Protein AF-0000000081037594 (afdb_homodimer)

InterPro domains:
  IPR003439 ABC transporter-like, ATP-binding domain [PF00005] (24-173)
  IPR003439 ABC transporter-like, ATP-binding domain [PS50893] (5-226)
  IPR003593 AAA+ ATPase domain [SM00382] (33-224)
  IPR017871 ABC transporter-like, conserved site [PS00211] (146-160)
  IPR017911 MacB-like, ATP-binding domain [cd03255] (10-223)
  IPR027417 P-loop containing nucleoside triphosphate hydrolase [G3DSA:3.40.50.300] (1-225)
  IPR027417 P-loop containing nucleoside triphosphate hydrolase [SSF52540] (4-210)

pLDDT: mean 95.25, std 3.65, range [65.94, 98.75]

Organism: NCBI:txid2518322

Nearest PDB structures (foldseek):
  4u00-assembly1_A  TM=9.334E-01  e=1.199E-20  Thermus thermophilus HB8
  2olj-assembly1_A  TM=9.330E-01  e=3.448E-20  Geobacillus stearothermophilus
  4yms-assembly1_J  TM=9.302E-01  e=5.437E-19  Caldanaerobacter subterraneus subsp. tengcongensis MB4
  4rfs-assembly1_B  TM=9.189E-01  e=7.975E-17  Levilactobacillus brevis
  6hs3-assembly1_B  TM=8.106E-01  e=1.040E-14  Burkholderia pseudomallei

Sequence (452 aa):
MKNIICITEIHKTYTKNKIKIKVLENLNLNVKDGDFISIQGKSGCGKSTLFNIISGIDKMDSGDIISCGISLKDANEKTLSLYKNKKIGLVFQNHNLIDEFSVLENIILPKIIEGKDNLETINRKALNLMKILEIDTRGDHYPSELSGGEAQRAAIARALINEPNIILCDEPTGNLDINTAKTVESLLINTAKTFHKTLILVSHNPEFSNKADIKYELKEKTLKRIMKNIICITEIHKTYTKNKIKIKVLENLNLNVKDGDFISIQGKSGCGKSTLFNIISGIDKMDSGDIISCGISLKDANEKTLSLYKNKKIGLVFQNHNLIDEFSVLENIILPKIIEGKDNLETINRKALNLMKILEIDTRGDHYPSELSGGEAQRAAIARALINEPNIILCDEPTGNLDINTAKTVESLLINTAKTFHKTLILVSHNPEFSNKADIKYELKEKTLKRI

Structure (mmCIF, N/CA/C/O backbone):
data_AF-0000000081037594-model_v1
#
loop_
_entity.id
_entity.type
_entity.pdbx_description
1 polymer 'ABC transporter ATP-binding protein'
#
loop_
_atom_site.group_PDB
_atom_site.id
_atom_site.type_symbol
_atom_site.label_atom_id
_atom_site.label_alt_id
_atom_site.label_comp_id
_atom_site.label_asym_id
_atom_site.label_entity_id
_atom_site.label_seq_id
_atom_site.pdbx_PDB_ins_code
_atom_site.Cartn_x
_atom_site.Cartn_y
_atom_site.Cartn_z
_atom_site.occupancy
_atom_site.B_iso_or_equiv
_atom_site.auth_seq_id
_atom_site.auth_comp_id
_atom_site.auth_asym_id
_atom_site.auth_atom_id
_atom_site.pdbx_PDB_model_num
ATOM 1 N N . MET A 1 1 ? -0.424 -30.734 -21.656 1 66.06 1 MET A N 1
ATOM 2 C CA . MET A 1 1 ? -0.808 -29.406 -21.203 1 66.06 1 MET A CA 1
ATOM 3 C C . MET A 1 1 ? 0.424 -28.547 -20.938 1 66.06 1 MET A C 1
ATOM 5 O O . MET A 1 1 ? 1.485 -29.078 -20.578 1 66.06 1 MET A O 1
ATOM 9 N N . LYS A 1 2 ? 0.448 -27.234 -21.469 1 89.5 2 LYS A N 1
ATOM 10 C CA . LYS A 1 2 ? 1.655 -26.422 -21.469 1 89.5 2 LYS A CA 1
ATOM 11 C C . LYS A 1 2 ? 1.896 -25.797 -20.094 1 89.5 2 LYS A C 1
ATOM 13 O O . LYS A 1 2 ? 0.947 -25.406 -19.406 1 89.5 2 LYS A O 1
ATOM 18 N N . ASN A 1 3 ? 3.076 -25.953 -19.578 1 96.19 3 ASN A N 1
ATOM 19 C CA . ASN A 1 3 ? 3.455 -25.328 -18.328 1 96.19 3 ASN A CA 1
ATOM 20 C C . ASN A 1 3 ? 3.445 -23.812 -18.422 1 96.19 3 ASN A C 1
ATOM 22 O O . ASN A 1 3 ? 4.012 -23.234 -19.359 1 96.19 3 ASN A O 1
ATOM 26 N N . ILE A 1 4 ? 2.691 -23.281 -17.516 1 98.12 4 ILE A N 1
ATOM 27 C CA . ILE A 1 4 ? 2.643 -21.828 -17.516 1 98.12 4 ILE A CA 1
ATOM 28 C C . ILE A 1 4 ? 3.777 -21.266 -16.656 1 98.12 4 ILE A C 1
ATOM 30 O O . ILE A 1 4 ? 4.234 -20.141 -16.875 1 98.12 4 ILE A O 1
ATOM 34 N N . ILE A 1 5 ? 4.25 -22 -15.641 1 98.38 5 ILE A N 1
ATOM 35 C CA . ILE A 1 5 ? 5.422 -21.656 -14.836 1 98.38 5 ILE A CA 1
ATOM 36 C C . ILE A 1 5 ? 6.383 -22.844 -14.805 1 98.38 5 ILE A C 1
ATOM 38 O O . ILE A 1 5 ? 5.969 -23.984 -14.586 1 98.38 5 ILE A O 1
ATOM 42 N N . CYS A 1 6 ? 7.625 -22.578 -15.031 1 98.44 6 CYS A N 1
ATOM 43 C CA . CYS A 1 6 ? 8.703 -23.547 -14.867 1 98.44 6 CYS A CA 1
ATOM 44 C C . CYS A 1 6 ? 9.82 -22.969 -14 1 98.44 6 CYS A C 1
ATOM 46 O O . CYS A 1 6 ? 10.516 -22.031 -14.414 1 98.44 6 CYS A O 1
ATOM 48 N N . ILE A 1 7 ? 9.969 -23.484 -12.844 1 98.06 7 ILE A N 1
ATOM 49 C CA . ILE A 1 7 ? 11.031 -23.078 -11.922 1 98.06 7 ILE A CA 1
ATOM 50 C C . ILE A 1 7 ? 12.156 -24.109 -11.953 1 98.06 7 ILE A C 1
ATOM 52 O O . ILE A 1 7 ? 11.922 -25.297 -11.719 1 98.06 7 ILE A O 1
ATOM 56 N N . THR A 1 8 ? 13.312 -23.625 -12.242 1 98.06 8 THR A N 1
ATOM 57 C CA . THR A 1 8 ? 14.445 -24.531 -12.383 1 98.06 8 THR A CA 1
ATOM 58 C C . THR A 1 8 ? 15.594 -24.109 -11.477 1 98.06 8 THR A C 1
ATOM 60 O O . THR A 1 8 ? 16.219 -23.062 -11.703 1 98.06 8 THR A O 1
ATOM 63 N N . GLU A 1 9 ? 15.883 -24.875 -10.508 1 97.94 9 GLU A N 1
ATOM 64 C CA . GLU A 1 9 ? 17.078 -24.812 -9.656 1 97.94 9 GLU A CA 1
ATOM 65 C C . GLU A 1 9 ? 17.234 -23.422 -9.039 1 97.94 9 GLU A C 1
ATOM 67 O O . GLU A 1 9 ? 18.312 -22.828 -9.133 1 97.94 9 GLU A O 1
ATOM 72 N N . ILE A 1 10 ? 16.203 -22.969 -8.406 1 97.75 10 ILE A N 1
ATOM 73 C CA . ILE A 1 10 ? 16.234 -21.625 -7.824 1 97.75 10 ILE A CA 1
ATOM 74 C C . ILE A 1 10 ? 16.984 -21.656 -6.496 1 97.75 10 ILE A C 1
ATOM 76 O O . ILE A 1 10 ? 16.781 -22.562 -5.688 1 97.75 10 ILE A O 1
ATOM 80 N N . HIS A 1 11 ? 17.875 -20.703 -6.348 1 97.88 11 HIS A N 1
ATOM 81 C CA . HIS A 1 11 ? 18.562 -20.453 -5.086 1 97.88 11 HIS A CA 1
ATOM 82 C C . HIS A 1 11 ? 18.344 -19.016 -4.621 1 97.88 11 HIS A C 1
ATOM 84 O O . HIS A 1 11 ? 18.281 -18.094 -5.438 1 97.88 11 HIS A O 1
ATOM 90 N N . LYS A 1 12 ? 18.188 -18.828 -3.359 1 97.12 12 LYS A N 1
ATOM 91 C CA . LYS A 1 12 ? 18.094 -17.484 -2.783 1 97.12 12 LYS A CA 1
ATOM 92 C C . LYS A 1 12 ? 18.734 -17.438 -1.399 1 97.12 12 LYS A C 1
ATOM 94 O O . LYS A 1 12 ? 18.453 -18.281 -0.548 1 97.12 12 LYS A O 1
ATOM 99 N N . THR A 1 13 ? 19.609 -16.453 -1.302 1 95.81 13 THR A N 1
ATOM 100 C CA . THR A 1 13 ? 20.312 -16.219 -0.05 1 95.81 13 THR A CA 1
ATOM 101 C C . THR A 1 13 ? 20.188 -14.773 0.394 1 95.81 13 THR A C 1
ATOM 103 O O . THR A 1 13 ? 20.219 -13.859 -0.434 1 95.81 13 THR A O 1
ATOM 106 N N . TYR A 1 14 ? 19.938 -14.602 1.666 1 90.94 14 TYR A N 1
ATOM 107 C CA . TYR A 1 14 ? 19.953 -13.258 2.236 1 90.94 14 TYR A CA 1
ATOM 108 C C . TYR A 1 14 ? 21.109 -13.07 3.199 1 90.94 14 TYR A C 1
ATOM 110 O O . TYR A 1 14 ? 21.531 -14.023 3.857 1 90.94 14 TYR A O 1
ATOM 118 N N . THR A 1 15 ? 21.609 -11.883 3.199 1 88.62 15 THR A N 1
ATOM 119 C CA . THR A 1 15 ? 22.688 -11.57 4.133 1 88.62 15 THR A CA 1
ATOM 120 C C . THR A 1 15 ? 22.188 -10.68 5.262 1 88.62 15 THR A C 1
ATOM 122 O O . THR A 1 15 ? 21.625 -9.609 5.012 1 88.62 15 THR A O 1
ATOM 125 N N . LYS A 1 16 ? 22.188 -11.109 6.434 1 80.69 16 LYS A N 1
ATOM 126 C CA . LYS A 1 16 ? 21.859 -10.336 7.625 1 80.69 16 LYS A CA 1
ATOM 127 C C . LYS A 1 16 ? 23.031 -10.289 8.602 1 80.69 16 LYS A C 1
ATOM 129 O O . LYS A 1 16 ? 23.547 -11.336 9 1 80.69 16 LYS A O 1
ATOM 134 N N . ASN A 1 17 ? 23.375 -8.984 9.039 1 83.81 17 ASN A N 1
ATOM 135 C CA . ASN A 1 17 ? 24.484 -8.805 9.961 1 83.81 17 ASN A CA 1
ATOM 136 C C . ASN A 1 17 ? 25.719 -9.586 9.508 1 83.81 17 ASN A C 1
ATOM 138 O O . ASN A 1 17 ? 26.328 -10.312 10.297 1 83.81 17 ASN A O 1
ATOM 142 N N . LYS A 1 18 ? 26 -9.562 8.336 1 85.44 18 LYS A N 1
ATOM 143 C CA . LYS A 1 18 ? 27.203 -10.156 7.73 1 85.44 18 LYS A CA 1
ATOM 144 C C . LYS A 1 18 ? 27.094 -11.672 7.688 1 85.44 18 LYS A C 1
ATOM 146 O O . LYS A 1 18 ? 28.094 -12.359 7.414 1 85.44 18 LYS A O 1
ATOM 151 N N . ILE A 1 19 ? 25.969 -12.281 7.961 1 90.38 19 ILE A N 1
ATOM 152 C CA . ILE A 1 19 ? 25.734 -13.719 7.883 1 90.38 19 ILE A CA 1
ATOM 153 C C . ILE A 1 19 ? 24.844 -14.031 6.691 1 90.38 19 ILE A C 1
ATOM 155 O O . ILE A 1 19 ? 23.797 -13.391 6.5 1 90.38 19 ILE A O 1
ATOM 159 N N . LYS A 1 20 ? 25.281 -15.047 5.953 1 93 20 LYS A N 1
ATOM 160 C CA . LYS A 1 20 ? 24.5 -15.477 4.793 1 93 20 LYS A CA 1
ATOM 161 C C . LYS A 1 20 ? 23.5 -16.562 5.184 1 93 20 LYS A C 1
ATOM 163 O O . LYS A 1 20 ? 23.875 -17.594 5.746 1 93 20 LYS A O 1
ATOM 168 N N . ILE A 1 21 ? 22.25 -16.406 4.926 1 92.88 21 ILE A N 1
ATOM 169 C CA . ILE A 1 21 ? 21.172 -17.359 5.211 1 92.88 21 ILE A CA 1
ATOM 170 C C . ILE A 1 21 ? 20.578 -17.859 3.9 1 92.88 21 ILE A C 1
ATOM 172 O O . ILE A 1 21 ? 19.953 -17.094 3.156 1 92.88 21 ILE A O 1
ATOM 176 N N . LYS A 1 22 ? 20.797 -19.109 3.645 1 94.88 22 LYS A N 1
ATOM 177 C CA . LYS A 1 22 ? 20.188 -19.719 2.479 1 94.88 22 LYS A CA 1
ATOM 178 C C . LYS A 1 22 ? 18.703 -20.016 2.729 1 94.88 22 LYS A C 1
ATOM 180 O O . LYS A 1 22 ? 18.359 -20.766 3.643 1 94.88 22 LYS A O 1
ATOM 185 N N . VAL A 1 23 ? 17.875 -19.484 1.902 1 95.62 23 VAL A N 1
ATOM 186 C CA . VAL A 1 23 ? 16.438 -19.625 2.119 1 95.62 23 VAL A CA 1
ATOM 187 C C . VAL A 1 23 ? 15.852 -20.641 1.14 1 95.62 23 VAL A C 1
ATOM 189 O O . VAL A 1 23 ? 15.016 -21.469 1.513 1 95.62 23 VAL A O 1
ATOM 192 N N . LEU A 1 24 ? 16.266 -20.609 -0.106 1 97.38 24 LEU A N 1
ATOM 193 C CA . LEU A 1 24 ? 15.875 -21.547 -1.143 1 97.38 24 LEU A CA 1
ATOM 194 C C . LEU A 1 24 ? 17.109 -22.203 -1.768 1 97.38 24 LEU A C 1
ATOM 196 O O . LEU A 1 24 ? 18.109 -21.531 -2.02 1 97.38 24 LEU A O 1
ATOM 200 N N . GLU A 1 25 ? 16.984 -23.531 -1.959 1 97 25 GLU A N 1
ATOM 201 C CA . GLU A 1 25 ? 18.109 -24.281 -2.514 1 97 25 GLU A CA 1
ATOM 202 C C . GLU A 1 25 ? 17.625 -25.312 -3.529 1 97 25 GLU A C 1
ATOM 204 O O . GLU A 1 25 ? 16.953 -26.297 -3.166 1 97 25 GLU A O 1
ATOM 209 N N . ASN A 1 26 ? 18 -25.094 -4.723 1 96.69 26 ASN A N 1
ATOM 210 C CA . ASN A 1 26 ? 17.719 -26.016 -5.816 1 96.69 26 ASN A CA 1
ATOM 211 C C . ASN A 1 26 ? 16.234 -26.328 -5.918 1 96.69 26 ASN A C 1
ATOM 213 O O . ASN A 1 26 ? 15.844 -27.484 -5.996 1 96.69 26 ASN A O 1
ATOM 217 N N . LEU A 1 27 ? 15.453 -25.328 -5.879 1 97.62 27 LEU A N 1
ATOM 218 C CA . LEU A 1 27 ? 14.008 -25.484 -5.902 1 97.62 27 LEU A CA 1
ATOM 219 C C . LEU A 1 27 ? 13.5 -25.625 -7.332 1 97.62 27 LEU A C 1
ATOM 221 O O . LEU A 1 27 ? 13.875 -24.844 -8.211 1 97.62 27 LEU A O 1
ATOM 225 N N . ASN A 1 28 ? 12.688 -26.672 -7.559 1 97.62 28 ASN A N 1
ATOM 226 C CA . ASN A 1 28 ? 12.078 -26.953 -8.852 1 97.62 28 ASN A CA 1
ATOM 227 C C . ASN A 1 28 ? 10.562 -27.078 -8.742 1 97.62 28 ASN A C 1
ATOM 229 O O . ASN A 1 28 ? 10.047 -27.625 -7.762 1 97.62 28 ASN A O 1
ATOM 233 N N . LEU A 1 29 ? 9.914 -26.562 -9.758 1 97.38 29 LEU A N 1
ATOM 234 C CA . LEU A 1 29 ? 8.453 -26.641 -9.766 1 97.38 29 LEU A CA 1
ATOM 235 C C . LEU A 1 29 ? 7.906 -26.375 -11.164 1 97.38 29 LEU A C 1
ATOM 237 O O . LEU A 1 29 ? 8.367 -25.453 -11.852 1 97.38 29 LEU A O 1
ATOM 241 N N . ASN A 1 30 ? 6.988 -27.156 -11.562 1 97.25 30 ASN A N 1
ATOM 242 C CA . ASN A 1 30 ? 6.223 -26.922 -12.781 1 97.25 30 ASN A CA 1
ATOM 243 C C . ASN A 1 30 ? 4.734 -26.766 -12.484 1 97.25 30 ASN A C 1
ATOM 245 O O . ASN A 1 30 ? 4.164 -27.547 -11.727 1 97.25 30 ASN A O 1
ATOM 249 N N . VAL A 1 31 ? 4.188 -25.719 -13.047 1 97.88 31 VAL A N 1
ATOM 250 C CA . VAL A 1 31 ? 2.758 -25.469 -12.906 1 97.88 31 VAL A CA 1
ATOM 251 C C . VAL A 1 31 ? 2.096 -25.438 -14.281 1 97.88 31 VAL A C 1
ATOM 253 O O . VAL A 1 31 ? 2.547 -24.734 -15.18 1 97.88 31 VAL A O 1
ATOM 256 N N . LYS A 1 32 ? 1.02 -26.172 -14.445 1 97.5 32 LYS A N 1
ATOM 257 C CA . LYS A 1 32 ? 0.284 -26.203 -15.703 1 97.5 32 LYS A CA 1
ATOM 258 C C . LYS A 1 32 ? -0.724 -25.047 -15.773 1 97.5 32 LYS A C 1
ATOM 260 O O . LYS A 1 32 ? -1.251 -24.625 -14.742 1 97.5 32 LYS A O 1
ATOM 265 N N . ASP A 1 33 ? -0.917 -24.656 -16.969 1 97.44 33 ASP A N 1
ATOM 266 C CA . ASP A 1 33 ? -1.912 -23.609 -17.219 1 97.44 33 ASP A CA 1
ATOM 267 C C . ASP A 1 33 ? -3.289 -24.031 -16.703 1 97.44 33 ASP A C 1
ATOM 269 O O . ASP A 1 33 ? -3.742 -25.141 -17 1 97.44 33 ASP A O 1
ATOM 273 N N . GLY A 1 34 ? -3.875 -23.188 -15.812 1 96.88 34 GLY A N 1
ATOM 274 C CA . GLY A 1 34 ? -5.223 -23.438 -15.32 1 96.88 34 GLY A CA 1
ATOM 275 C C . GLY A 1 34 ? -5.25 -24.219 -14.023 1 96.88 34 GLY A C 1
ATOM 276 O O . GLY A 1 34 ? -6.305 -24.375 -13.406 1 96.88 34 GLY A O 1
ATOM 277 N N . ASP A 1 35 ? -4.094 -24.641 -13.539 1 97.12 35 ASP A N 1
ATOM 278 C CA . ASP A 1 35 ? -4.039 -25.422 -12.305 1 97.12 35 ASP A CA 1
ATOM 279 C C . ASP A 1 35 ? -4.281 -24.547 -11.086 1 97.12 35 ASP A C 1
ATOM 281 O O . ASP A 1 35 ? -3.926 -23.359 -11.086 1 97.12 35 ASP A O 1
ATOM 285 N N . PHE A 1 36 ? -4.898 -25.141 -10.133 1 98.5 36 PHE A N 1
ATOM 286 C CA . PHE A 1 36 ? -4.906 -24.594 -8.773 1 98.5 36 PHE A CA 1
ATOM 287 C C . PHE A 1 36 ? -3.932 -25.359 -7.887 1 98.5 36 PHE A C 1
ATOM 289 O O . PHE A 1 36 ? -4.176 -26.516 -7.539 1 98.5 36 PHE A O 1
ATOM 296 N N . ILE A 1 37 ? -2.836 -24.656 -7.488 1 98.19 37 ILE A N 1
ATOM 297 C CA . ILE A 1 37 ? -1.808 -25.297 -6.672 1 98.19 37 ILE A CA 1
ATOM 298 C C . ILE A 1 37 ? -1.681 -24.562 -5.34 1 98.19 37 ILE A C 1
ATOM 300 O O . ILE A 1 37 ? -1.864 -23.344 -5.273 1 98.19 37 ILE A O 1
ATOM 304 N N . SER A 1 38 ? -1.378 -25.312 -4.293 1 98.38 38 SER A N 1
ATOM 305 C CA . SER A 1 38 ? -1.069 -24.703 -3 1 98.38 38 SER A CA 1
ATOM 306 C C . SER A 1 38 ? 0.34 -25.062 -2.543 1 98.38 38 SER A C 1
ATOM 308 O O . SER A 1 38 ? 0.822 -26.156 -2.811 1 98.38 38 SER A O 1
ATOM 310 N N . ILE A 1 39 ? 0.985 -24.172 -1.999 1 97.88 39 ILE A N 1
ATOM 311 C CA . ILE A 1 39 ? 2.291 -24.344 -1.371 1 97.88 39 ILE A CA 1
ATOM 312 C C . ILE A 1 39 ? 2.18 -24.078 0.13 1 97.88 39 ILE A C 1
ATOM 314 O O . ILE A 1 39 ? 1.916 -22.953 0.557 1 97.88 39 ILE A O 1
ATOM 318 N N . GLN A 1 40 ? 2.383 -25.125 0.866 1 96.62 40 GLN A N 1
ATOM 319 C CA . GLN A 1 40 ? 2.291 -25.047 2.32 1 96.62 40 GLN A CA 1
ATOM 320 C C . GLN A 1 40 ? 3.674 -25.109 2.961 1 96.62 40 GLN A C 1
ATOM 322 O O . GLN A 1 40 ? 4.66 -25.438 2.295 1 96.62 40 GLN A O 1
ATOM 327 N N . GLY A 1 41 ? 3.699 -24.766 4.227 1 93.44 41 GLY A N 1
ATOM 328 C CA . GLY A 1 41 ? 4.941 -24.797 4.98 1 93.44 41 GLY A CA 1
ATOM 329 C C . GLY A 1 41 ? 4.875 -24.016 6.277 1 93.44 41 GLY A C 1
ATOM 330 O O . GLY A 1 41 ? 3.992 -23.172 6.461 1 93.44 41 GLY A O 1
ATOM 331 N N . LYS A 1 42 ? 5.828 -24.25 7.102 1 90.31 42 LYS A N 1
ATOM 332 C CA . LYS A 1 42 ? 5.871 -23.578 8.398 1 90.31 42 LYS A CA 1
ATOM 333 C C . LYS A 1 42 ? 6.281 -22.109 8.25 1 90.31 42 LYS A C 1
ATOM 335 O O . LYS A 1 42 ? 6.777 -21.703 7.195 1 90.31 42 LYS A O 1
ATOM 340 N N . SER A 1 43 ? 5.973 -21.359 9.25 1 88.44 43 SER A N 1
ATOM 341 C CA . SER A 1 43 ? 6.406 -19.969 9.242 1 88.44 43 SER A CA 1
ATOM 342 C C . SER A 1 43 ? 7.922 -19.859 9.117 1 88.44 43 SER A C 1
ATOM 344 O O . SER A 1 43 ? 8.656 -20.609 9.758 1 88.44 43 SER A O 1
ATOM 346 N N . GLY A 1 44 ? 8.359 -19.031 8.281 1 88.12 44 GLY A N 1
ATOM 347 C CA . GLY A 1 44 ? 9.781 -18.75 8.156 1 88.12 44 GLY A CA 1
ATOM 348 C C . GLY A 1 44 ? 10.5 -19.719 7.23 1 88.12 44 GLY A C 1
ATOM 349 O O . GLY A 1 44 ? 11.711 -19.625 7.051 1 88.12 44 GLY A O 1
ATOM 350 N N . CYS A 1 45 ? 9.82 -20.5 6.559 1 92 45 CYS A N 1
ATOM 351 C CA . CYS A 1 45 ? 10.5 -21.531 5.785 1 92 45 CYS A CA 1
ATOM 352 C C . CYS A 1 45 ? 10.852 -21.031 4.387 1 92 45 CYS A C 1
ATOM 354 O O . CYS A 1 45 ? 11.5 -21.734 3.615 1 92 45 CYS A O 1
ATOM 356 N N . GLY A 1 46 ? 10.344 -19.828 4.016 1 93.75 46 GLY A N 1
ATOM 357 C CA . GLY A 1 46 ? 10.75 -19.266 2.738 1 93.75 46 GLY A CA 1
ATOM 358 C C . GLY A 1 46 ? 9.594 -19.078 1.777 1 93.75 46 GLY A C 1
ATOM 359 O O . GLY A 1 46 ? 9.797 -18.734 0.609 1 93.75 46 GLY A O 1
ATOM 360 N N . LYS A 1 47 ? 8.375 -19.297 2.158 1 94.25 47 LYS A N 1
ATOM 361 C CA . LYS A 1 47 ? 7.199 -19.156 1.298 1 94.25 47 LYS A CA 1
ATOM 362 C C . LYS A 1 47 ? 7.102 -17.75 0.715 1 94.25 47 LYS A C 1
ATOM 364 O O . LYS A 1 47 ? 6.871 -17.594 -0.484 1 94.25 47 LYS A O 1
ATOM 369 N N . SER A 1 48 ? 7.293 -16.781 1.615 1 93.12 48 SER A N 1
ATOM 370 C CA . SER A 1 48 ? 7.215 -15.391 1.157 1 93.12 48 SER A CA 1
ATOM 371 C C . SER A 1 48 ? 8.344 -15.07 0.177 1 93.12 48 SER A C 1
ATOM 373 O O . SER A 1 48 ? 8.141 -14.312 -0.773 1 93.12 48 SER A O 1
ATOM 375 N N . THR A 1 49 ? 9.531 -15.602 0.455 1 94.88 49 THR A N 1
ATOM 376 C CA . THR A 1 49 ? 10.641 -15.438 -0.478 1 94.88 49 THR A CA 1
ATOM 377 C C . THR A 1 49 ? 10.289 -16.016 -1.844 1 94.88 49 THR A C 1
ATOM 379 O O . THR A 1 49 ? 10.477 -15.367 -2.871 1 94.88 49 THR A O 1
ATOM 382 N N . LEU A 1 50 ? 9.781 -17.234 -1.807 1 96.81 50 LEU A N 1
ATOM 383 C CA . LEU A 1 50 ? 9.359 -17.875 -3.053 1 96.81 50 LEU A CA 1
ATOM 384 C C . LEU A 1 50 ? 8.281 -17.047 -3.748 1 96.81 50 LEU A C 1
ATOM 386 O O . LEU A 1 50 ? 8.352 -16.828 -4.961 1 96.81 50 LEU A O 1
ATOM 390 N N . PHE A 1 51 ? 7.301 -16.594 -3.014 1 97 51 PHE A N 1
ATOM 391 C CA . PHE A 1 51 ? 6.254 -15.719 -3.527 1 97 51 PHE A CA 1
ATOM 392 C C . PHE A 1 51 ? 6.852 -14.523 -4.258 1 97 51 PHE A C 1
ATOM 394 O O . PHE A 1 51 ? 6.488 -14.25 -5.402 1 97 51 PHE A O 1
ATOM 401 N N . ASN A 1 52 ? 7.777 -13.883 -3.629 1 95.5 52 ASN A N 1
ATOM 402 C CA . ASN A 1 52 ? 8.359 -12.656 -4.164 1 95.5 52 ASN A CA 1
ATOM 403 C C . ASN A 1 52 ? 9.164 -12.922 -5.434 1 95.5 52 ASN A C 1
ATOM 405 O O . ASN A 1 52 ? 9.18 -12.094 -6.348 1 95.5 52 ASN A O 1
ATOM 409 N N . ILE A 1 53 ? 9.75 -14.016 -5.473 1 96.5 53 ILE A N 1
ATOM 410 C CA . ILE A 1 53 ? 10.562 -14.359 -6.637 1 96.5 53 ILE A CA 1
ATOM 411 C C . ILE A 1 53 ? 9.656 -14.719 -7.812 1 96.5 53 ILE A C 1
ATOM 413 O O . ILE A 1 53 ? 9.859 -14.25 -8.93 1 96.5 53 ILE A O 1
ATOM 417 N N . ILE A 1 54 ? 8.602 -15.461 -7.535 1 97.56 54 ILE A N 1
ATOM 418 C CA . ILE A 1 54 ? 7.66 -15.836 -8.586 1 97.56 54 ILE A CA 1
ATOM 419 C C . ILE A 1 54 ? 6.961 -14.594 -9.125 1 97.56 54 ILE A C 1
ATOM 421 O O . ILE A 1 54 ? 6.746 -14.469 -10.336 1 97.56 54 ILE A O 1
ATOM 425 N N . SER A 1 55 ? 6.645 -13.656 -8.289 1 97 55 SER A N 1
ATOM 426 C CA . SER A 1 55 ? 5.898 -12.453 -8.656 1 97 55 SER A CA 1
ATOM 427 C C . SER A 1 55 ? 6.77 -11.477 -9.422 1 97 55 SER A C 1
ATOM 429 O O . SER A 1 55 ? 6.262 -10.539 -10.039 1 97 55 SER A O 1
ATOM 431 N N . GLY A 1 56 ? 8.07 -11.641 -9.258 1 94.56 56 GLY A N 1
ATOM 432 C CA . GLY A 1 56 ? 8.992 -10.703 -9.875 1 94.56 56 GLY A CA 1
ATOM 433 C C . GLY A 1 56 ? 9.328 -9.523 -8.977 1 94.56 56 GLY A C 1
ATOM 434 O O . GLY A 1 56 ? 10.055 -8.617 -9.391 1 94.56 56 GLY A O 1
ATOM 435 N N . ILE A 1 57 ? 8.844 -9.531 -7.844 1 91.94 57 ILE A N 1
ATOM 436 C CA . ILE A 1 57 ? 9.117 -8.461 -6.891 1 91.94 57 ILE A CA 1
ATOM 437 C C . ILE A 1 57 ? 10.57 -8.539 -6.43 1 91.94 57 ILE A C 1
ATOM 439 O O . ILE A 1 57 ? 11.203 -7.512 -6.184 1 91.94 57 ILE A O 1
ATOM 443 N N . ASP A 1 58 ? 11.086 -9.719 -6.289 1 91.75 58 ASP A N 1
ATOM 444 C CA . ASP A 1 58 ? 12.469 -9.961 -5.914 1 91.75 58 ASP A CA 1
ATOM 445 C C . ASP A 1 58 ? 13.164 -10.867 -6.93 1 91.75 58 ASP A C 1
ATOM 447 O O . ASP A 1 58 ? 12.508 -11.516 -7.746 1 91.75 58 ASP A O 1
ATOM 451 N N . LYS A 1 59 ? 14.453 -10.852 -6.824 1 92.94 59 LYS A N 1
ATOM 452 C CA . LYS A 1 59 ? 15.25 -11.648 -7.758 1 92.94 59 LYS A CA 1
ATOM 453 C C . LYS A 1 59 ? 15.828 -12.883 -7.078 1 92.94 59 LYS A C 1
ATOM 455 O O . LYS A 1 59 ? 16.094 -12.859 -5.875 1 92.94 59 LYS A O 1
ATOM 460 N N . MET A 1 60 ? 15.953 -13.883 -7.871 1 96.19 60 MET A N 1
ATOM 461 C CA . MET A 1 60 ? 16.672 -15.062 -7.398 1 96.19 60 MET A CA 1
ATOM 462 C C . MET A 1 60 ? 18.188 -14.883 -7.566 1 96.19 60 MET A C 1
ATOM 464 O O . MET A 1 60 ? 18.625 -14.008 -8.312 1 96.19 60 MET A O 1
ATOM 468 N N . ASP A 1 61 ? 18.922 -15.727 -6.793 1 96.5 61 ASP A N 1
ATOM 469 C CA . ASP A 1 61 ? 20.375 -15.68 -6.91 1 96.5 61 ASP A CA 1
ATOM 470 C C . ASP A 1 61 ? 20.859 -16.484 -8.117 1 96.5 61 ASP A C 1
ATOM 472 O O . ASP A 1 61 ? 21.797 -16.078 -8.812 1 96.5 61 ASP A O 1
ATOM 476 N N . SER A 1 62 ? 20.328 -17.609 -8.258 1 97.44 62 SER A N 1
ATOM 477 C CA . SER A 1 62 ? 20.625 -18.484 -9.391 1 97.44 62 SER A CA 1
ATOM 478 C C . SER A 1 62 ? 19.406 -19.312 -9.789 1 97.44 62 SER A C 1
ATOM 480 O O . SER A 1 62 ? 18.406 -19.344 -9.062 1 97.44 62 SER A O 1
ATOM 482 N N . GLY A 1 63 ? 19.484 -19.922 -11.016 1 98 63 GLY A N 1
ATOM 483 C CA . GLY A 1 63 ? 18.328 -20.609 -11.594 1 98 63 GLY A CA 1
ATOM 484 C C . GLY A 1 63 ? 17.484 -19.703 -12.461 1 98 63 GLY A C 1
ATOM 485 O O . GLY A 1 63 ? 17.906 -18.625 -12.852 1 98 63 GLY A O 1
ATOM 486 N N . ASP A 1 64 ? 16.312 -20.281 -12.766 1 98.12 64 ASP A N 1
ATOM 487 C CA . ASP A 1 64 ? 15.43 -19.469 -13.594 1 98.12 64 ASP A CA 1
ATOM 488 C C . ASP A 1 64 ? 13.961 -19.828 -13.375 1 98.12 64 ASP A C 1
ATOM 490 O O . ASP A 1 64 ? 13.656 -20.953 -12.961 1 98.12 64 ASP A O 1
ATOM 494 N N . ILE A 1 65 ? 13.172 -18.859 -13.625 1 98.31 65 ILE A N 1
ATOM 495 C CA . ILE A 1 65 ? 11.727 -19.047 -13.695 1 98.31 65 ILE A CA 1
ATOM 496 C C . ILE A 1 65 ? 11.211 -18.578 -15.055 1 98.31 65 ILE A C 1
ATOM 498 O O . ILE A 1 65 ? 11.391 -17.422 -15.43 1 98.31 65 ILE A O 1
ATOM 502 N N . ILE A 1 66 ? 10.656 -19.5 -15.734 1 98.25 66 ILE A N 1
ATOM 503 C CA . ILE A 1 66 ? 9.922 -19.141 -16.938 1 98.25 66 ILE A CA 1
ATOM 504 C C . ILE A 1 66 ? 8.422 -19.109 -16.641 1 98.25 66 ILE A C 1
ATOM 506 O O . ILE A 1 66 ? 7.82 -20.125 -16.312 1 98.25 66 ILE A O 1
ATOM 510 N N . SER A 1 67 ? 7.883 -17.922 -16.719 1 98.06 67 SER A N 1
ATOM 511 C CA . SER A 1 67 ? 6.469 -17.703 -16.422 1 98.06 67 SER A CA 1
ATOM 512 C C . SER A 1 67 ? 5.762 -17.031 -17.594 1 98.06 67 SER A C 1
ATOM 514 O O . SER A 1 67 ? 6.168 -15.953 -18.031 1 98.06 67 SER A O 1
ATOM 516 N N . CYS A 1 68 ? 4.727 -17.688 -18.078 1 97.62 68 CYS A N 1
ATOM 517 C CA . CYS A 1 68 ? 3.984 -17.172 -19.219 1 97.62 68 CYS A CA 1
ATOM 518 C C . CYS A 1 68 ? 4.914 -16.891 -20.391 1 97.62 68 CYS A C 1
ATOM 520 O O . CYS A 1 68 ? 4.785 -15.875 -21.078 1 97.62 68 CYS A O 1
ATOM 522 N N . GLY A 1 69 ? 5.875 -17.719 -20.531 1 96.25 69 GLY A N 1
ATOM 523 C CA . GLY A 1 69 ? 6.793 -17.625 -21.656 1 96.25 69 GLY A CA 1
ATOM 524 C C . GLY A 1 69 ? 7.898 -16.609 -21.438 1 96.25 69 GLY A C 1
ATOM 525 O O . GLY A 1 69 ? 8.727 -16.391 -22.312 1 96.25 69 GLY A O 1
ATOM 526 N N . ILE A 1 70 ? 7.961 -16 -20.312 1 96.94 70 ILE A N 1
ATOM 527 C CA . ILE A 1 70 ? 8.953 -14.977 -20 1 96.94 70 ILE A CA 1
ATOM 528 C C . ILE A 1 70 ? 9.969 -15.531 -19.016 1 96.94 70 ILE A C 1
ATOM 530 O O . ILE A 1 70 ? 9.594 -16.047 -17.953 1 96.94 70 ILE A O 1
ATOM 534 N N . SER A 1 71 ? 11.227 -15.453 -19.359 1 97.81 71 SER A N 1
ATOM 535 C CA . SER A 1 71 ? 12.281 -15.781 -18.406 1 97.81 71 SER A CA 1
ATOM 536 C C . SER A 1 71 ? 12.523 -14.633 -17.438 1 97.81 71 SER A C 1
ATOM 538 O O . SER A 1 71 ? 12.898 -13.531 -17.828 1 97.81 71 SER A O 1
ATOM 540 N N . LEU A 1 72 ? 12.375 -14.867 -16.156 1 96.75 72 LEU A N 1
ATOM 541 C CA . LEU A 1 72 ? 12.523 -13.805 -15.172 1 96.75 72 LEU A CA 1
ATOM 542 C C . LEU A 1 72 ? 13.992 -13.516 -14.898 1 96.75 72 LEU A C 1
ATOM 544 O O . LEU A 1 72 ? 14.344 -12.414 -14.469 1 96.75 72 LEU A O 1
ATOM 548 N N . LYS A 1 73 ? 14.789 -14.484 -15.156 1 95.12 73 LYS A N 1
ATOM 549 C CA . LYS A 1 73 ? 16.234 -14.289 -15 1 95.12 73 LYS A CA 1
ATOM 550 C C . LYS A 1 73 ? 16.75 -13.266 -16 1 95.12 73 LYS A C 1
ATOM 552 O O . LYS A 1 73 ? 17.562 -12.398 -15.648 1 95.12 73 LYS A O 1
ATOM 557 N N . ASP A 1 74 ? 16.234 -13.281 -17.125 1 91 74 ASP A N 1
ATOM 558 C CA . ASP A 1 74 ? 16.766 -12.5 -18.234 1 91 74 ASP A CA 1
ATOM 559 C C . ASP A 1 74 ? 15.898 -11.281 -18.531 1 91 74 ASP A C 1
ATOM 561 O O . ASP A 1 74 ? 16.172 -10.508 -19.438 1 91 74 ASP A O 1
ATOM 565 N N . ALA A 1 75 ? 14.906 -11.125 -17.781 1 92.44 75 ALA A N 1
ATOM 566 C CA . ALA A 1 75 ? 13.961 -10.055 -18.094 1 92.44 75 ALA A CA 1
ATOM 567 C C . ALA A 1 75 ? 14.562 -8.688 -17.781 1 92.44 75 ALA A C 1
ATOM 569 O O . ALA A 1 75 ? 15.133 -8.484 -16.703 1 92.44 75 ALA A O 1
ATOM 570 N N . ASN A 1 76 ? 14.484 -7.82 -18.75 1 90.31 76 ASN A N 1
ATOM 571 C CA . ASN A 1 76 ? 14.812 -6.43 -18.453 1 90.31 76 ASN A CA 1
ATOM 572 C C . ASN A 1 76 ? 13.672 -5.723 -17.734 1 90.31 76 ASN A C 1
ATOM 574 O O . ASN A 1 76 ? 12.609 -6.316 -17.516 1 90.31 76 ASN A O 1
ATOM 578 N N . GLU A 1 77 ? 13.828 -4.539 -17.406 1 86.31 77 GLU A N 1
ATOM 579 C CA . GLU A 1 77 ? 12.867 -3.805 -16.578 1 86.31 77 GLU A CA 1
ATOM 580 C C . GLU A 1 77 ? 11.523 -3.68 -17.281 1 86.31 77 GLU A C 1
ATOM 582 O O . GLU A 1 77 ? 10.469 -3.824 -16.656 1 86.31 77 GLU A O 1
ATOM 587 N N . LYS A 1 78 ? 11.602 -3.408 -18.516 1 89.19 78 LYS A N 1
ATOM 588 C CA . LYS A 1 78 ? 10.367 -3.254 -19.281 1 89.19 78 LYS A CA 1
ATOM 589 C C . LYS A 1 78 ? 9.57 -4.555 -19.312 1 89.19 78 LYS A C 1
ATOM 591 O O . LYS A 1 78 ? 8.359 -4.555 -19.109 1 89.19 78 LYS A O 1
ATOM 596 N N . THR A 1 79 ? 10.258 -5.648 -19.562 1 93.44 79 THR A N 1
ATOM 597 C CA . THR A 1 79 ? 9.617 -6.957 -19.609 1 93.44 79 THR A CA 1
ATOM 598 C C . THR A 1 79 ? 9.062 -7.34 -18.25 1 93.44 79 THR A C 1
ATOM 600 O O . THR A 1 79 ? 7.953 -7.867 -18.141 1 93.44 79 THR A O 1
ATOM 603 N N . LEU A 1 80 ? 9.812 -7.066 -17.281 1 93.06 80 LEU A N 1
ATOM 604 C CA . LEU A 1 80 ? 9.391 -7.375 -15.922 1 93.06 80 LEU A CA 1
ATOM 605 C C . LEU A 1 80 ? 8.164 -6.562 -15.539 1 93.06 80 LEU A C 1
ATOM 607 O O . LEU A 1 80 ? 7.254 -7.078 -14.875 1 93.06 80 LEU A O 1
ATOM 611 N N . SER A 1 81 ? 8.117 -5.367 -15.945 1 91.75 81 SER A N 1
ATOM 612 C CA . SER A 1 81 ? 6.965 -4.508 -15.688 1 91.75 81 SER A CA 1
ATOM 613 C C . SER A 1 81 ? 5.707 -5.059 -16.344 1 91.75 81 SER A C 1
ATOM 615 O O . SER A 1 81 ? 4.637 -5.074 -15.734 1 91.75 81 SER A O 1
ATOM 617 N N . LEU A 1 82 ? 5.887 -5.453 -17.5 1 93.19 82 LEU A N 1
ATOM 618 C CA . LEU A 1 82 ? 4.766 -6.047 -18.219 1 93.19 82 LEU A CA 1
ATOM 619 C C . LEU A 1 82 ? 4.289 -7.32 -17.531 1 93.19 82 LEU A C 1
ATOM 621 O O . LEU A 1 82 ? 3.082 -7.535 -17.375 1 93.19 82 LEU A O 1
ATOM 625 N N . TYR A 1 83 ? 5.242 -8.109 -17.156 1 96.38 83 TYR A N 1
ATOM 626 C CA . TYR A 1 83 ? 4.922 -9.336 -16.438 1 96.38 83 TYR A CA 1
ATOM 627 C C . TYR A 1 83 ? 4.109 -9.047 -15.188 1 96.38 83 TYR A C 1
ATOM 629 O O . TYR A 1 83 ? 3.029 -9.609 -14.992 1 96.38 83 TYR A O 1
ATOM 637 N N . LYS A 1 84 ? 4.523 -8.148 -14.391 1 95.5 84 LYS A N 1
ATOM 638 C CA . LYS A 1 84 ? 3.908 -7.828 -13.109 1 95.5 84 LYS A CA 1
ATOM 639 C C . LYS A 1 84 ? 2.549 -7.16 -13.305 1 95.5 84 LYS A C 1
ATOM 641 O O . LYS A 1 84 ? 1.652 -7.316 -12.469 1 95.5 84 LYS A O 1
ATOM 646 N N . ASN A 1 85 ? 2.395 -6.52 -14.344 1 95.19 85 ASN A N 1
ATOM 647 C CA . ASN A 1 85 ? 1.168 -5.762 -14.578 1 95.19 85 ASN A CA 1
ATOM 648 C C . ASN A 1 85 ? 0.121 -6.602 -15.305 1 95.19 85 ASN A C 1
ATOM 650 O O . ASN A 1 85 ? -1.074 -6.488 -15.023 1 95.19 85 ASN A O 1
ATOM 654 N N . LYS A 1 86 ? 0.604 -7.535 -16.172 1 95.94 86 LYS A N 1
ATOM 655 C CA . LYS A 1 86 ? -0.351 -8.133 -17.094 1 95.94 86 LYS A CA 1
ATOM 656 C C . LYS A 1 86 ? -0.433 -9.648 -16.906 1 95.94 86 LYS A C 1
ATOM 658 O O . LYS A 1 86 ? -1.459 -10.258 -17.203 1 95.94 86 LYS A O 1
ATOM 663 N N . LYS A 1 87 ? 0.613 -10.195 -16.516 1 97.81 87 LYS A N 1
ATOM 664 C CA . LYS A 1 87 ? 0.662 -11.648 -16.578 1 97.81 87 LYS A CA 1
ATOM 665 C C . LYS A 1 87 ? 0.307 -12.266 -15.227 1 97.81 87 LYS A C 1
ATOM 667 O O . LYS A 1 87 ? -0.198 -13.391 -15.164 1 97.81 87 LYS A O 1
ATOM 672 N N . ILE A 1 88 ? 0.604 -11.508 -14.18 1 98.19 88 ILE A N 1
ATOM 673 C CA . ILE A 1 88 ? 0.413 -12.086 -12.852 1 98.19 88 ILE A CA 1
ATOM 674 C C . ILE A 1 88 ? -0.306 -11.086 -11.945 1 98.19 88 ILE A C 1
ATOM 676 O O . ILE A 1 88 ? -0.021 -9.883 -11.992 1 98.19 88 ILE A O 1
ATOM 680 N N . GLY A 1 89 ? -1.334 -11.5 -11.258 1 98.06 89 GLY A N 1
ATOM 681 C CA . GLY A 1 89 ? -2.004 -10.742 -10.219 1 98.06 89 GLY A CA 1
ATOM 682 C C . GLY A 1 89 ? -1.646 -11.203 -8.82 1 98.06 89 GLY A C 1
ATOM 683 O O . GLY A 1 89 ? -1.543 -12.398 -8.562 1 98.06 89 GLY A O 1
ATOM 684 N N . LEU A 1 90 ? -1.463 -10.25 -7.941 1 97.88 90 LEU A N 1
ATOM 685 C CA . LEU A 1 90 ? -0.983 -10.594 -6.609 1 97.88 90 LEU A CA 1
ATOM 686 C C . LEU A 1 90 ? -2.033 -10.266 -5.555 1 97.88 90 LEU A C 1
ATOM 688 O O . LEU A 1 90 ? -2.676 -9.219 -5.613 1 97.88 90 LEU A O 1
ATOM 692 N N . VAL A 1 91 ? -2.207 -11.195 -4.668 1 97.69 91 VAL A N 1
ATOM 693 C CA . VAL A 1 91 ? -3.096 -11.008 -3.525 1 97.69 91 VAL A CA 1
ATOM 694 C C . VAL A 1 91 ? -2.336 -11.297 -2.23 1 97.69 91 VAL A C 1
ATOM 696 O O . VAL A 1 91 ? -1.712 -12.352 -2.088 1 97.69 91 VAL A O 1
ATOM 699 N N . PHE A 1 92 ? -2.42 -10.367 -1.312 1 95.94 92 PHE A N 1
ATOM 700 C CA . PHE A 1 92 ? -1.679 -10.453 -0.059 1 95.94 92 PHE A CA 1
ATOM 701 C C . PHE A 1 92 ? -2.629 -10.594 1.124 1 95.94 92 PHE A C 1
ATOM 703 O O . PHE A 1 92 ? -3.826 -10.328 1 1 95.94 92 PHE A O 1
ATOM 710 N N . GLN A 1 93 ? -1.999 -10.945 2.172 1 92.75 93 GLN A N 1
ATOM 711 C CA . GLN A 1 93 ? -2.756 -11.07 3.412 1 92.75 93 GLN A CA 1
ATOM 712 C C . GLN A 1 93 ? -3.289 -9.719 3.873 1 92.75 93 GLN A C 1
ATOM 714 O O . GLN A 1 93 ? -4.445 -9.609 4.289 1 92.75 93 GLN A O 1
ATOM 719 N N . ASN A 1 94 ? -2.49 -8.672 3.793 1 90.81 94 ASN A N 1
ATOM 720 C CA . ASN A 1 94 ? -2.887 -7.352 4.266 1 90.81 94 ASN A CA 1
ATOM 721 C C . ASN A 1 94 ? -3.523 -6.523 3.152 1 90.81 94 ASN A C 1
ATOM 723 O O . ASN A 1 94 ? -3.557 -5.293 3.227 1 9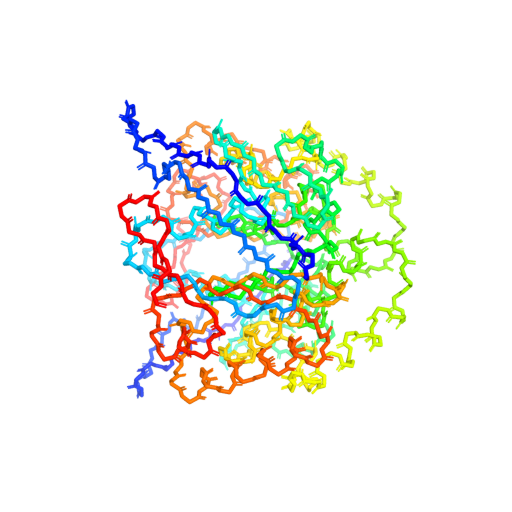0.81 94 ASN A O 1
ATOM 727 N N . HIS A 1 95 ? -4.094 -7.035 2.264 1 92.62 95 HIS A N 1
ATOM 728 C CA . HIS A 1 95 ? -4.816 -6.508 1.109 1 92.62 95 HIS A CA 1
ATOM 729 C C . HIS A 1 95 ? -4.012 -5.422 0.407 1 92.62 95 HIS A C 1
ATOM 731 O O . HIS A 1 95 ? -4.18 -5.199 -0.794 1 92.62 95 HIS A O 1
ATOM 737 N N . ASN A 1 96 ? -3.211 -4.637 1.125 1 91.75 96 ASN A N 1
ATOM 738 C CA . ASN A 1 96 ? -2.326 -3.615 0.576 1 91.75 96 ASN A CA 1
ATOM 739 C C . ASN A 1 96 ? -3.104 -2.572 -0.222 1 91.75 96 ASN A C 1
ATOM 741 O O . ASN A 1 96 ? -2.65 -2.127 -1.277 1 91.75 96 ASN A O 1
ATOM 745 N N . LEU A 1 97 ? -4.289 -2.266 0.194 1 93.88 97 LEU A N 1
ATOM 746 C CA . LEU A 1 97 ? -5.039 -1.174 -0.421 1 93.88 97 LEU A CA 1
ATOM 747 C C . LEU A 1 97 ? -4.457 0.177 -0.015 1 93.88 97 LEU A C 1
ATOM 749 O O . LEU A 1 97 ? -3.916 0.32 1.083 1 93.88 97 LEU A O 1
ATOM 753 N N . ILE A 1 98 ? -4.562 1.107 -0.889 1 92 98 ILE A N 1
ATOM 754 C CA . ILE A 1 98 ? -4.137 2.473 -0.6 1 92 98 ILE A CA 1
ATOM 755 C C . ILE A 1 98 ? -5.262 3.221 0.118 1 92 98 ILE A C 1
ATOM 757 O O . ILE A 1 98 ? -6.32 3.471 -0.463 1 92 98 ILE A O 1
ATOM 761 N N . ASP A 1 99 ? -5.047 3.668 1.237 1 90.94 99 ASP A N 1
ATOM 762 C CA . ASP A 1 99 ? -6.066 4.227 2.119 1 90.94 99 ASP A CA 1
ATOM 763 C C . ASP A 1 99 ? -6.605 5.547 1.57 1 90.94 99 ASP A C 1
ATOM 765 O O . ASP A 1 99 ? -7.746 5.926 1.854 1 90.94 99 ASP A O 1
ATOM 769 N N . GLU A 1 100 ? -5.809 6.215 0.806 1 89.88 100 GLU A N 1
ATOM 770 C CA . GLU A 1 100 ? -6.176 7.523 0.275 1 89.88 100 GLU A CA 1
ATOM 771 C C . GLU A 1 100 ? -7.125 7.391 -0.913 1 89.88 100 GLU A C 1
ATOM 773 O O . GLU A 1 100 ? -7.73 8.375 -1.343 1 89.88 100 GLU A O 1
ATOM 778 N N . PHE A 1 101 ? -7.262 6.172 -1.37 1 92.81 101 PHE A N 1
ATOM 779 C CA . PHE A 1 101 ? -8.055 5.949 -2.57 1 92.81 101 PHE A CA 1
ATOM 780 C C . PHE A 1 101 ? -9.305 5.125 -2.252 1 92.81 101 PHE A C 1
ATOM 782 O O . PHE A 1 101 ? -9.297 4.312 -1.328 1 92.81 101 PHE A O 1
ATOM 789 N N . SER A 1 102 ? -10.359 5.402 -3.057 1 94.56 102 SER A N 1
ATOM 790 C CA . SER A 1 102 ? -11.562 4.59 -2.926 1 94.56 102 SER A CA 1
ATOM 791 C C . SER A 1 102 ? -11.312 3.158 -3.395 1 94.56 102 SER A C 1
ATOM 793 O O . SER A 1 102 ? -10.281 2.865 -3.992 1 94.56 102 SER A O 1
ATOM 795 N N . VAL A 1 103 ? -12.273 2.377 -3.109 1 97.06 103 VAL A N 1
ATOM 796 C CA . VAL A 1 103 ? -12.203 0.982 -3.535 1 97.06 103 VAL A CA 1
ATOM 797 C C . VAL A 1 103 ? -12.07 0.911 -5.055 1 97.06 103 VAL A C 1
ATOM 799 O O . VAL A 1 103 ? -11.188 0.224 -5.578 1 97.06 103 VAL A O 1
ATOM 802 N N . LEU A 1 104 ? -12.914 1.617 -5.727 1 97 104 LEU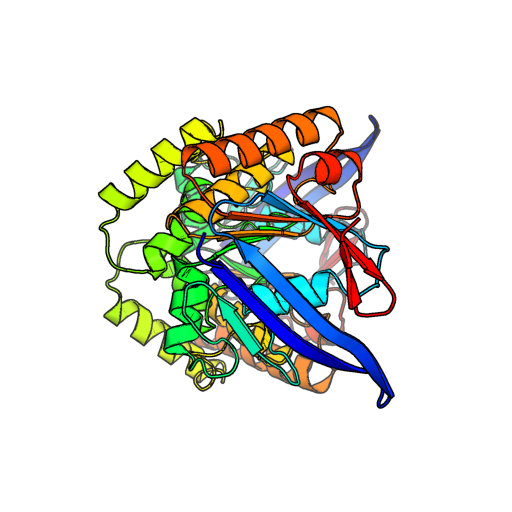 A N 1
ATOM 803 C CA . LEU A 1 104 ? -12.875 1.616 -7.184 1 97 104 LEU A CA 1
ATOM 804 C C . LEU A 1 104 ? -11.523 2.109 -7.691 1 97 104 LEU A C 1
ATOM 806 O O . LEU A 1 104 ? -10.922 1.492 -8.578 1 97 104 LEU A O 1
ATOM 810 N N . GLU A 1 105 ? -11.039 3.143 -7.117 1 94.81 105 GLU A N 1
ATOM 811 C CA . GLU A 1 105 ? -9.75 3.691 -7.523 1 94.81 105 GLU A CA 1
ATOM 812 C C . GLU A 1 105 ? -8.625 2.691 -7.281 1 94.81 105 GLU A C 1
ATOM 814 O O . GLU A 1 105 ? -7.719 2.555 -8.109 1 94.81 105 GLU A O 1
ATOM 819 N N . ASN A 1 106 ? -8.672 2.055 -6.207 1 96.56 106 ASN A N 1
ATOM 820 C CA . ASN A 1 106 ? -7.691 1.014 -5.922 1 96.56 106 ASN A CA 1
ATOM 821 C C . ASN A 1 106 ? -7.711 -0.083 -6.984 1 96.56 106 ASN A C 1
ATOM 823 O O . ASN A 1 106 ? -6.66 -0.513 -7.461 1 96.56 106 ASN A O 1
ATOM 827 N N . ILE A 1 107 ? -8.852 -0.453 -7.363 1 97.94 107 ILE A N 1
ATOM 828 C CA . ILE A 1 107 ? -9.039 -1.6 -8.25 1 97.94 107 ILE A CA 1
ATOM 829 C C . ILE A 1 107 ? -8.523 -1.264 -9.641 1 97.94 107 ILE A C 1
ATOM 831 O O . ILE A 1 107 ? -7.902 -2.104 -10.305 1 97.94 107 ILE A O 1
ATOM 835 N N . ILE A 1 108 ? -8.68 -0.069 -10.07 1 96.94 108 ILE A N 1
ATOM 836 C CA . ILE A 1 108 ? -8.453 0.215 -11.484 1 96.94 108 ILE A CA 1
ATOM 837 C C . ILE A 1 108 ? -7 0.647 -11.695 1 96.94 108 ILE A C 1
ATOM 839 O O . ILE A 1 108 ? -6.555 0.814 -12.828 1 96.94 108 ILE A O 1
ATOM 843 N N . LEU A 1 109 ? -6.238 0.75 -10.68 1 95.06 109 LEU A N 1
ATOM 844 C CA . LEU A 1 109 ? -4.895 1.309 -10.742 1 95.06 109 LEU A CA 1
ATOM 845 C C . LEU A 1 109 ? -4.035 0.542 -11.742 1 95.06 109 LEU A C 1
ATOM 847 O O . LEU A 1 109 ? -3.414 1.143 -12.625 1 95.06 109 LEU A O 1
ATOM 851 N N . PRO A 1 110 ? -3.996 -0.801 -11.664 1 96.12 110 PRO A N 1
ATOM 852 C CA . PRO A 1 110 ? -3.145 -1.521 -12.617 1 96.12 110 PRO A CA 1
ATOM 853 C C . PRO A 1 110 ? -3.541 -1.273 -14.07 1 96.12 110 PRO A C 1
ATOM 855 O O . PRO A 1 110 ? -2.676 -1.207 -14.945 1 96.12 110 PRO A O 1
ATOM 858 N N . LYS A 1 111 ? -4.801 -1.158 -14.266 1 95.94 111 LYS A N 1
ATOM 859 C CA . LYS A 1 111 ? -5.289 -0.948 -15.633 1 95.94 111 LYS A CA 1
ATOM 860 C C . LYS A 1 111 ? -4.926 0.446 -16.141 1 95.94 111 LYS A C 1
ATOM 862 O O . LYS A 1 111 ? -4.621 0.625 -17.312 1 95.94 111 LYS A O 1
ATOM 867 N N . ILE A 1 112 ? -5.008 1.427 -15.25 1 92.38 112 ILE A N 1
ATOM 868 C CA . ILE A 1 112 ? -4.609 2.787 -15.602 1 92.38 112 ILE A CA 1
ATOM 869 C C . ILE A 1 112 ? -3.131 2.809 -15.984 1 92.38 112 ILE A C 1
ATOM 871 O O . ILE A 1 112 ? -2.748 3.438 -16.969 1 92.38 112 ILE A O 1
ATOM 875 N N . ILE A 1 113 ? -2.332 2.111 -15.25 1 90.69 113 ILE A N 1
ATOM 876 C CA . ILE A 1 113 ? -0.893 2.062 -15.477 1 90.69 113 ILE A CA 1
ATOM 877 C C . ILE A 1 113 ? -0.601 1.375 -16.812 1 90.69 113 ILE A C 1
ATOM 879 O O . ILE A 1 113 ? 0.33 1.758 -17.516 1 90.69 113 ILE A O 1
ATOM 883 N N . GLU A 1 114 ? -1.329 0.367 -17.094 1 91.44 114 GLU A N 1
ATOM 884 C CA . GLU A 1 114 ? -1.174 -0.289 -18.391 1 91.44 114 GLU A CA 1
ATOM 885 C C . GLU A 1 114 ? -1.297 0.712 -19.531 1 91.44 114 GLU A C 1
ATOM 887 O O . GLU A 1 114 ? -0.59 0.604 -20.531 1 91.44 114 GLU A O 1
ATOM 892 N N . GLY A 1 115 ? -2.305 1.646 -19.469 1 88.31 115 GLY A N 1
ATOM 893 C CA . GLY A 1 115 ? -2.371 2.801 -20.359 1 88.31 115 GLY A CA 1
ATOM 894 C C . GLY A 1 115 ? -2.982 2.486 -21.703 1 88.31 115 GLY A C 1
ATOM 895 O O . GLY A 1 115 ? -2.789 3.23 -22.672 1 88.31 115 GLY A O 1
ATOM 896 N N . LYS A 1 116 ? -3.793 1.461 -21.859 1 89.44 116 LYS A N 1
ATOM 897 C CA . LYS A 1 116 ? -4.324 1.044 -23.156 1 89.44 116 LYS A CA 1
ATOM 898 C C . LYS A 1 116 ? -5.789 1.441 -23.297 1 89.44 116 LYS A C 1
ATOM 900 O O . LYS A 1 116 ? -6.246 1.75 -24.406 1 89.44 116 LYS A O 1
ATOM 905 N N . ASP A 1 117 ? -6.559 1.442 -22.25 1 91.44 117 ASP A N 1
ATOM 906 C CA . ASP A 1 117 ? -8 1.659 -22.297 1 91.44 117 ASP A CA 1
ATOM 907 C C . ASP A 1 117 ? -8.359 3.041 -21.75 1 91.44 117 ASP A C 1
ATOM 909 O O . ASP A 1 117 ? -7.617 3.621 -20.969 1 91.44 117 ASP A O 1
ATOM 913 N N . ASN A 1 118 ? -9.43 3.584 -22.188 1 90.56 118 ASN A N 1
ATOM 914 C CA . ASN A 1 118 ? -9.945 4.816 -21.594 1 90.56 118 ASN A CA 1
ATOM 915 C C . ASN A 1 118 ? -10.641 4.559 -20.266 1 90.56 118 ASN A C 1
ATOM 917 O O . ASN A 1 118 ? -10.93 3.408 -19.922 1 90.56 118 ASN A O 1
ATOM 921 N N . LEU A 1 119 ? -10.914 5.559 -19.547 1 89.56 119 LEU A N 1
ATOM 922 C CA . LEU A 1 119 ? -11.438 5.465 -18.203 1 89.56 119 LEU A CA 1
ATOM 923 C C . LEU A 1 119 ? -12.812 4.805 -18.188 1 89.56 119 LEU A C 1
ATOM 925 O O . LEU A 1 119 ? -13.133 4.039 -17.281 1 89.56 119 LEU A O 1
ATOM 929 N N . GLU A 1 120 ? -13.586 5.141 -19.141 1 93.19 120 GLU A N 1
ATOM 930 C CA . GLU A 1 120 ? -14.922 4.559 -19.203 1 93.19 120 GLU A CA 1
ATOM 931 C C . GLU A 1 120 ? -14.859 3.037 -19.328 1 93.19 120 GLU A C 1
ATOM 933 O O . GLU A 1 120 ? -15.562 2.322 -18.609 1 93.19 120 GLU A O 1
ATOM 938 N N . THR A 1 121 ? -14.055 2.541 -20.188 1 95.88 121 THR A N 1
ATOM 939 C CA . THR A 1 121 ? -13.859 1.108 -20.375 1 95.88 121 THR A CA 1
ATOM 940 C C . THR A 1 121 ? -13.289 0.473 -19.109 1 95.88 121 THR A C 1
ATOM 942 O O . THR A 1 121 ? -13.742 -0.598 -18.688 1 95.88 121 THR A O 1
ATOM 945 N N . ILE A 1 122 ? -12.375 1.137 -18.531 1 96.19 122 ILE A N 1
ATOM 946 C CA . ILE A 1 122 ? -11.734 0.653 -17.312 1 96.19 122 ILE A CA 1
ATOM 947 C C . ILE A 1 122 ? -12.781 0.516 -16.203 1 96.19 122 ILE A C 1
ATOM 949 O O . ILE A 1 122 ? -1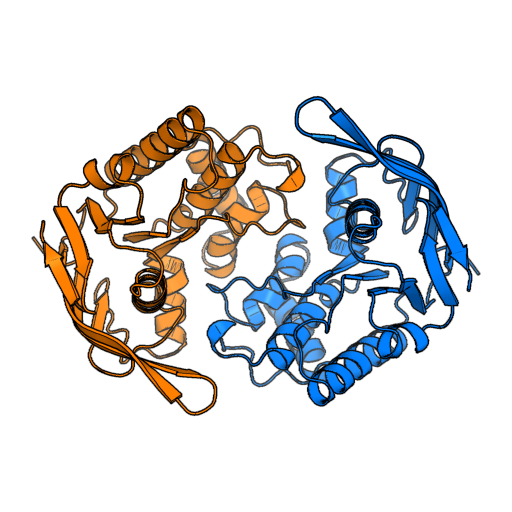2.859 -0.52 -15.547 1 96.19 122 ILE A O 1
ATOM 953 N N . ASN A 1 123 ? -13.625 1.491 -16.078 1 95.69 123 ASN A N 1
ATOM 954 C CA . ASN A 1 123 ? -14.641 1.491 -15.023 1 95.69 123 ASN A CA 1
ATOM 955 C C . ASN A 1 123 ? -15.672 0.394 -15.242 1 95.69 123 ASN A C 1
ATOM 957 O O . ASN A 1 123 ? -16.141 -0.231 -14.289 1 95.69 123 ASN A O 1
ATOM 961 N N . ARG A 1 124 ? -16.016 0.189 -16.438 1 96.88 124 ARG A N 1
ATOM 962 C CA . ARG A 1 124 ? -16.969 -0.869 -16.75 1 96.88 124 ARG A CA 1
ATOM 963 C C . ARG A 1 124 ? -16.422 -2.238 -16.359 1 96.88 124 ARG A C 1
ATOM 965 O O . ARG A 1 124 ? -17.109 -3.047 -15.75 1 96.88 124 ARG A O 1
ATOM 972 N N . LYS A 1 125 ? -15.188 -2.447 -16.734 1 97.06 125 LYS A N 1
ATOM 973 C CA . LYS A 1 125 ? -14.531 -3.701 -16.375 1 97.06 125 LYS A CA 1
ATOM 974 C C . LYS A 1 125 ? -14.461 -3.873 -14.859 1 97.06 125 LYS A C 1
ATOM 976 O O . LYS A 1 125 ? -14.734 -4.957 -14.336 1 97.06 125 LYS A O 1
ATOM 981 N N . ALA A 1 126 ? -14.102 -2.816 -14.203 1 98.19 126 ALA A N 1
ATOM 982 C CA . ALA A 1 126 ? -13.984 -2.842 -12.75 1 98.19 126 ALA A CA 1
ATOM 983 C C . ALA A 1 126 ? -15.328 -3.16 -12.102 1 98.19 126 ALA A C 1
ATOM 985 O O . ALA A 1 126 ? -15.406 -3.986 -11.188 1 98.19 126 ALA A O 1
ATOM 986 N N . LEU A 1 127 ? -16.328 -2.508 -12.57 1 97.62 127 LEU A N 1
ATOM 987 C CA . LEU A 1 127 ? -17.656 -2.713 -11.992 1 97.62 127 LEU A CA 1
ATOM 988 C C . LEU A 1 127 ? -18.125 -4.152 -12.195 1 97.62 127 LEU A C 1
ATOM 990 O O . LEU A 1 127 ? -18.719 -4.75 -11.297 1 97.62 127 LEU A O 1
ATOM 994 N N . ASN A 1 128 ? -17.891 -4.719 -13.344 1 97.44 128 ASN A N 1
ATOM 995 C CA . ASN A 1 128 ? -18.234 -6.117 -13.602 1 97.44 128 ASN A CA 1
ATOM 996 C C . ASN A 1 128 ? -17.5 -7.051 -12.648 1 97.44 128 ASN A C 1
ATOM 998 O O . ASN A 1 128 ? -18.109 -7.957 -12.07 1 97.44 128 ASN A O 1
ATOM 1002 N N . LEU A 1 129 ? -16.281 -6.816 -12.508 1 97.62 129 LEU A N 1
ATOM 1003 C CA . LEU A 1 129 ? -15.469 -7.633 -11.609 1 97.62 129 LEU A CA 1
ATOM 1004 C C . LEU A 1 129 ? -15.945 -7.484 -10.172 1 97.62 129 LEU A C 1
ATOM 1006 O O . LEU A 1 129 ? -16 -8.469 -9.43 1 97.62 129 LEU A O 1
ATOM 1010 N N . MET A 1 130 ? -16.266 -6.277 -9.789 1 98.31 130 MET A N 1
ATOM 1011 C CA . MET A 1 130 ? -16.75 -6.004 -8.438 1 98.31 130 MET A CA 1
ATOM 1012 C C . MET A 1 130 ? -18.062 -6.734 -8.18 1 98.31 130 MET A C 1
ATOM 1014 O O . MET A 1 130 ? -18.328 -7.184 -7.059 1 98.31 130 MET A O 1
ATOM 1018 N N . LYS A 1 131 ? -18.875 -6.828 -9.18 1 98.12 131 LYS A N 1
ATOM 1019 C CA . LYS A 1 131 ? -20.125 -7.574 -9.047 1 98.12 131 LYS A CA 1
ATOM 1020 C C . LYS A 1 131 ? -19.859 -9.055 -8.797 1 98.12 131 LYS A C 1
ATOM 1022 O O . LYS A 1 131 ? -20.453 -9.664 -7.91 1 98.12 131 LYS A O 1
ATOM 1027 N N . ILE A 1 132 ? -18.984 -9.594 -9.523 1 97.5 132 ILE A N 1
ATOM 1028 C CA . ILE A 1 132 ? -18.625 -11 -9.391 1 97.5 132 ILE A CA 1
ATOM 1029 C C . ILE A 1 132 ? -18.094 -11.266 -7.988 1 97.5 132 ILE A C 1
ATOM 1031 O O . ILE A 1 132 ? -18.422 -12.289 -7.379 1 97.5 132 ILE A O 1
ATOM 1035 N N . LEU A 1 133 ? -17.344 -10.305 -7.457 1 98.06 133 LEU A N 1
ATOM 1036 C CA . LEU A 1 133 ? -16.703 -10.484 -6.16 1 98.06 133 LEU A CA 1
ATOM 1037 C C . LEU A 1 133 ? -17.578 -9.93 -5.043 1 98.06 133 LEU A C 1
ATOM 1039 O O . LEU A 1 133 ? -17.156 -9.875 -3.883 1 98.06 133 LEU A O 1
ATOM 1043 N N . GLU A 1 134 ? -18.703 -9.43 -5.383 1 97.69 134 GLU A N 1
ATOM 1044 C CA . GLU A 1 134 ? -19.719 -8.977 -4.438 1 97.69 134 GLU A CA 1
ATOM 1045 C C . GLU A 1 134 ? -19.203 -7.812 -3.59 1 97.69 134 GLU A C 1
ATOM 1047 O O . GLU A 1 134 ? -19.328 -7.832 -2.363 1 97.69 134 GLU A O 1
ATOM 1052 N N . ILE A 1 135 ? -18.625 -6.867 -4.273 1 97.75 135 ILE A N 1
ATOM 1053 C CA . ILE A 1 135 ? -18.156 -5.684 -3.568 1 97.75 135 ILE A CA 1
ATOM 1054 C C . ILE A 1 135 ? -18.531 -4.43 -4.355 1 97.75 135 ILE A C 1
ATOM 1056 O O . ILE A 1 135 ? -17.953 -3.361 -4.152 1 97.75 135 ILE A O 1
ATOM 1060 N N . ASP A 1 136 ? -19.469 -4.535 -5.258 1 96.88 136 ASP A N 1
ATOM 1061 C CA . ASP A 1 136 ? -19.844 -3.471 -6.184 1 96.88 136 ASP A CA 1
ATOM 1062 C C . ASP A 1 136 ? -20.531 -2.318 -5.449 1 96.88 136 ASP A C 1
ATOM 1064 O O . ASP A 1 136 ? -20.484 -1.173 -5.898 1 96.88 136 ASP A O 1
ATOM 1068 N N . THR A 1 137 ? -21.094 -2.537 -4.281 1 96.25 137 THR A N 1
ATOM 1069 C CA . THR A 1 137 ? -21.797 -1.491 -3.537 1 96.25 137 THR A CA 1
ATOM 1070 C C . THR A 1 137 ? -20.797 -0.659 -2.725 1 96.25 137 THR A C 1
ATOM 1072 O O . THR A 1 137 ? -21.188 0.33 -2.096 1 96.25 137 THR A O 1
ATOM 1075 N N . ARG A 1 138 ? -19.516 -1.003 -2.789 1 95.88 138 ARG A N 1
ATOM 1076 C CA . ARG A 1 138 ? -18.531 -0.331 -1.949 1 95.88 138 ARG A CA 1
ATOM 1077 C C . ARG A 1 138 ? -17.547 0.486 -2.795 1 95.88 138 ARG A C 1
ATOM 1079 O O . ARG A 1 138 ? -16.5 0.906 -2.309 1 95.88 138 ARG A O 1
ATOM 1086 N N . GLY A 1 139 ? -17.875 0.728 -3.969 1 95.62 139 GLY A N 1
ATOM 1087 C CA . GLY A 1 139 ? -16.953 1.353 -4.91 1 95.62 139 GLY A CA 1
ATOM 1088 C C . GLY A 1 139 ? -16.438 2.695 -4.438 1 95.62 139 GLY A C 1
ATOM 1089 O O . GLY A 1 139 ? -15.258 3.014 -4.629 1 95.62 139 GLY A O 1
ATOM 1090 N N . ASP A 1 140 ? -17.281 3.434 -3.746 1 92.69 140 ASP A N 1
ATOM 1091 C CA . ASP A 1 140 ? -16.938 4.793 -3.355 1 92.69 140 ASP A CA 1
ATOM 1092 C C . ASP A 1 140 ? -16.391 4.832 -1.925 1 92.69 140 ASP A C 1
ATOM 1094 O O . ASP A 1 140 ? -15.961 5.883 -1.447 1 92.69 140 ASP A O 1
ATOM 1098 N N . HIS A 1 141 ? -16.406 3.729 -1.328 1 93.31 141 HIS A N 1
ATOM 1099 C CA . HIS A 1 141 ? -15.898 3.658 0.034 1 93.31 141 HIS A CA 1
ATOM 1100 C C . HIS A 1 141 ? -14.367 3.621 0.043 1 93.31 141 HIS A C 1
ATOM 1102 O O . HIS A 1 141 ? -13.742 3.334 -0.98 1 93.31 141 HIS A O 1
ATOM 1108 N N . TYR A 1 142 ? -13.891 3.893 1.187 1 92.12 142 TYR A N 1
ATOM 1109 C CA . TYR A 1 142 ? -12.453 3.82 1.394 1 92.12 142 TYR A CA 1
ATOM 1110 C C . TYR A 1 142 ? -12.078 2.6 2.23 1 92.12 142 TYR A C 1
ATOM 1112 O O . TYR A 1 142 ? -12.93 2.027 2.914 1 92.12 142 TYR A O 1
ATOM 1120 N N . PRO A 1 143 ? -10.844 2.217 2.111 1 93.94 143 PRO A N 1
ATOM 1121 C CA . PRO A 1 143 ? -10.43 0.996 2.807 1 93.94 143 PRO A CA 1
ATOM 1122 C C . PRO A 1 143 ? -10.766 1.017 4.293 1 93.94 143 PRO A C 1
ATOM 1124 O O . PRO A 1 143 ? -11.156 -0.01 4.855 1 93.94 143 PRO A O 1
ATOM 1127 N N . SER A 1 144 ? -10.734 2.125 4.926 1 88.31 144 SER A N 1
ATOM 1128 C CA . SER A 1 144 ? -11.016 2.24 6.352 1 88.31 144 SER A CA 1
ATOM 1129 C C . SER A 1 144 ? -12.484 1.934 6.656 1 88.31 144 SER A C 1
ATOM 1131 O O . SER A 1 144 ? -12.844 1.701 7.809 1 88.31 144 SER A O 1
ATOM 1133 N N . GLU A 1 145 ? -13.258 1.912 5.688 1 90.94 145 GLU A N 1
ATOM 1134 C CA . GLU A 1 145 ? -14.688 1.707 5.855 1 90.94 145 GLU A CA 1
ATOM 1135 C C . GLU A 1 145 ? -15.086 0.273 5.52 1 90.94 145 GLU A C 1
ATOM 1137 O O . GLU A 1 145 ? -16.266 -0.075 5.551 1 90.94 145 GLU A O 1
ATOM 1142 N N . LEU A 1 146 ? -14.141 -0.542 5.195 1 94.69 146 LEU A N 1
ATOM 1143 C CA . LEU A 1 146 ? -14.406 -1.907 4.758 1 94.69 146 LEU A CA 1
ATOM 1144 C C . LEU A 1 146 ? -14.148 -2.9 5.887 1 94.69 146 LEU A C 1
ATOM 1146 O O . LEU A 1 146 ? -13.281 -2.68 6.73 1 94.69 146 LEU A O 1
ATOM 1150 N N . SER A 1 147 ? -14.938 -3.977 5.855 1 94.19 147 SER A N 1
ATOM 1151 C CA . SER A 1 147 ? -14.531 -5.137 6.645 1 94.19 147 SER A CA 1
ATOM 1152 C C . SER A 1 147 ? -13.32 -5.824 6.027 1 94.19 147 SER A C 1
ATOM 1154 O O . SER A 1 147 ? -12.961 -5.555 4.883 1 94.19 147 SER A O 1
ATOM 1156 N N . GLY A 1 148 ? -12.727 -6.668 6.793 1 94.94 148 GLY A N 1
ATOM 1157 C CA . GLY A 1 148 ? -11.602 -7.426 6.27 1 94.94 148 GLY A CA 1
ATOM 1158 C C . GLY A 1 148 ? -11.938 -8.195 5.008 1 94.94 148 GLY A C 1
ATOM 1159 O O . GLY A 1 148 ? -11.156 -8.203 4.055 1 94.94 148 GLY A O 1
ATOM 1160 N N . GLY A 1 149 ? -13.086 -8.812 5.027 1 96.88 149 GLY A N 1
ATOM 1161 C CA . GLY A 1 149 ? -13.531 -9.562 3.863 1 96.88 149 GLY A CA 1
ATOM 1162 C C . GLY A 1 149 ? -13.773 -8.695 2.646 1 96.88 149 GLY A C 1
ATOM 1163 O O . GLY A 1 149 ? -13.414 -9.062 1.527 1 96.88 149 GLY A O 1
ATOM 1164 N N . GLU A 1 150 ? -14.375 -7.566 2.885 1 97.62 150 GLU A N 1
ATOM 1165 C CA . GLU A 1 150 ? -14.617 -6.617 1.801 1 97.62 150 GLU A CA 1
ATOM 1166 C C . GLU A 1 150 ? -13.305 -6.102 1.216 1 97.62 150 GLU A C 1
ATOM 1168 O O . GLU A 1 150 ? -13.156 -6.02 -0.005 1 97.62 150 GLU A O 1
ATOM 1173 N N . ALA A 1 151 ? -12.375 -5.805 2.09 1 97.75 151 ALA A N 1
ATOM 1174 C CA . ALA A 1 151 ? -11.07 -5.312 1.654 1 97.75 151 ALA A CA 1
ATOM 1175 C C . ALA A 1 151 ? -10.344 -6.359 0.816 1 97.75 151 ALA A C 1
ATOM 1177 O O . ALA A 1 151 ? -9.734 -6.035 -0.207 1 97.75 151 ALA A O 1
ATOM 1178 N N . GLN A 1 152 ? -10.453 -7.535 1.241 1 98 152 GLN A N 1
ATOM 1179 C CA . GLN A 1 152 ? -9.789 -8.609 0.513 1 98 152 GLN A CA 1
ATOM 1180 C C . GLN A 1 152 ? -10.422 -8.812 -0.861 1 98 152 GLN A C 1
ATOM 1182 O O . GLN A 1 152 ? -9.719 -9.055 -1.844 1 98 152 GLN A O 1
ATOM 1187 N N . ARG A 1 153 ? -11.703 -8.75 -0.903 1 98.38 153 ARG A N 1
ATOM 1188 C CA . ARG A 1 153 ? -12.383 -8.891 -2.188 1 98.38 153 ARG A CA 1
ATOM 1189 C C . ARG A 1 153 ? -11.992 -7.758 -3.135 1 98.38 153 ARG A C 1
ATOM 1191 O O . ARG A 1 153 ? -11.844 -7.977 -4.34 1 98.38 153 ARG A O 1
ATOM 1198 N N . ALA A 1 154 ? -11.812 -6.559 -2.574 1 98.38 154 ALA A N 1
ATOM 1199 C CA . ALA A 1 154 ? -11.305 -5.445 -3.377 1 98.38 154 ALA A CA 1
ATOM 1200 C C . ALA A 1 154 ? -9.898 -5.734 -3.893 1 98.38 154 ALA A C 1
ATOM 1202 O O . ALA A 1 154 ? -9.586 -5.461 -5.055 1 98.38 154 ALA A O 1
ATOM 1203 N N . ALA A 1 155 ? -9.086 -6.285 -3.043 1 97.94 155 ALA A N 1
ATOM 1204 C CA . ALA A 1 155 ? -7.719 -6.633 -3.42 1 97.94 155 ALA A CA 1
ATOM 1205 C C . ALA A 1 155 ? -7.703 -7.684 -4.523 1 97.94 155 ALA A C 1
ATOM 1207 O O . ALA A 1 155 ? -6.887 -7.613 -5.445 1 97.94 155 ALA A O 1
ATOM 1208 N N . ILE A 1 156 ? -8.562 -8.625 -4.406 1 98.25 156 ILE A N 1
ATOM 1209 C CA . ILE A 1 156 ? -8.68 -9.656 -5.434 1 98.25 156 ILE A CA 1
ATOM 1210 C C . ILE A 1 156 ? -9.109 -9.016 -6.758 1 98.25 156 ILE A C 1
ATOM 1212 O O . ILE A 1 156 ? -8.555 -9.336 -7.812 1 98.25 156 ILE A O 1
ATOM 1216 N N . ALA A 1 157 ? -10.055 -8.117 -6.68 1 98.5 157 ALA A N 1
ATOM 1217 C CA . ALA A 1 157 ? -10.5 -7.41 -7.879 1 98.5 157 ALA A CA 1
ATOM 1218 C C . ALA A 1 157 ? -9.336 -6.664 -8.531 1 98.5 157 ALA A C 1
ATOM 1220 O O . ALA A 1 157 ? -9.172 -6.707 -9.75 1 98.5 157 ALA A O 1
ATOM 1221 N N . ARG A 1 158 ? -8.586 -6.039 -7.73 1 98 158 ARG A N 1
ATOM 1222 C CA . ARG A 1 158 ? -7.434 -5.309 -8.242 1 98 158 ARG A CA 1
ATOM 1223 C C . ARG A 1 158 ? -6.453 -6.25 -8.938 1 98 158 ARG A C 1
ATOM 1225 O O . ARG A 1 158 ? -5.918 -5.926 -10 1 98 158 ARG A O 1
ATOM 1232 N N . ALA A 1 159 ? -6.258 -7.352 -8.383 1 97.88 159 ALA A N 1
ATOM 1233 C CA . ALA A 1 159 ? -5.332 -8.344 -8.93 1 97.88 159 ALA A CA 1
ATOM 1234 C C . ALA A 1 159 ? -5.82 -8.867 -10.273 1 97.88 159 ALA A C 1
ATOM 1236 O O . ALA A 1 159 ? -5.016 -9.273 -11.117 1 97.88 159 ALA A O 1
ATOM 1237 N N . LEU A 1 160 ? -7.109 -8.805 -10.531 1 98.19 160 LEU A N 1
ATOM 1238 C CA . LEU A 1 160 ? -7.703 -9.484 -11.672 1 98.19 160 LEU A CA 1
ATOM 1239 C C . LEU A 1 160 ? -8.031 -8.492 -12.789 1 98.19 160 LEU A C 1
ATOM 1241 O O . LEU A 1 160 ? -8.367 -8.898 -13.906 1 98.19 160 LEU A O 1
ATOM 1245 N N . ILE A 1 161 ? -7.93 -7.238 -12.5 1 98.06 161 ILE A N 1
ATOM 1246 C CA . ILE A 1 161 ? -8.469 -6.203 -13.375 1 98.06 161 ILE A CA 1
ATOM 1247 C C . ILE A 1 161 ? -7.816 -6.293 -14.75 1 98.06 161 ILE A C 1
ATOM 1249 O O . ILE A 1 161 ? -8.453 -6.023 -15.766 1 98.06 161 ILE A O 1
ATOM 1253 N N . ASN A 1 162 ? -6.562 -6.707 -14.828 1 97.5 162 ASN A N 1
ATOM 1254 C CA . ASN A 1 162 ? -5.867 -6.82 -16.109 1 97.5 162 ASN A CA 1
ATOM 1255 C C . ASN A 1 162 ? -5.953 -8.234 -16.672 1 97.5 162 ASN A C 1
ATOM 1257 O O . ASN A 1 162 ? -5.223 -8.586 -17.594 1 97.5 162 ASN A O 1
ATOM 1261 N N . GLU A 1 163 ? -6.766 -9.016 -15.992 1 97.06 163 GLU A N 1
ATOM 1262 C CA . GLU A 1 163 ? -7.031 -10.375 -16.453 1 97.06 163 GLU A CA 1
ATOM 1263 C C . GLU A 1 163 ? -5.742 -11.172 -16.594 1 97.06 163 GLU A C 1
ATOM 1265 O O . GLU A 1 163 ? -5.473 -11.758 -17.641 1 97.06 163 GLU A O 1
ATOM 1270 N N . PRO A 1 164 ? -5.008 -11.266 -15.555 1 98.38 164 PRO A N 1
ATOM 1271 C CA . PRO A 1 164 ? -3.734 -11.992 -15.594 1 98.38 164 PRO A CA 1
ATOM 1272 C C . PRO A 1 164 ? -3.912 -13.484 -15.852 1 98.38 164 PRO A C 1
ATOM 1274 O O . PRO A 1 164 ? -5.012 -14.016 -15.688 1 98.38 164 PRO A O 1
ATOM 1277 N N . ASN A 1 165 ? -2.795 -14.102 -16.281 1 98.44 165 ASN A N 1
ATOM 1278 C CA . ASN A 1 165 ? -2.805 -15.547 -16.484 1 98.44 165 ASN A CA 1
ATOM 1279 C C . ASN A 1 165 ? -2.713 -16.297 -15.156 1 98.44 165 ASN A C 1
ATOM 1281 O O . ASN A 1 165 ? -3.238 -17.406 -15.031 1 98.44 165 ASN A O 1
ATOM 1285 N N . ILE A 1 166 ? -2.035 -15.664 -14.234 1 98.69 166 ILE A N 1
ATOM 1286 C CA . ILE A 1 166 ? -1.749 -16.312 -12.961 1 98.69 166 ILE A CA 1
ATOM 1287 C C . ILE A 1 166 ? -2.215 -15.406 -11.812 1 98.69 166 ILE A C 1
ATOM 1289 O O . ILE A 1 166 ? -1.998 -14.195 -11.844 1 98.69 166 ILE A O 1
ATOM 1293 N N . ILE A 1 167 ? -2.873 -15.953 -10.875 1 98.75 167 ILE A N 1
ATOM 1294 C CA . ILE A 1 167 ? -3.16 -15.305 -9.602 1 98.75 167 ILE A CA 1
ATOM 1295 C C . ILE A 1 167 ? -2.301 -15.922 -8.5 1 98.75 167 ILE A C 1
ATOM 1297 O O . ILE A 1 167 ? -2.391 -17.125 -8.234 1 98.75 167 ILE A O 1
ATOM 1301 N N . LEU A 1 168 ? -1.443 -15.148 -7.938 1 98.69 168 LEU A N 1
ATOM 1302 C CA . LEU A 1 168 ? -0.548 -15.586 -6.871 1 98.69 168 LEU A CA 1
ATOM 1303 C C . LEU A 1 168 ? -0.969 -14.984 -5.535 1 98.69 168 LEU A C 1
ATOM 1305 O O . LEU A 1 168 ? -1.055 -13.758 -5.395 1 98.69 168 LEU A O 1
ATOM 1309 N N . CYS A 1 169 ? -1.2 -15.836 -4.547 1 98.44 169 CYS A N 1
ATOM 1310 C CA . CYS A 1 169 ? -1.736 -15.383 -3.268 1 98.44 169 CYS A CA 1
ATOM 1311 C C . CYS A 1 169 ? -0.786 -15.719 -2.127 1 98.44 169 CYS A C 1
ATOM 1313 O O . CYS A 1 169 ? -0.302 -16.844 -2.029 1 98.44 169 CYS A O 1
ATOM 1315 N N . ASP A 1 170 ? -0.548 -14.781 -1.323 1 97.06 170 ASP A N 1
ATOM 1316 C CA . ASP A 1 170 ? 0.2 -14.977 -0.086 1 97.06 170 ASP A CA 1
ATOM 1317 C C . ASP A 1 170 ? -0.705 -14.82 1.135 1 97.06 170 ASP A C 1
ATOM 1319 O O . ASP A 1 170 ? -0.953 -13.703 1.592 1 97.06 170 ASP A O 1
ATOM 1323 N N . GLU A 1 171 ? -1.172 -15.914 1.643 1 96.44 171 GLU A N 1
ATOM 1324 C CA . GLU A 1 171 ? -2.049 -15.969 2.809 1 96.44 171 GLU A CA 1
ATOM 1325 C C . GLU A 1 171 ? -3.225 -15.008 2.664 1 96.44 171 GLU A C 1
ATOM 1327 O O . GLU A 1 171 ? -3.492 -14.211 3.561 1 96.44 171 GLU A O 1
ATOM 1332 N N . PRO A 1 172 ? -4.051 -15.203 1.665 1 96.81 172 PRO A N 1
ATOM 1333 C CA . PRO A 1 172 ? -5.043 -14.18 1.341 1 96.81 172 PRO A CA 1
ATOM 1334 C C . PRO A 1 172 ? -6.152 -14.078 2.385 1 96.81 172 PRO A C 1
ATOM 1336 O O . PRO A 1 172 ? -6.863 -13.07 2.443 1 96.81 172 PRO A O 1
ATOM 1339 N N . THR A 1 173 ? -6.328 -15.07 3.193 1 96.12 173 THR A N 1
ATOM 1340 C CA . THR A 1 173 ? -7.426 -15.016 4.152 1 96.12 173 THR A CA 1
ATOM 1341 C C . THR A 1 173 ? -6.902 -15.148 5.582 1 96.12 173 THR A C 1
ATOM 1343 O O . THR A 1 173 ? -7.656 -15.5 6.492 1 96.12 173 THR A O 1
ATOM 1346 N N . GLY A 1 174 ? -5.68 -14.93 5.801 1 92 174 GLY A N 1
ATOM 1347 C CA . GLY A 1 174 ? -5.035 -15.148 7.09 1 92 174 GLY A CA 1
ATOM 1348 C C . GLY A 1 174 ? -5.582 -14.25 8.188 1 92 174 GLY A C 1
ATOM 1349 O O . GLY A 1 174 ? -5.551 -14.609 9.359 1 92 174 GLY A O 1
ATOM 1350 N N . ASN A 1 175 ? -6.074 -13.125 7.852 1 90.44 175 ASN A N 1
ATOM 1351 C CA . ASN A 1 175 ? -6.508 -12.156 8.852 1 90.44 175 ASN A CA 1
ATOM 1352 C C . ASN A 1 175 ? -8.031 -12.141 8.992 1 90.44 175 ASN A C 1
ATOM 1354 O O . ASN A 1 175 ? -8.586 -11.289 9.68 1 90.44 175 ASN A O 1
ATOM 1358 N N . LEU A 1 176 ? -8.695 -13.062 8.43 1 93.75 176 LEU A N 1
ATOM 1359 C CA . LEU A 1 176 ? -10.148 -13.039 8.398 1 93.75 176 LEU A CA 1
ATOM 1360 C C . LEU A 1 176 ? -10.727 -14.07 9.359 1 93.75 176 LEU A C 1
ATOM 1362 O O . LEU A 1 176 ? -10.094 -15.086 9.648 1 93.75 176 LEU A O 1
ATOM 1366 N N . ASP A 1 177 ? -11.898 -13.75 9.883 1 92.94 177 ASP A N 1
ATOM 1367 C CA . ASP A 1 177 ? -12.609 -14.781 10.633 1 92.94 177 ASP A CA 1
ATOM 1368 C C . ASP A 1 177 ? -12.992 -15.945 9.727 1 92.94 177 ASP A C 1
ATOM 1370 O O . ASP A 1 177 ? -13.047 -15.805 8.5 1 92.94 177 ASP A O 1
ATOM 1374 N N . ILE A 1 178 ? -13.344 -17.062 10.336 1 93.19 178 ILE A N 1
ATOM 1375 C CA . ILE A 1 178 ? -13.5 -18.328 9.648 1 93.19 178 ILE A CA 1
ATOM 1376 C C . ILE A 1 178 ? -14.586 -18.219 8.578 1 93.19 178 ILE A C 1
ATOM 1378 O O . ILE A 1 178 ? -14.375 -18.609 7.43 1 93.19 178 ILE A O 1
ATOM 1382 N N . ASN A 1 179 ? -15.703 -17.734 8.883 1 94.75 179 ASN A N 1
ATOM 1383 C CA . ASN A 1 179 ? -16.812 -17.656 7.938 1 94.75 179 ASN A CA 1
ATOM 1384 C C . ASN A 1 179 ? -16.516 -16.703 6.785 1 94.75 179 ASN A C 1
ATOM 1386 O O . ASN A 1 179 ? -16.781 -17.031 5.625 1 94.75 179 ASN A O 1
ATOM 1390 N N . THR A 1 180 ? -15.977 -15.586 7.094 1 95.75 180 THR A N 1
ATOM 1391 C CA . THR A 1 180 ? -15.586 -14.617 6.074 1 95.75 180 THR A CA 1
ATOM 1392 C C . THR A 1 180 ? -14.516 -15.195 5.16 1 95.75 180 THR A C 1
ATOM 1394 O O . THR A 1 180 ? -14.562 -15.023 3.939 1 95.75 180 THR A O 1
ATOM 1397 N N . ALA A 1 181 ? -13.617 -15.836 5.812 1 96.69 181 ALA A N 1
ATOM 1398 C CA . ALA A 1 181 ? -12.539 -16.469 5.051 1 96.69 181 ALA A CA 1
ATOM 1399 C C . ALA A 1 181 ? -13.094 -17.453 4.023 1 96.69 181 ALA A C 1
ATOM 1401 O O . ALA A 1 181 ? -12.703 -17.438 2.855 1 96.69 181 ALA A O 1
ATOM 1402 N N . LYS A 1 182 ? -13.984 -18.234 4.426 1 96.75 182 LYS A N 1
ATOM 1403 C CA . LYS A 1 182 ? -14.578 -19.234 3.537 1 96.75 182 LYS A CA 1
ATOM 1404 C C . LYS A 1 182 ? -15.258 -18.562 2.344 1 96.75 182 LYS A C 1
ATOM 1406 O O . LYS A 1 182 ? -15.141 -19.047 1.213 1 96.75 182 LYS A O 1
ATOM 1411 N N . THR A 1 183 ? -15.914 -17.5 2.635 1 97.06 183 THR A N 1
ATOM 1412 C CA . THR A 1 183 ? -16.594 -16.766 1.573 1 97.06 183 THR A CA 1
ATOM 1413 C C . THR A 1 183 ? -15.586 -16.203 0.573 1 97.06 183 THR A C 1
ATOM 1415 O O . THR A 1 183 ? -15.75 -16.375 -0.638 1 97.06 183 THR A O 1
ATOM 1418 N N . VAL A 1 184 ? -14.578 -15.586 1.068 1 97.62 184 VAL A N 1
ATOM 1419 C CA . VAL A 1 184 ? -13.562 -14.977 0.215 1 97.62 184 VAL A CA 1
ATOM 1420 C C . VAL A 1 184 ? -12.844 -16.062 -0.583 1 97.62 184 VAL A C 1
ATOM 1422 O O . VAL A 1 184 ? -12.594 -15.898 -1.778 1 97.62 184 VAL A O 1
ATOM 1425 N N . GLU A 1 185 ? -12.555 -17.156 0.065 1 98 185 GLU A N 1
ATOM 1426 C CA . GLU A 1 185 ? -11.898 -18.281 -0.598 1 98 185 GLU A CA 1
ATOM 1427 C C . GLU A 1 185 ? -12.742 -18.812 -1.762 1 98 185 GLU A C 1
ATOM 1429 O O . GLU A 1 185 ? -12.227 -19.016 -2.859 1 98 185 GLU A O 1
ATOM 1434 N N . SER A 1 186 ? -13.969 -18.984 -1.508 1 97.94 186 SER A N 1
ATOM 1435 C CA . SER A 1 186 ? -14.867 -19.484 -2.535 1 97.94 186 SER A CA 1
ATOM 1436 C C . SER A 1 186 ? -14.945 -18.531 -3.723 1 97.94 186 SER A C 1
ATOM 1438 O O . SER A 1 186 ? -14.883 -18.969 -4.875 1 97.94 186 SER A O 1
ATOM 1440 N N . LEU A 1 187 ? -15.055 -17.312 -3.414 1 97.69 187 LEU A N 1
ATOM 1441 C CA . LEU A 1 187 ? -15.117 -16.312 -4.473 1 97.69 187 LEU A CA 1
ATOM 1442 C C . LEU A 1 187 ? -13.836 -16.312 -5.305 1 97.69 187 LEU A C 1
ATOM 1444 O O . LEU A 1 187 ? -13.891 -16.266 -6.535 1 97.69 187 LEU A O 1
ATOM 1448 N N . LEU A 1 188 ? -12.727 -16.406 -4.648 1 98.12 188 LEU A N 1
ATOM 1449 C CA . LEU A 1 188 ? -11.43 -16.422 -5.32 1 98.12 188 LEU A CA 1
ATOM 1450 C C . LEU A 1 188 ? -11.297 -17.641 -6.227 1 98.12 188 LEU A C 1
ATOM 1452 O O . LEU A 1 188 ? -10.977 -17.5 -7.41 1 98.12 188 LEU A O 1
ATOM 1456 N N . ILE A 1 189 ? -11.617 -18.797 -5.711 1 98.25 189 ILE A N 1
ATOM 1457 C CA . ILE A 1 189 ? -11.492 -20.047 -6.453 1 98.25 189 ILE A CA 1
ATOM 1458 C C . ILE A 1 189 ? -12.461 -20.047 -7.633 1 98.25 189 ILE A C 1
ATOM 1460 O O . ILE A 1 189 ? -12.07 -20.359 -8.758 1 98.25 189 ILE A O 1
ATOM 1464 N N . ASN A 1 190 ? -13.664 -19.656 -7.379 1 97.81 190 ASN A N 1
ATOM 1465 C CA . ASN A 1 190 ? -14.68 -19.641 -8.43 1 97.81 190 ASN A CA 1
ATOM 1466 C C . ASN A 1 190 ? -14.328 -18.656 -9.539 1 97.81 190 ASN A C 1
ATOM 1468 O O . ASN A 1 190 ? -14.531 -18.953 -10.719 1 97.81 190 ASN A O 1
ATOM 1472 N N . THR A 1 191 ? -13.852 -17.562 -9.102 1 97.12 191 THR A N 1
ATOM 1473 C CA . THR A 1 191 ? -13.461 -16.562 -10.086 1 97.12 191 THR A CA 1
ATOM 1474 C C . THR A 1 191 ? -12.297 -17.062 -10.945 1 97.12 191 THR A C 1
ATOM 1476 O O . THR A 1 191 ? -12.32 -16.922 -12.164 1 97.12 191 THR A O 1
ATOM 1479 N N . ALA A 1 192 ? -11.32 -17.656 -10.344 1 97.44 192 ALA A N 1
ATOM 1480 C CA . ALA A 1 192 ? -10.188 -18.219 -11.07 1 97.44 192 ALA A CA 1
ATOM 1481 C C . ALA A 1 192 ? -10.648 -19.297 -12.062 1 97.44 192 ALA A C 1
ATOM 1483 O O . ALA A 1 192 ? -10.188 -19.312 -13.211 1 97.44 192 ALA A O 1
ATOM 1484 N N . LYS A 1 193 ? -11.547 -20.094 -11.641 1 96.56 193 LYS A N 1
ATOM 1485 C CA . LYS A 1 193 ? -12.07 -21.156 -12.492 1 96.56 193 LYS A CA 1
ATOM 1486 C C . LYS A 1 193 ? -12.883 -20.594 -13.656 1 96.56 193 LYS A C 1
ATOM 1488 O O . LYS A 1 193 ? -12.68 -20.984 -14.805 1 96.56 193 LYS A O 1
ATOM 1493 N N . THR A 1 194 ? -13.703 -19.656 -13.328 1 95.75 194 THR A N 1
ATOM 1494 C CA . THR A 1 194 ? -14.578 -19.062 -14.328 1 95.75 194 THR A CA 1
ATOM 1495 C C . THR A 1 194 ? -13.766 -18.406 -15.445 1 95.75 194 THR A C 1
ATOM 1497 O O . THR A 1 194 ? -14.102 -18.531 -16.625 1 95.75 194 THR A O 1
ATOM 1500 N N . PHE A 1 195 ? -12.695 -17.812 -15.055 1 96.19 195 PHE A N 1
ATOM 1501 C CA . PHE A 1 195 ? -11.898 -17.094 -16.031 1 96.19 195 PHE A CA 1
ATOM 1502 C C . PHE A 1 195 ? -10.727 -17.938 -16.516 1 96.19 195 PHE A C 1
ATOM 1504 O O . PHE A 1 195 ? -9.867 -17.469 -17.266 1 96.19 195 PHE A O 1
ATOM 1511 N N . HIS A 1 196 ? -10.625 -19.172 -16.078 1 96.5 196 HIS A N 1
ATOM 1512 C CA . HIS A 1 196 ? -9.609 -20.156 -16.469 1 96.5 196 HIS A CA 1
ATOM 1513 C C . HIS A 1 196 ? -8.211 -19.625 -16.172 1 96.5 196 HIS A C 1
ATOM 1515 O O . HIS A 1 196 ? -7.336 -19.672 -17.047 1 96.5 196 HIS A O 1
ATOM 1521 N N . LYS A 1 197 ? -8.062 -19.125 -15 1 98 197 LYS A N 1
ATOM 1522 C CA . LYS A 1 197 ? -6.762 -18.625 -14.562 1 98 197 LYS A CA 1
ATOM 1523 C C . LYS A 1 197 ? -6.023 -19.656 -13.727 1 98 197 LYS A C 1
ATOM 1525 O O . LYS A 1 197 ? -6.652 -20.531 -13.109 1 98 197 LYS A O 1
ATOM 1530 N N . THR A 1 198 ? -4.727 -19.625 -13.781 1 98.62 198 THR A N 1
ATOM 1531 C CA . THR A 1 198 ? -3.904 -20.422 -12.875 1 98.62 198 THR A CA 1
ATOM 1532 C C . THR A 1 198 ? -3.881 -19.797 -11.484 1 98.62 198 THR A C 1
ATOM 1534 O O . THR A 1 198 ? -3.688 -18.578 -11.344 1 98.62 198 THR A O 1
ATOM 1537 N N . LEU A 1 199 ? -4.152 -20.562 -10.438 1 98.75 199 LEU A N 1
ATOM 1538 C CA . LEU A 1 199 ? -4.184 -20.062 -9.062 1 98.75 199 LEU A CA 1
ATOM 1539 C C . LEU A 1 199 ? -3.1 -20.734 -8.219 1 98.75 199 LEU A C 1
ATOM 1541 O O . LEU A 1 199 ? -3.043 -21.969 -8.133 1 98.75 199 LEU A O 1
ATOM 1545 N N . ILE A 1 200 ? -2.209 -19.938 -7.684 1 98.75 200 ILE A N 1
ATOM 1546 C CA . ILE A 1 200 ? -1.17 -20.422 -6.781 1 98.75 200 ILE A CA 1
ATOM 1547 C C . ILE A 1 200 ? -1.374 -19.812 -5.395 1 98.75 200 ILE A C 1
ATOM 1549 O O . ILE A 1 200 ? -1.312 -18.594 -5.223 1 98.75 200 ILE A O 1
ATOM 1553 N N . LEU A 1 201 ? -1.559 -20.672 -4.438 1 98.5 201 LEU A N 1
ATOM 1554 C CA . LEU A 1 201 ? -1.826 -20.266 -3.062 1 98.5 201 LEU A CA 1
ATOM 1555 C C . LEU A 1 201 ? -0.661 -20.641 -2.15 1 98.5 201 LEU A C 1
ATOM 1557 O O . LEU A 1 201 ? -0.307 -21.812 -2.037 1 98.5 201 LEU A O 1
ATOM 1561 N N . VAL A 1 202 ? -0.062 -19.656 -1.64 1 97.31 202 VAL A N 1
ATOM 1562 C CA . VAL A 1 202 ? 0.895 -19.875 -0.559 1 97.31 202 VAL A CA 1
ATOM 1563 C C . VAL A 1 202 ? 0.208 -19.656 0.789 1 97.31 202 VAL A C 1
ATOM 1565 O O . VAL A 1 202 ? -0.249 -18.547 1.089 1 97.31 202 VAL A O 1
ATOM 1568 N N . SER A 1 203 ? 0.094 -20.688 1.598 1 95.06 203 SER A N 1
ATOM 1569 C CA . SER A 1 203 ? -0.649 -20.562 2.848 1 95.06 203 SER A CA 1
ATOM 1570 C C . SER A 1 203 ? -0.243 -21.641 3.842 1 95.06 203 SER A C 1
ATOM 1572 O O . SER A 1 203 ? 0.153 -22.75 3.445 1 95.06 203 SER A O 1
ATOM 1574 N N . HIS A 1 204 ? -0.357 -21.312 5.023 1 91.88 204 HIS A N 1
ATOM 1575 C CA . HIS A 1 204 ? -0.159 -22.312 6.062 1 91.88 204 HIS A CA 1
ATOM 1576 C C . HIS A 1 204 ? -1.491 -22.875 6.551 1 91.88 204 HIS A C 1
ATOM 1578 O O . HIS A 1 204 ? -1.521 -23.766 7.395 1 91.88 204 HIS A O 1
ATOM 1584 N N . ASN A 1 205 ? -2.58 -22.359 6.051 1 90.75 205 ASN A N 1
ATOM 1585 C CA . ASN A 1 205 ? -3.908 -22.844 6.41 1 90.75 205 ASN A CA 1
ATOM 1586 C C . ASN A 1 205 ? -4.262 -24.125 5.652 1 90.75 205 ASN A C 1
ATOM 1588 O O . ASN A 1 205 ? -4.516 -24.094 4.449 1 90.75 205 ASN A O 1
ATOM 1592 N N . PRO A 1 206 ? -4.402 -25.188 6.34 1 92.12 206 PRO A N 1
ATOM 1593 C CA . PRO A 1 206 ? -4.648 -26.453 5.66 1 92.12 206 PRO A CA 1
ATOM 1594 C C . PRO A 1 206 ? -6.023 -26.516 5.004 1 92.12 206 PRO A C 1
ATOM 1596 O O . PRO A 1 206 ? -6.18 -27.125 3.939 1 92.12 206 PRO A O 1
ATOM 1599 N N . GLU A 1 207 ? -6.977 -25.938 5.609 1 93.94 207 GLU A N 1
ATOM 1600 C CA . GLU A 1 207 ? -8.328 -25.984 5.051 1 93.94 207 GLU A CA 1
ATOM 1601 C C . GLU A 1 207 ? -8.375 -25.344 3.67 1 93.94 207 GLU A C 1
ATOM 1603 O O . GLU A 1 207 ? -8.992 -25.875 2.748 1 93.94 207 GLU A O 1
ATOM 1608 N N . PHE A 1 208 ? -7.762 -24.234 3.574 1 95.81 208 PHE A N 1
ATOM 1609 C CA . PHE A 1 208 ? -7.719 -23.547 2.287 1 95.81 208 PHE A CA 1
ATOM 1610 C C . PHE A 1 208 ? -6.816 -24.297 1.31 1 95.81 208 PHE A C 1
ATOM 1612 O O . PHE A 1 208 ? -7.199 -24.531 0.163 1 95.81 208 PHE A O 1
ATOM 1619 N N . SER A 1 209 ? -5.695 -24.719 1.742 1 96.12 209 SER A N 1
ATOM 1620 C CA . SER A 1 209 ? -4.699 -25.375 0.907 1 96.12 209 SER A CA 1
ATOM 1621 C C . SER A 1 209 ? -5.23 -26.688 0.345 1 96.12 209 SER A C 1
ATOM 1623 O O . SER A 1 209 ? -4.887 -27.078 -0.773 1 96.12 209 SER A O 1
ATOM 1625 N N . ASN A 1 210 ? -6.047 -27.312 1.06 1 95.88 210 ASN A N 1
ATOM 1626 C CA . ASN A 1 210 ? -6.562 -28.625 0.675 1 95.88 210 ASN A CA 1
ATOM 1627 C C . ASN A 1 210 ? -7.574 -28.516 -0.463 1 95.88 210 ASN A C 1
ATOM 1629 O O . ASN A 1 210 ? -7.934 -29.516 -1.076 1 95.88 210 ASN A O 1
ATOM 1633 N N . LYS A 1 211 ? -7.973 -27.375 -0.774 1 96.56 211 LYS A N 1
ATOM 1634 C CA . LYS A 1 211 ? -8.906 -27.172 -1.879 1 96.56 211 LYS A CA 1
ATOM 1635 C C . LYS A 1 211 ? -8.18 -27.188 -3.221 1 96.56 211 LYS A C 1
ATOM 1637 O O . LYS A 1 211 ? -8.82 -27.266 -4.273 1 96.56 211 LYS A O 1
ATOM 1642 N N . ALA A 1 212 ? -6.891 -27.156 -3.213 1 97.94 212 ALA A N 1
ATOM 1643 C CA . ALA A 1 212 ? -6.094 -27.109 -4.438 1 97.94 212 ALA A CA 1
ATOM 1644 C C . ALA A 1 212 ? -6.074 -28.469 -5.137 1 97.94 212 ALA A C 1
ATOM 1646 O O . ALA A 1 212 ? -6.23 -29.5 -4.492 1 97.94 212 ALA A O 1
ATOM 1647 N N . ASP A 1 213 ? -5.84 -28.359 -6.422 1 96.06 213 ASP A N 1
ATOM 1648 C CA . ASP A 1 213 ? -5.691 -29.578 -7.219 1 96.06 213 ASP A CA 1
ATOM 1649 C C . ASP A 1 213 ? -4.406 -30.312 -6.855 1 96.06 213 ASP A C 1
ATOM 1651 O O . ASP A 1 213 ? -4.395 -31.547 -6.781 1 96.06 213 ASP A O 1
ATOM 1655 N N . ILE A 1 214 ? -3.416 -29.656 -6.738 1 97.19 214 ILE A N 1
ATOM 1656 C CA . ILE A 1 214 ? -2.092 -30.172 -6.418 1 97.19 214 ILE A CA 1
ATOM 1657 C C . ILE A 1 214 ? -1.522 -29.438 -5.211 1 97.19 214 ILE A C 1
ATOM 1659 O O . ILE A 1 214 ? -1.618 -28.203 -5.121 1 97.19 214 ILE A O 1
ATOM 1663 N N . LYS A 1 215 ? -0.931 -30.172 -4.312 1 97.69 215 LYS A N 1
ATOM 1664 C CA . LYS A 1 215 ? -0.417 -29.578 -3.078 1 97.69 215 LYS A CA 1
ATOM 1665 C C . LYS A 1 215 ? 1.081 -29.828 -2.932 1 97.69 215 LYS A C 1
ATOM 1667 O O . LYS A 1 215 ? 1.559 -30.938 -3.188 1 97.69 215 LYS A O 1
ATOM 1672 N N . TYR A 1 216 ? 1.743 -28.797 -2.592 1 97.62 216 TYR A N 1
ATOM 1673 C CA .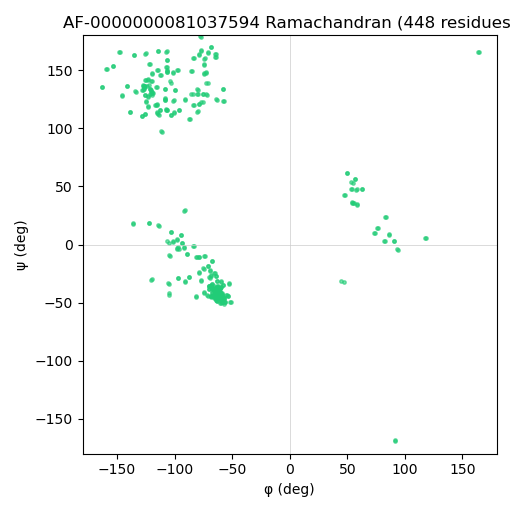 TYR A 1 216 ? 3.172 -28.875 -2.309 1 97.62 216 TYR A CA 1
ATOM 1674 C C . TYR A 1 216 ? 3.475 -28.391 -0.895 1 97.62 216 TYR A C 1
ATOM 1676 O O . TYR A 1 216 ? 2.697 -27.641 -0.31 1 97.62 216 TYR A O 1
ATOM 1684 N N . GLU A 1 217 ? 4.598 -28.875 -0.367 1 97.19 217 GLU A N 1
ATOM 1685 C CA . GLU A 1 217 ? 5.145 -28.391 0.9 1 97.19 217 GLU A CA 1
ATOM 1686 C C . GLU A 1 217 ? 6.574 -27.891 0.731 1 97.19 217 GLU A C 1
ATOM 1688 O O . GLU A 1 217 ? 7.398 -28.547 0.094 1 97.19 217 GLU A O 1
ATOM 1693 N N . LEU A 1 218 ? 6.73 -26.688 1.196 1 96.81 218 LEU A N 1
ATOM 1694 C CA . LEU A 1 218 ? 8.086 -26.156 1.267 1 96.81 218 LEU A CA 1
ATOM 1695 C C . LEU A 1 218 ? 8.75 -26.547 2.584 1 96.81 218 LEU A C 1
ATOM 1697 O O . LEU A 1 218 ? 8.367 -26.047 3.646 1 96.81 218 LEU A O 1
ATOM 1701 N N . LYS A 1 219 ? 9.672 -27.438 2.465 1 93.44 219 LYS A N 1
ATOM 1702 C CA . LYS A 1 219 ? 10.422 -27.969 3.604 1 93.44 219 LYS A CA 1
ATOM 1703 C C . LYS A 1 219 ? 11.883 -28.188 3.242 1 93.44 219 LYS A C 1
ATOM 1705 O O . LYS A 1 219 ? 12.195 -28.656 2.148 1 93.44 219 LYS A O 1
ATOM 1710 N N . GLU A 1 220 ? 12.773 -27.781 4.172 1 92.25 220 GLU A N 1
ATOM 1711 C CA . GLU A 1 220 ? 14.211 -27.922 3.961 1 92.25 220 GLU A CA 1
ATOM 1712 C C . GLU A 1 220 ? 14.648 -27.25 2.662 1 92.25 220 GLU A C 1
ATOM 1714 O O . GLU A 1 220 ? 15.375 -27.859 1.861 1 92.25 220 GLU A O 1
ATOM 1719 N N . LYS A 1 221 ? 14.07 -26.203 2.332 1 93.62 221 LYS A N 1
ATOM 1720 C CA . LYS A 1 221 ? 14.477 -25.266 1.292 1 93.62 221 LYS A CA 1
ATOM 1721 C C . LYS A 1 221 ? 14.156 -25.797 -0.097 1 93.62 221 LYS A C 1
ATOM 1723 O O . LYS A 1 221 ? 14.641 -25.281 -1.103 1 93.62 221 LYS A O 1
ATOM 1728 N N . THR A 1 222 ? 13.297 -26.875 -0.081 1 93.19 222 THR A N 1
ATOM 1729 C CA . THR A 1 222 ? 12.836 -27.438 -1.342 1 93.19 222 THR A CA 1
ATOM 1730 C C . THR A 1 222 ? 11.328 -27.703 -1.301 1 93.19 222 THR A C 1
ATOM 1732 O O . THR A 1 222 ? 10.719 -27.656 -0.232 1 93.19 222 THR A O 1
ATOM 1735 N N . LEU A 1 223 ? 10.758 -27.875 -2.531 1 96.06 223 LEU A N 1
ATOM 1736 C CA . LEU A 1 223 ? 9.336 -28.172 -2.648 1 96.06 223 LEU A CA 1
ATOM 1737 C C . LEU A 1 223 ? 9.102 -29.656 -2.867 1 96.06 223 LEU A C 1
ATOM 1739 O O . LEU A 1 223 ? 9.82 -30.297 -3.645 1 96.06 223 LEU A O 1
ATOM 1743 N N . LYS A 1 224 ? 8.18 -30.219 -2.135 1 95.25 224 LYS A N 1
ATOM 1744 C CA . LYS A 1 224 ? 7.766 -31.609 -2.32 1 95.25 224 LYS A CA 1
ATOM 1745 C C . LYS A 1 224 ? 6.254 -31.703 -2.5 1 95.25 224 LYS A C 1
ATOM 1747 O O . LYS A 1 224 ? 5.492 -31.062 -1.777 1 95.25 224 LYS A O 1
ATOM 1752 N N . ARG A 1 225 ? 5.879 -32.5 -3.451 1 95.44 225 ARG A N 1
ATOM 1753 C CA . ARG A 1 225 ? 4.449 -32.719 -3.639 1 95.44 225 ARG A CA 1
ATOM 1754 C C . ARG A 1 225 ? 3.885 -33.594 -2.518 1 95.44 225 ARG A C 1
ATOM 1756 O O . ARG A 1 225 ? 4.504 -34.594 -2.113 1 95.44 225 ARG A O 1
ATOM 1763 N N . ILE A 1 226 ? 2.775 -33.25 -2.082 1 93.69 226 ILE A N 1
ATOM 1764 C CA . ILE A 1 226 ? 2.172 -34.031 -0.996 1 93.69 226 ILE A CA 1
ATOM 1765 C C . ILE A 1 226 ? 0.75 -34.438 -1.377 1 93.69 226 ILE A C 1
ATOM 1767 O O . ILE A 1 226 ? 0.106 -33.75 -2.189 1 93.69 226 ILE A O 1
ATOM 1771 N N . MET B 1 1 ? -2.725 35.875 10.094 1 65.94 1 MET B N 1
ATOM 1772 C CA . MET B 1 1 ? -2.475 34.75 9.219 1 65.94 1 MET B CA 1
ATOM 1773 C C . MET B 1 1 ? -3.59 33.719 9.344 1 65.94 1 MET B C 1
ATOM 1775 O O . MET B 1 1 ? -4.215 33.594 10.398 1 65.94 1 MET B O 1
ATOM 1779 N N . LYS B 1 2 ? -4.148 33.188 8.148 1 89.44 2 LYS B N 1
ATOM 1780 C CA . LYS B 1 2 ? -5.363 32.375 8.141 1 89.44 2 LYS B CA 1
ATOM 1781 C C . LYS B 1 2 ? -5.066 30.938 8.523 1 89.44 2 LYS B C 1
ATOM 1783 O O . LYS B 1 2 ? -4.023 30.391 8.156 1 89.44 2 LYS B O 1
ATOM 1788 N N . ASN B 1 3 ? -5.801 30.422 9.453 1 96.19 3 ASN B N 1
ATOM 1789 C CA . ASN B 1 3 ? -5.672 29.016 9.844 1 96.19 3 ASN B CA 1
ATOM 1790 C C . ASN B 1 3 ? -6.043 28.078 8.703 1 96.19 3 ASN B C 1
ATOM 1792 O O . ASN B 1 3 ? -7.086 28.25 8.07 1 96.19 3 ASN B O 1
ATOM 1796 N N . ILE B 1 4 ? -5.086 27.25 8.461 1 98.12 4 ILE B N 1
ATOM 1797 C CA . ILE B 1 4 ? -5.363 26.281 7.398 1 98.12 4 ILE B CA 1
ATOM 1798 C C . ILE B 1 4 ? -6.059 25.047 7.984 1 98.12 4 ILE B C 1
ATOM 1800 O O . ILE B 1 4 ? -6.793 24.359 7.281 1 98.12 4 ILE B O 1
ATOM 1804 N N . ILE B 1 5 ? -5.832 24.719 9.258 1 98.44 5 ILE B N 1
ATOM 1805 C CA . ILE B 1 5 ? -6.535 23.672 9.977 1 98.44 5 ILE B CA 1
ATOM 1806 C C . ILE B 1 5 ? -7.086 24.219 11.289 1 98.44 5 ILE B C 1
ATOM 1808 O O . ILE B 1 5 ? -6.379 24.922 12.023 1 98.44 5 ILE B O 1
ATOM 1812 N N . CYS B 1 6 ? -8.312 23.938 11.562 1 98.44 6 CYS B N 1
ATOM 1813 C CA . CYS B 1 6 ? -8.953 24.219 12.836 1 98.44 6 CYS B CA 1
ATOM 1814 C C . CYS B 1 6 ? -9.633 22.984 13.398 1 98.44 6 CYS B C 1
ATOM 1816 O O . CYS B 1 6 ? -10.633 22.516 12.844 1 98.44 6 CYS B O 1
ATOM 1818 N N . ILE B 1 7 ? -9.102 22.469 14.445 1 98.06 7 ILE B N 1
ATOM 1819 C CA . ILE B 1 7 ? -9.672 21.312 15.141 1 98.06 7 ILE B CA 1
ATOM 1820 C C . ILE B 1 7 ? -10.43 21.781 16.375 1 98.06 7 ILE B C 1
ATOM 1822 O O . ILE B 1 7 ? -9.867 22.453 17.234 1 98.06 7 ILE B O 1
ATOM 1826 N N . THR B 1 8 ? -11.656 21.406 16.422 1 98.12 8 THR B N 1
ATOM 1827 C CA . THR B 1 8 ? -12.508 21.859 17.516 1 98.12 8 THR B CA 1
ATOM 1828 C C . THR B 1 8 ? -13.156 20.688 18.219 1 98.12 8 THR B C 1
ATOM 1830 O O . THR B 1 8 ? -14.023 20.016 17.656 1 98.12 8 THR B O 1
ATOM 1833 N N . GLU B 1 9 ? -12.797 20.453 19.406 1 97.94 9 GLU B N 1
ATOM 1834 C CA . GLU B 1 9 ? -13.43 19.547 20.375 1 97.94 9 GLU B CA 1
ATOM 1835 C C . GLU B 1 9 ? -13.586 18.141 19.781 1 97.94 9 GLU B C 1
ATOM 1837 O O . GLU B 1 9 ? -14.68 17.578 19.812 1 97.94 9 GLU B O 1
ATOM 1842 N N . ILE B 1 10 ? -12.508 17.594 19.312 1 97.75 10 ILE B N 1
ATOM 1843 C CA . ILE B 1 10 ? -12.555 16.281 18.672 1 97.75 10 ILE B CA 1
ATOM 1844 C C . ILE B 1 10 ? -12.57 15.195 19.75 1 97.75 10 ILE B C 1
ATOM 1846 O O . ILE B 1 10 ? -11.82 15.266 20.719 1 97.75 10 ILE B O 1
ATOM 1850 N N . HIS B 1 11 ? -13.461 14.266 19.562 1 97.88 11 HIS B N 1
ATOM 1851 C CA . HIS B 1 11 ? -13.516 13.047 20.359 1 97.88 11 HIS B CA 1
ATOM 1852 C C . HIS B 1 11 ? -13.422 11.805 19.469 1 97.88 11 HIS B C 1
ATOM 1854 O O . HIS B 1 11 ? -13.969 11.789 18.359 1 97.88 11 HIS B O 1
ATOM 1860 N N . LYS B 1 12 ? -12.742 10.812 19.922 1 97.19 12 LYS B N 1
ATOM 1861 C CA . LYS B 1 12 ? -12.688 9.531 19.234 1 97.19 12 LYS B CA 1
ATOM 1862 C C . LYS B 1 12 ? -12.609 8.367 20.219 1 97.19 12 LYS B C 1
ATOM 1864 O O . LYS B 1 12 ? -11.781 8.391 21.141 1 97.19 12 LYS B O 1
ATOM 1869 N N . THR B 1 13 ? -13.523 7.469 19.984 1 95.81 13 THR B N 1
ATOM 1870 C CA . THR B 1 13 ? -13.602 6.27 20.812 1 95.81 13 THR B CA 1
ATOM 1871 C C . THR B 1 13 ? -13.594 5.012 19.938 1 95.81 13 THR B C 1
ATOM 1873 O O . THR B 1 13 ? -14.211 4.984 18.875 1 95.81 13 THR B O 1
ATOM 1876 N N . TYR B 1 14 ? -12.836 4.039 20.375 1 90.94 14 TYR B N 1
ATOM 1877 C CA . TYR B 1 14 ? -12.859 2.734 19.719 1 90.94 14 TYR B CA 1
ATOM 1878 C C . TYR B 1 14 ? -13.461 1.675 20.641 1 90.94 14 TYR B C 1
ATOM 1880 O O . TYR B 1 14 ? -13.32 1.754 21.859 1 90.94 14 TYR B O 1
ATOM 1888 N N . THR B 1 15 ? -14.141 0.769 20.031 1 88.56 15 THR B N 1
ATOM 1889 C CA . THR B 1 15 ? -14.695 -0.34 20.797 1 88.56 15 THR B CA 1
ATOM 1890 C C . THR B 1 15 ? -13.93 -1.63 20.516 1 88.56 15 THR B C 1
ATOM 1892 O O . THR B 1 15 ? -13.797 -2.043 19.359 1 88.56 15 THR B O 1
ATOM 1895 N N . LYS B 1 16 ? -13.297 -2.188 21.453 1 81.19 16 LYS B N 1
ATOM 1896 C CA . LYS B 1 16 ? -12.625 -3.477 21.359 1 81.19 16 LYS B CA 1
ATOM 1897 C C . LYS B 1 16 ? -13.18 -4.457 22.391 1 81.19 16 LYS B C 1
ATOM 1899 O O . LYS B 1 16 ? -13.219 -4.156 23.594 1 81.19 16 LYS B O 1
ATOM 1904 N N . ASN B 1 17 ? -13.555 -5.719 21.859 1 84.25 17 ASN B N 1
ATOM 1905 C CA . ASN B 1 17 ? -14.125 -6.738 22.734 1 84.25 17 ASN B CA 1
ATOM 1906 C C . ASN B 1 17 ? -15.227 -6.164 23.625 1 84.25 17 ASN B C 1
ATOM 1908 O O . ASN B 1 17 ? -15.219 -6.371 24.844 1 84.25 17 ASN B O 1
ATOM 1912 N N . LYS B 1 18 ? -16.016 -5.402 23.125 1 85.62 18 LYS B N 1
ATOM 1913 C CA . LYS B 1 18 ? -17.188 -4.844 23.781 1 85.62 18 LYS B CA 1
ATOM 1914 C C . LYS B 1 18 ? -16.797 -3.775 24.797 1 85.62 18 LYS B C 1
ATOM 1916 O O . LYS B 1 18 ? -17.625 -3.338 25.609 1 85.62 18 LYS B O 1
ATOM 1921 N N . ILE B 1 19 ? -15.57 -3.32 24.859 1 90.62 19 ILE B N 1
ATOM 1922 C CA . ILE B 1 19 ? -15.102 -2.254 25.734 1 90.62 19 ILE B CA 1
ATOM 1923 C C . ILE B 1 19 ? -14.82 -0.996 24.906 1 90.62 19 ILE B C 1
ATOM 1925 O O . ILE B 1 19 ? -14.164 -1.057 23.875 1 90.62 19 ILE B O 1
ATOM 1929 N N . LYS B 1 20 ? -15.328 0.125 25.453 1 93.12 20 LYS B N 1
ATOM 1930 C CA . LYS B 1 20 ? -15.109 1.409 24.781 1 93.12 20 LYS B CA 1
ATOM 1931 C C . LYS B 1 20 ? -13.828 2.076 25.297 1 93.12 20 LYS B C 1
ATOM 1933 O O . LYS B 1 20 ? -13.656 2.273 26.5 1 93.12 20 LYS B O 1
ATOM 1938 N N . ILE B 1 21 ? -12.914 2.418 24.469 1 92.94 21 ILE B N 1
ATOM 1939 C CA . ILE B 1 21 ? -11.656 3.08 24.781 1 92.94 21 ILE B CA 1
ATOM 1940 C C . ILE B 1 21 ? -11.641 4.48 24.172 1 92.94 21 ILE B C 1
ATOM 1942 O O . ILE B 1 21 ? -11.625 4.633 22.953 1 92.94 21 ILE B O 1
ATOM 1946 N N . LYS B 1 22 ? -11.68 5.449 25.031 1 94.94 22 LYS B N 1
ATOM 1947 C CA . LYS B 1 22 ? -11.562 6.832 24.578 1 94.94 22 LYS B CA 1
ATOM 1948 C C . LYS B 1 22 ? -10.117 7.168 24.219 1 94.94 22 LYS B C 1
ATOM 1950 O O . LYS B 1 22 ? -9.234 7.102 25.078 1 94.94 22 LYS B O 1
ATOM 1955 N N . VAL B 1 23 ? -9.891 7.582 23.016 1 95.69 23 VAL B N 1
ATOM 1956 C CA . VAL B 1 23 ? -8.531 7.832 22.562 1 95.69 23 VAL B CA 1
ATOM 1957 C C . VAL B 1 23 ? -8.273 9.336 22.5 1 95.69 23 VAL B C 1
ATOM 1959 O O . VAL B 1 23 ? -7.199 9.797 22.891 1 95.69 23 VAL B O 1
ATOM 1962 N N . LEU B 1 24 ? -9.195 10.102 22 1 97.38 24 LEU B N 1
ATOM 1963 C CA . LEU B 1 24 ? -9.133 11.562 21.953 1 97.38 24 LEU B CA 1
ATOM 1964 C C . LEU B 1 24 ? -10.336 12.172 22.672 1 97.38 24 LEU B C 1
ATOM 1966 O O . LEU B 1 24 ? -11.461 11.688 22.531 1 97.38 24 LEU B O 1
ATOM 1970 N N . GLU B 1 25 ? -10.047 13.219 23.453 1 97 25 GLU B N 1
ATOM 1971 C CA . GLU B 1 25 ? -11.094 13.875 24.234 1 97 25 GLU B CA 1
ATOM 1972 C C . GLU B 1 25 ? -10.93 15.391 24.203 1 97 25 GLU B C 1
ATOM 1974 O O . GLU B 1 25 ? -9.977 15.93 24.766 1 97 25 GLU B O 1
ATOM 1979 N N . ASN B 1 26 ? -11.875 16 23.594 1 96.75 26 ASN B N 1
ATOM 1980 C CA . ASN B 1 26 ? -11.938 17.453 23.547 1 96.75 26 ASN B CA 1
ATOM 1981 C C . ASN B 1 26 ? -10.641 18.062 23.031 1 96.75 26 ASN B C 1
ATOM 1983 O O . ASN B 1 26 ? -10.086 18.969 23.641 1 96.75 26 ASN B O 1
ATOM 1987 N N . LEU B 1 27 ? -10.172 17.547 21.969 1 97.62 27 LEU B N 1
ATOM 1988 C CA . LEU B 1 27 ? -8.898 17.984 21.406 1 97.62 27 LEU B CA 1
ATOM 1989 C C . LEU B 1 27 ? -9.102 19.203 20.5 1 97.62 27 LEU B C 1
ATOM 1991 O O . LEU B 1 27 ? -10.008 19.219 19.672 1 97.62 27 LEU B O 1
ATOM 1995 N N . ASN B 1 28 ? -8.289 20.234 20.766 1 97.62 28 ASN B N 1
ATOM 1996 C CA . ASN B 1 28 ? -8.305 21.484 20 1 97.62 28 ASN B CA 1
ATOM 1997 C C . ASN B 1 28 ? -6.926 21.812 19.438 1 97.62 28 ASN B C 1
ATOM 1999 O O . ASN B 1 28 ? -5.914 21.594 20.094 1 97.62 28 ASN B O 1
ATOM 2003 N N . LEU B 1 29 ? -6.945 22.328 18.234 1 97.38 29 LEU B N 1
ATOM 2004 C CA . LEU B 1 29 ? -5.684 22.703 17.609 1 97.38 29 LEU B CA 1
ATOM 2005 C C . LEU B 1 29 ? -5.918 23.641 16.422 1 97.38 29 LEU B C 1
ATOM 2007 O O . LEU B 1 29 ? -6.836 23.422 15.633 1 97.38 29 LEU B O 1
ATOM 2011 N N . ASN B 1 30 ? -5.152 24.656 16.344 1 97.25 30 ASN B N 1
ATOM 2012 C CA . ASN B 1 30 ? -5.117 25.531 15.18 1 97.25 30 ASN B CA 1
ATOM 2013 C C . ASN B 1 30 ? -3.738 25.547 14.523 1 97.25 30 ASN B C 1
ATOM 2015 O O . ASN B 1 30 ? -2.723 25.641 15.219 1 97.25 30 ASN B O 1
ATOM 2019 N N . VAL B 1 31 ? -3.758 25.359 13.242 1 97.88 31 VAL B N 1
ATOM 2020 C CA . VAL B 1 31 ? -2.518 25.406 12.477 1 97.88 31 VAL B CA 1
ATOM 2021 C C . VAL B 1 31 ? -2.596 26.516 11.422 1 97.88 31 VAL B C 1
ATOM 2023 O O . VAL B 1 31 ? -3.559 26.578 10.656 1 97.88 31 VAL B O 1
ATOM 2026 N N . LYS B 1 32 ? -1.6 27.359 11.352 1 97.44 32 LYS B N 1
ATOM 2027 C CA . LYS B 1 32 ? -1.552 28.422 10.359 1 97.44 32 LYS B CA 1
ATOM 2028 C C . LYS B 1 32 ? -0.968 27.938 9.047 1 97.44 32 LYS B C 1
ATOM 2030 O O . LYS B 1 32 ? -0.137 27.016 9.031 1 97.44 32 LYS B O 1
ATOM 2035 N N . ASP B 1 33 ? -1.438 28.547 8.023 1 97.44 33 ASP B N 1
ATOM 2036 C CA . ASP B 1 33 ? -0.923 28.25 6.688 1 97.44 33 ASP B CA 1
ATOM 2037 C C . ASP B 1 33 ? 0.585 28.469 6.617 1 97.44 33 ASP B C 1
ATOM 2039 O O . ASP B 1 33 ? 1.083 29.516 7.043 1 97.44 33 ASP B O 1
ATOM 2043 N N . GLY B 1 34 ? 1.318 27.391 6.215 1 96.81 34 GLY B N 1
ATOM 2044 C CA . GLY B 1 34 ? 2.756 27.5 6.023 1 96.81 34 GLY B CA 1
ATOM 2045 C C . GLY B 1 34 ? 3.555 27.094 7.25 1 96.81 34 GLY B C 1
ATOM 2046 O O . GLY B 1 34 ? 4.781 26.984 7.191 1 96.81 34 GLY B O 1
ATOM 2047 N N . ASP B 1 35 ? 2.881 26.797 8.344 1 97.12 35 ASP B N 1
ATOM 2048 C CA . ASP B 1 35 ? 3.58 26.438 9.57 1 97.12 35 ASP B CA 1
ATOM 2049 C C . ASP B 1 35 ? 4.16 25.016 9.469 1 97.12 35 ASP B C 1
ATOM 2051 O O . ASP B 1 35 ? 3.6 24.156 8.797 1 97.12 35 ASP B O 1
ATOM 2055 N N . PHE B 1 36 ? 5.258 24.859 10.117 1 98.44 36 PHE B N 1
ATOM 2056 C CA . PHE B 1 36 ? 5.777 23.547 10.445 1 98.44 36 PHE B CA 1
ATOM 2057 C C . PHE B 1 36 ? 5.523 23.203 11.906 1 98.44 36 PHE B C 1
ATOM 2059 O O . PHE B 1 36 ? 6.145 23.781 12.797 1 98.44 36 PHE B O 1
ATOM 2066 N N . ILE B 1 37 ? 4.625 22.219 12.125 1 98.19 37 ILE B N 1
ATOM 2067 C CA . ILE B 1 37 ? 4.266 21.844 13.484 1 98.19 37 ILE B CA 1
ATOM 2068 C C . ILE B 1 37 ? 4.621 20.375 13.719 1 98.19 37 ILE B C 1
ATOM 2070 O O . ILE B 1 37 ? 4.547 19.547 12.805 1 98.19 37 ILE B O 1
ATOM 2074 N N . SER B 1 38 ? 4.992 20.062 14.945 1 98.38 38 SER B N 1
ATOM 2075 C CA . SER B 1 38 ? 5.199 18.672 15.336 1 98.38 38 SER B CA 1
ATOM 2076 C C . SER B 1 38 ? 4.281 18.281 16.484 1 98.38 38 SER B C 1
ATOM 2078 O O . SER B 1 38 ? 3.984 19.094 17.359 1 98.38 38 SER B O 1
ATOM 2080 N N . ILE B 1 39 ? 3.797 17.156 16.438 1 97.88 39 ILE B N 1
ATOM 2081 C CA . ILE B 1 39 ? 3.006 16.531 17.5 1 97.88 39 ILE B CA 1
ATOM 2082 C C . ILE B 1 39 ? 3.746 15.32 18.047 1 97.88 39 ILE B C 1
ATOM 2084 O O . ILE B 1 39 ? 3.926 14.32 17.344 1 97.88 39 ILE B O 1
ATOM 2088 N N . GLN B 1 40 ? 4.133 15.445 19.266 1 96.62 40 GLN B N 1
ATOM 2089 C CA . GLN B 1 40 ? 4.871 14.375 19.938 1 96.62 40 GLN B CA 1
ATOM 2090 C C . GLN B 1 40 ? 4.008 13.656 20.969 1 96.62 40 GLN B C 1
ATOM 2092 O O . GLN B 1 40 ? 2.926 14.141 21.312 1 96.62 40 GLN B O 1
ATOM 2097 N N . GLY B 1 41 ? 4.504 12.516 21.391 1 93.56 41 GLY B N 1
ATOM 2098 C CA . GLY B 1 41 ? 3.797 11.727 22.391 1 93.56 41 GLY B CA 1
ATOM 2099 C C . GLY B 1 41 ? 4.289 10.297 22.484 1 93.56 41 GLY B C 1
ATOM 2100 O O . GLY B 1 41 ? 4.949 9.805 21.562 1 93.56 41 GLY B O 1
ATOM 2101 N N . LYS B 1 42 ? 3.904 9.656 23.531 1 90.31 42 LYS B N 1
ATOM 2102 C CA . LYS B 1 42 ? 4.324 8.281 23.75 1 90.31 42 LYS B CA 1
ATOM 2103 C C . LYS B 1 42 ? 3.58 7.324 22.828 1 90.31 42 LYS B C 1
ATOM 2105 O O . LYS B 1 42 ? 2.572 7.695 22.219 1 90.31 42 LYS B O 1
ATOM 2110 N N . SER B 1 43 ? 4.16 6.168 22.656 1 88.44 43 SER B N 1
ATOM 2111 C CA . SER B 1 43 ? 3.479 5.152 21.859 1 88.44 43 SER B CA 1
ATOM 2112 C C . SER B 1 43 ? 2.1 4.832 22.438 1 88.44 43 SER B C 1
ATOM 2114 O O . SER B 1 43 ? 1.937 4.715 23.656 1 88.44 43 SER B O 1
ATOM 2116 N N . GLY B 1 44 ? 1.149 4.785 21.609 1 88.06 44 GLY B N 1
ATOM 2117 C CA . GLY B 1 44 ? -0.186 4.379 22.016 1 88.06 44 GLY B CA 1
ATOM 2118 C C . GLY B 1 44 ? -1.021 5.527 22.547 1 88.06 44 GLY B C 1
ATOM 2119 O O . GLY B 1 44 ? -2.168 5.332 22.953 1 88.06 44 GLY B O 1
ATOM 2120 N N . CYS B 1 45 ? -0.58 6.684 22.438 1 92.12 45 CYS B N 1
ATOM 2121 C CA . CYS B 1 45 ? -1.294 7.777 23.094 1 92.12 45 CYS B CA 1
ATOM 2122 C C . CYS B 1 45 ? -2.354 8.359 22.156 1 92.12 45 CYS B C 1
ATOM 2124 O O . CYS B 1 45 ? -3.119 9.242 22.562 1 92.12 45 CYS B O 1
ATOM 2126 N N . GLY B 1 46 ? -2.363 7.93 20.875 1 93.62 46 GLY B N 1
ATOM 2127 C CA . GLY B 1 46 ? -3.43 8.375 19.984 1 93.62 46 GLY B CA 1
ATOM 2128 C C . GLY B 1 46 ? -2.926 9.188 18.797 1 93.62 46 GLY B C 1
ATOM 2129 O O . GLY B 1 46 ? -3.719 9.742 18.047 1 93.62 46 GLY B O 1
ATOM 2130 N N . LYS B 1 47 ? -1.658 9.328 18.594 1 94.25 47 LYS B N 1
ATOM 2131 C CA . LYS B 1 47 ? -1.083 10.109 17.5 1 94.25 47 LYS B CA 1
ATOM 2132 C C . LYS B 1 47 ? -1.576 9.609 16.141 1 94.25 47 LYS B C 1
ATOM 2134 O O . LYS B 1 47 ? -1.973 10.398 15.289 1 94.25 47 LYS B O 1
ATOM 2139 N N . SER B 1 48 ? -1.534 8.266 16.016 1 93.06 48 SER B N 1
ATOM 2140 C CA . SER B 1 48 ? -1.985 7.688 14.75 1 93.06 48 SER B CA 1
ATOM 2141 C C . SER B 1 48 ? -3.475 7.93 14.531 1 93.06 48 SER B C 1
ATOM 2143 O O . SER B 1 48 ? -3.916 8.141 13.398 1 93.06 48 SER B O 1
ATOM 2145 N N . THR B 1 49 ? -4.254 7.832 15.609 1 94.88 49 THR B N 1
ATOM 2146 C CA . THR B 1 49 ? -5.676 8.148 15.531 1 94.88 49 THR B CA 1
ATOM 2147 C C . THR B 1 49 ? -5.883 9.586 15.062 1 94.88 49 THR B C 1
ATOM 2149 O O . THR B 1 49 ? -6.668 9.844 14.141 1 94.88 49 THR B O 1
ATOM 2152 N N . LEU B 1 50 ? -5.16 10.484 15.711 1 96.81 50 LEU B N 1
ATOM 2153 C CA . LEU B 1 50 ? -5.246 11.883 15.312 1 96.81 50 LEU B CA 1
ATOM 2154 C C . LEU B 1 50 ? -4.82 12.062 13.859 1 96.81 50 LEU B C 1
ATOM 2156 O O . LEU B 1 50 ? -5.492 12.766 13.094 1 96.81 50 LEU B O 1
ATOM 2160 N N . PHE B 1 51 ? -3.734 11.445 13.453 1 97 51 PHE B N 1
ATOM 2161 C CA . PHE B 1 51 ? -3.264 11.461 12.078 1 97 51 PHE B CA 1
ATOM 2162 C C . PHE B 1 51 ? -4.379 11.055 11.117 1 97 51 PHE B C 1
ATOM 2164 O O . PHE B 1 51 ? -4.656 11.758 10.148 1 97 51 PHE B O 1
ATOM 2171 N N . ASN B 1 52 ? -5.02 9.977 11.43 1 95.44 52 ASN B N 1
ATOM 2172 C CA . ASN B 1 52 ? -6.035 9.414 10.547 1 95.44 52 ASN B CA 1
ATOM 2173 C C . ASN B 1 52 ? -7.258 10.32 10.445 1 95.44 52 ASN B C 1
ATOM 2175 O O . ASN B 1 52 ? -7.883 10.414 9.383 1 95.44 52 ASN B O 1
ATOM 2179 N N . ILE B 1 53 ? -7.547 10.953 11.477 1 96.5 53 ILE B N 1
ATOM 2180 C CA . ILE B 1 53 ? -8.711 11.828 11.484 1 96.5 53 ILE B CA 1
ATOM 2181 C C . ILE B 1 53 ? -8.398 13.102 10.703 1 96.5 53 ILE B C 1
ATOM 2183 O O . ILE B 1 53 ? -9.203 13.547 9.875 1 96.5 53 ILE B O 1
ATOM 2187 N N . ILE B 1 54 ? -7.207 13.633 10.883 1 97.56 54 ILE B N 1
ATOM 2188 C CA . ILE B 1 54 ? -6.809 14.844 10.164 1 97.56 54 ILE B CA 1
ATOM 2189 C C . ILE B 1 54 ? -6.734 14.547 8.664 1 97.56 54 ILE B C 1
ATOM 2191 O O . ILE B 1 54 ? -7.141 15.375 7.848 1 97.56 54 ILE B O 1
ATOM 2195 N N . SER B 1 55 ? -6.281 13.391 8.297 1 97 55 SER B N 1
ATOM 2196 C CA . SER B 1 55 ? -6.07 13.023 6.898 1 97 55 SER B CA 1
ATOM 2197 C C . SER B 1 55 ? -7.391 12.727 6.199 1 97 55 SER B C 1
ATOM 2199 O O . SER B 1 55 ? -7.449 12.648 4.973 1 97 55 SER B O 1
ATOM 2201 N N . GLY B 1 56 ? -8.383 12.438 7.012 1 94.5 56 GLY B N 1
ATOM 2202 C CA . GLY B 1 56 ? -9.672 12.047 6.449 1 94.5 56 GLY B CA 1
ATOM 2203 C C . GLY B 1 56 ? -9.805 10.555 6.234 1 94.5 56 GLY B C 1
ATOM 2204 O O . GLY B 1 56 ? -10.812 10.078 5.715 1 94.5 56 GLY B O 1
ATOM 2205 N N . ILE B 1 57 ? -8.852 9.844 6.598 1 91.94 57 ILE B N 1
ATOM 2206 C CA . ILE B 1 57 ? -8.875 8.398 6.465 1 91.94 57 ILE B CA 1
ATOM 2207 C C . ILE B 1 57 ? -9.898 7.805 7.438 1 91.94 57 ILE B C 1
ATOM 2209 O O . ILE B 1 57 ? -10.547 6.805 7.133 1 91.94 57 ILE B O 1
ATOM 2213 N N . ASP B 1 58 ? -10.008 8.383 8.594 1 91.75 58 ASP B N 1
ATOM 2214 C CA . ASP B 1 58 ? -10.977 7.973 9.609 1 91.75 58 ASP B CA 1
ATOM 2215 C C . ASP B 1 58 ? -11.844 9.148 10.047 1 91.75 58 ASP B C 1
ATOM 2217 O O . ASP B 1 58 ? -11.516 10.305 9.773 1 91.75 58 ASP B O 1
ATOM 2221 N N . LYS B 1 59 ? -12.914 8.781 10.695 1 92.94 59 LYS B N 1
ATOM 2222 C CA . LYS B 1 59 ? -13.852 9.805 11.141 1 92.94 59 LYS B CA 1
ATOM 2223 C C . LYS B 1 59 ? -13.766 10.016 12.656 1 92.94 59 LYS B C 1
ATOM 2225 O O . LYS B 1 59 ? -13.43 9.086 13.391 1 92.94 59 LYS B O 1
ATOM 2230 N N . MET B 1 60 ? -14.031 11.227 13.008 1 96.19 60 MET B N 1
ATOM 2231 C CA . MET B 1 60 ? -14.164 11.516 14.438 1 96.19 60 MET B CA 1
ATOM 2232 C C . MET B 1 60 ? -15.57 11.195 14.922 1 96.19 60 MET B C 1
ATOM 2234 O O . MET B 1 60 ? -16.5 11.055 14.125 1 96.19 60 MET B O 1
ATOM 2238 N N . ASP B 1 61 ? -15.664 11.039 16.281 1 96.44 61 ASP B N 1
ATOM 2239 C CA . ASP B 1 61 ? -16.969 10.781 16.859 1 96.44 61 ASP B CA 1
ATOM 2240 C C . ASP B 1 61 ? -17.766 12.07 17.031 1 96.44 61 ASP B C 1
ATOM 2242 O O . ASP B 1 61 ? -18.984 12.094 16.812 1 96.44 61 ASP B O 1
ATOM 2246 N N . SER B 1 62 ? -17.125 13.047 17.5 1 97.38 62 SER B N 1
ATOM 2247 C CA . SER B 1 62 ? -17.719 14.367 17.672 1 97.38 62 SER B CA 1
ATOM 2248 C C . SER B 1 62 ? -16.688 15.469 17.484 1 97.38 62 SER B C 1
ATOM 2250 O O . SER B 1 62 ? -15.484 15.195 17.406 1 97.38 62 SER B O 1
ATOM 2252 N N . GLY B 1 63 ? -17.188 16.734 17.312 1 98 63 GLY B N 1
ATOM 2253 C CA . GLY B 1 63 ? -16.312 17.844 16.953 1 98 63 GLY B CA 1
ATOM 2254 C C . GLY B 1 63 ? -16.188 18.047 15.453 1 98 63 GLY B C 1
ATOM 2255 O O . GLY B 1 63 ? -16.984 17.5 14.68 1 98 63 GLY B O 1
ATOM 2256 N N . ASP B 1 64 ? -15.203 18.906 15.156 1 98.12 64 ASP B N 1
ATOM 2257 C CA . ASP B 1 64 ? -15.016 19.141 13.727 1 98.12 64 ASP B CA 1
ATOM 2258 C C . ASP B 1 64 ? -13.578 19.547 13.422 1 98.12 64 ASP B C 1
ATOM 2260 O O . ASP B 1 64 ? -12.875 20.062 14.289 1 98.12 64 ASP B O 1
ATOM 2264 N N . ILE B 1 65 ? -13.219 19.25 12.242 1 98.31 65 ILE B N 1
ATOM 2265 C CA . ILE B 1 65 ? -11.977 19.734 11.664 1 98.31 65 ILE B CA 1
ATOM 2266 C C . ILE B 1 65 ? -12.266 20.5 10.383 1 98.31 65 ILE B C 1
ATOM 2268 O O . ILE B 1 65 ? -12.836 19.953 9.438 1 98.31 65 ILE B O 1
ATOM 2272 N N . ILE B 1 66 ? -11.906 21.719 10.414 1 98.25 66 ILE B N 1
ATOM 2273 C CA . ILE B 1 66 ? -11.922 22.5 9.18 1 98.25 66 ILE B CA 1
ATOM 2274 C C . ILE B 1 66 ? -10.508 22.594 8.609 1 98.25 66 ILE B C 1
ATOM 2276 O O . ILE B 1 66 ? -9.617 23.172 9.234 1 98.25 66 ILE B O 1
ATOM 2280 N N . SER B 1 67 ? -10.336 21.984 7.473 1 98.12 67 SER B N 1
ATOM 2281 C CA . SER B 1 67 ? -9.031 21.938 6.812 1 98.12 67 SER B CA 1
ATOM 2282 C C . SER B 1 67 ? -9.117 22.469 5.387 1 98.12 67 SER B C 1
ATOM 2284 O O . SER B 1 67 ? -9.906 21.969 4.578 1 98.12 67 SER B O 1
ATOM 2286 N N . CYS B 1 68 ? -8.305 23.469 5.121 1 97.62 68 CYS B N 1
ATOM 2287 C CA . CYS B 1 68 ? -8.312 24.094 3.805 1 97.62 68 CYS B CA 1
ATOM 2288 C C . CYS B 1 68 ? -9.719 24.547 3.428 1 97.62 68 CYS B C 1
ATOM 2290 O O . CYS B 1 68 ? -10.148 24.375 2.283 1 97.62 68 CYS B O 1
ATOM 2292 N N . GLY B 1 69 ? -10.414 24.984 4.391 1 96.25 69 GLY B N 1
ATOM 2293 C CA . GLY B 1 69 ? -11.75 25.516 4.164 1 96.25 69 GLY B CA 1
ATOM 2294 C C . GLY B 1 69 ? -12.82 24.453 4.07 1 96.25 69 GLY B C 1
ATOM 2295 O O . GLY B 1 69 ? -13.992 24.75 3.84 1 96.25 69 GLY B O 1
ATOM 2296 N N . ILE B 1 70 ? -12.492 23.234 4.258 1 96.94 70 ILE B N 1
ATOM 2297 C CA . ILE B 1 70 ? -13.422 22.109 4.156 1 96.94 70 ILE B CA 1
ATOM 2298 C C . ILE B 1 70 ? -13.711 21.562 5.547 1 96.94 70 ILE B C 1
ATOM 2300 O O . ILE B 1 70 ? -12.781 21.234 6.297 1 96.94 70 ILE B O 1
ATOM 2304 N N . SER B 1 71 ? -14.961 21.469 5.898 1 97.81 71 SER B N 1
ATOM 2305 C CA . SER B 1 71 ? -15.359 20.781 7.121 1 97.81 71 SER B CA 1
ATOM 2306 C C . SER B 1 71 ? -15.352 19.266 6.93 1 97.81 71 SER B C 1
ATOM 2308 O O . SER B 1 71 ? -16.109 18.734 6.113 1 97.81 71 SER B O 1
ATOM 2310 N N . LEU B 1 72 ? -14.594 18.562 7.688 1 96.69 72 LEU B N 1
ATOM 2311 C CA . LEU B 1 72 ? -14.484 17.109 7.523 1 96.69 72 LEU B CA 1
ATOM 2312 C C . LEU B 1 72 ? -15.68 16.406 8.148 1 96.69 72 LEU B C 1
ATOM 2314 O O . LEU B 1 72 ? -16.016 15.289 7.754 1 96.69 72 LEU B O 1
ATOM 2318 N N . LYS B 1 73 ? -16.266 17.062 9.07 1 95.06 73 LYS B N 1
ATOM 2319 C CA . LYS B 1 73 ? -17.469 16.5 9.688 1 95.06 73 LYS B CA 1
ATOM 2320 C C . LYS B 1 73 ? -18.625 16.422 8.68 1 95.06 73 LYS B C 1
ATOM 2322 O O . LYS B 1 73 ? -19.328 15.414 8.625 1 95.06 73 LYS B O 1
ATOM 2327 N N . ASP B 1 74 ? -18.688 17.344 7.852 1 90.81 74 ASP B N 1
ATOM 2328 C CA . ASP B 1 74 ? -19.844 17.484 6.965 1 90.81 74 ASP B CA 1
ATOM 2329 C C . ASP B 1 74 ? -19.484 17.078 5.539 1 90.81 74 ASP B C 1
ATOM 2331 O O . ASP B 1 74 ? -20.328 17.156 4.637 1 90.81 74 ASP B O 1
ATOM 2335 N N . ALA B 1 75 ? -18.328 16.656 5.359 1 92.38 75 ALA B N 1
ATOM 2336 C CA . ALA B 1 75 ? -17.891 16.359 3.994 1 92.38 75 ALA B CA 1
ATOM 2337 C C . ALA B 1 75 ? -18.562 15.102 3.467 1 92.38 75 ALA B C 1
ATOM 2339 O O . ALA B 1 75 ? -18.594 14.078 4.156 1 92.38 75 ALA B O 1
ATOM 2340 N N . ASN B 1 76 ? -19.141 15.234 2.303 1 90.25 76 ASN B N 1
ATOM 2341 C CA . ASN B 1 76 ? -19.578 14.023 1.621 1 90.25 76 ASN B CA 1
ATOM 2342 C C . ASN B 1 76 ? -18.422 13.281 0.969 1 90.25 76 ASN B C 1
ATOM 2344 O O . ASN B 1 76 ? -17.281 13.75 1.02 1 90.25 76 ASN B O 1
ATOM 2348 N N . GLU B 1 77 ? -18.656 12.219 0.373 1 86.31 77 GLU B N 1
ATOM 2349 C CA . GLU B 1 77 ? -17.609 11.359 -0.164 1 86.31 77 GLU B CA 1
ATOM 2350 C C . GLU B 1 77 ? -16.812 12.07 -1.256 1 86.31 77 GLU B C 1
ATOM 2352 O O . GLU B 1 77 ? -15.586 11.945 -1.317 1 86.31 77 GLU B O 1
ATOM 2357 N N . LYS B 1 78 ? -17.516 12.742 -2.057 1 89.19 78 LYS B N 1
ATOM 2358 C CA . LYS B 1 78 ? -16.844 13.461 -3.145 1 89.19 78 LYS B CA 1
ATOM 2359 C C . LYS B 1 78 ? -15.898 14.523 -2.607 1 89.19 78 LYS B C 1
ATOM 2361 O O . LYS B 1 78 ? -14.758 14.633 -3.064 1 89.19 78 LYS B O 1
ATOM 2366 N N . THR B 1 79 ? -16.359 15.289 -1.643 1 93.5 79 THR B N 1
ATOM 2367 C CA . THR B 1 79 ? -15.555 16.344 -1.033 1 93.5 79 THR B CA 1
ATOM 2368 C C . THR B 1 79 ? -14.359 15.742 -0.299 1 93.5 79 THR B C 1
ATOM 2370 O O . THR B 1 79 ? -13.25 16.266 -0.384 1 93.5 79 THR B O 1
ATOM 2373 N N . LEU B 1 80 ? -14.602 14.703 0.367 1 93.12 80 LEU B N 1
ATOM 2374 C CA . LEU B 1 80 ? -13.539 14.031 1.104 1 93.12 80 LEU B CA 1
ATOM 2375 C C . LEU B 1 80 ? -12.484 13.484 0.153 1 93.12 80 LEU B C 1
ATOM 2377 O O . LEU B 1 80 ? -11.281 13.555 0.441 1 93.12 80 LEU B O 1
ATOM 2381 N N . SER B 1 81 ? -12.898 12.977 -0.935 1 91.88 81 SER B N 1
ATOM 2382 C CA . SER B 1 81 ? -11.977 12.469 -1.949 1 91.88 81 SER B CA 1
ATOM 2383 C C . SER B 1 81 ? -11.086 13.578 -2.494 1 91.88 81 SER B C 1
ATOM 2385 O O . SER B 1 81 ? -9.883 13.391 -2.666 1 91.88 81 SER B O 1
ATOM 2387 N N . LEU B 1 82 ? -11.695 14.633 -2.748 1 93.19 82 LEU B N 1
ATOM 2388 C CA . LEU B 1 82 ? -10.945 15.789 -3.229 1 93.19 82 LEU B CA 1
ATOM 2389 C C . LEU B 1 82 ? -9.93 16.25 -2.184 1 93.19 82 LEU B C 1
ATOM 2391 O O . LEU B 1 82 ? -8.781 16.547 -2.516 1 93.19 82 LEU B O 1
ATOM 2395 N N . TYR B 1 83 ? -10.406 16.312 -0.971 1 96.44 83 TYR B N 1
ATOM 2396 C CA . TYR B 1 83 ? -9.523 16.703 0.126 1 96.44 83 TYR B CA 1
ATOM 2397 C C . TYR B 1 83 ? -8.305 15.789 0.199 1 96.44 83 TYR B C 1
ATOM 2399 O O . TYR B 1 83 ? -7.168 16.266 0.192 1 96.44 83 TYR B O 1
ATOM 2407 N N . LYS B 1 84 ? -8.484 14.531 0.174 1 95.56 84 LYS B N 1
ATOM 2408 C CA . LYS B 1 84 ? -7.426 13.531 0.332 1 95.56 84 LYS B CA 1
ATOM 2409 C C . LYS B 1 84 ? -6.5 13.523 -0.879 1 95.56 84 LYS B C 1
ATOM 2411 O O . LYS B 1 84 ? -5.309 13.234 -0.752 1 95.56 84 LYS B O 1
ATOM 2416 N N . ASN B 1 85 ? -6.996 13.867 -1.956 1 95.31 85 ASN B N 1
ATOM 2417 C CA . ASN B 1 85 ? -6.219 13.797 -3.188 1 95.31 85 ASN B CA 1
ATOM 2418 C C . ASN B 1 85 ? -5.477 15.102 -3.459 1 95.31 85 ASN B C 1
ATOM 2420 O O . ASN B 1 85 ? -4.344 15.086 -3.945 1 95.31 85 ASN B O 1
ATOM 2424 N N . LYS B 1 86 ? -6.094 16.25 -3.033 1 96 86 LYS B N 1
ATOM 2425 C CA . LYS B 1 86 ? -5.578 17.516 -3.539 1 96 86 LYS B CA 1
ATOM 2426 C C . LYS B 1 86 ? -5.09 18.406 -2.398 1 96 86 LYS B C 1
ATOM 2428 O O . LYS B 1 86 ? -4.219 19.25 -2.598 1 96 86 LYS B O 1
ATOM 2433 N N . LYS B 1 87 ? -5.68 18.25 -1.315 1 97.81 87 LYS B N 1
ATOM 2434 C CA . LYS B 1 87 ? -5.434 19.25 -0.285 1 97.81 87 LYS B CA 1
ATOM 2435 C C . LYS B 1 87 ? -4.367 18.781 0.699 1 97.81 87 LYS B C 1
ATOM 2437 O O . LYS B 1 87 ? -3.664 19.594 1.298 1 97.81 87 LYS B O 1
ATOM 2442 N N . ILE B 1 88 ? -4.293 17.469 0.845 1 98.19 88 ILE B N 1
ATOM 2443 C CA . ILE B 1 88 ? -3.389 16.953 1.865 1 98.19 88 ILE B CA 1
ATOM 2444 C C . ILE B 1 88 ? -2.57 15.789 1.293 1 98.19 88 ILE B C 1
ATOM 2446 O O . ILE B 1 88 ? -3.094 14.961 0.547 1 98.19 88 ILE B O 1
ATOM 2450 N N . GLY B 1 89 ? -1.291 15.805 1.483 1 98 89 GLY B N 1
ATOM 2451 C CA . GLY B 1 89 ? -0.397 14.695 1.178 1 98 89 GLY B CA 1
ATOM 2452 C C . GLY B 1 89 ? 0.045 13.93 2.408 1 98 89 GLY B C 1
ATOM 2453 O O . GLY B 1 89 ? 0.329 14.523 3.449 1 98 89 GLY B O 1
ATOM 2454 N N . LEU B 1 90 ? 0.107 12.633 2.268 1 97.88 90 LEU B N 1
ATOM 2455 C CA . LEU B 1 90 ? 0.389 11.805 3.434 1 97.88 90 LEU B CA 1
ATOM 2456 C C . LEU B 1 90 ? 1.711 11.062 3.268 1 97.88 90 LEU B C 1
ATOM 2458 O O . LEU B 1 90 ? 2.002 10.539 2.189 1 97.88 90 LEU B O 1
ATOM 2462 N N . VAL B 1 91 ? 2.465 11.086 4.309 1 97.62 91 VAL B N 1
ATOM 2463 C CA . VAL B 1 91 ? 3.719 10.344 4.371 1 97.62 91 VAL B CA 1
ATOM 2464 C C . VAL B 1 91 ? 3.73 9.445 5.605 1 97.62 91 VAL B C 1
ATOM 2466 O O . VAL B 1 91 ? 3.5 9.914 6.723 1 97.62 91 VAL B O 1
ATOM 2469 N N . PHE B 1 92 ? 4.027 8.188 5.383 1 95.94 92 PHE B N 1
ATOM 2470 C CA . PHE B 1 92 ? 3.992 7.191 6.453 1 95.94 92 PHE B CA 1
ATOM 2471 C C . PHE B 1 92 ? 5.387 6.648 6.734 1 95.94 92 PHE B C 1
ATOM 2473 O O . PHE B 1 92 ? 6.305 6.828 5.93 1 95.94 92 PHE B O 1
ATOM 2480 N N . GLN B 1 93 ? 5.41 5.996 7.828 1 92.69 93 GLN B N 1
ATOM 2481 C CA . GLN B 1 93 ? 6.664 5.363 8.219 1 92.69 93 GLN B CA 1
ATOM 2482 C C . GLN B 1 93 ? 7.043 4.25 7.246 1 92.69 93 GLN B C 1
ATOM 2484 O O . GLN B 1 93 ? 8.203 4.133 6.852 1 92.69 93 GLN B O 1
ATOM 2489 N N . ASN B 1 94 ? 6.102 3.416 6.84 1 90.69 94 ASN B N 1
ATOM 2490 C CA . ASN B 1 94 ? 6.375 2.287 5.957 1 90.69 94 ASN B CA 1
ATOM 2491 C C . ASN B 1 94 ? 6.219 2.676 4.488 1 90.69 94 ASN B C 1
ATOM 2493 O O . ASN B 1 94 ? 6.004 1.814 3.633 1 90.69 94 ASN B O 1
ATOM 2497 N N . HIS B 1 95 ? 6.43 3.766 4.113 1 92.62 95 HIS B N 1
ATOM 2498 C CA . HIS B 1 95 ? 6.391 4.398 2.801 1 92.62 95 HIS B CA 1
ATOM 2499 C C . HIS B 1 95 ? 5.137 3.994 2.033 1 92.62 95 HIS B C 1
ATOM 2501 O O . HIS B 1 95 ? 4.672 4.734 1.161 1 92.62 95 HIS B O 1
ATOM 2507 N N . ASN B 1 96 ? 4.609 2.801 2.217 1 91.69 96 ASN B N 1
ATOM 2508 C CA . ASN B 1 96 ? 3.375 2.314 1.612 1 91.69 96 ASN B CA 1
ATOM 2509 C C . ASN B 1 96 ? 3.443 2.354 0.089 1 91.69 96 ASN B C 1
ATOM 2511 O O . ASN B 1 96 ? 2.461 2.699 -0.572 1 91.69 96 ASN B O 1
ATOM 2515 N N . LEU B 1 97 ? 4.59 2.119 -0.463 1 93.88 97 LEU B N 1
ATOM 2516 C CA . LEU B 1 97 ? 4.703 1.99 -1.912 1 93.88 97 LEU B CA 1
ATOM 2517 C C . LEU B 1 97 ? 4.098 0.675 -2.391 1 93.88 97 LEU B C 1
ATOM 2519 O O . LEU B 1 97 ? 4.121 -0.323 -1.666 1 93.88 97 LEU B O 1
ATOM 2523 N N . ILE B 1 98 ? 3.566 0.705 -3.555 1 92.19 98 ILE B N 1
ATOM 2524 C CA . ILE B 1 98 ? 3.039 -0.503 -4.18 1 92.19 98 ILE B CA 1
ATOM 2525 C C . ILE B 1 98 ? 4.172 -1.272 -4.855 1 92.19 98 ILE B C 1
ATOM 2527 O O . ILE B 1 98 ? 4.758 -0.797 -5.832 1 92.19 98 ILE B O 1
ATOM 2531 N N . ASP B 1 99 ? 4.418 -2.416 -4.492 1 91.12 99 ASP B N 1
ATOM 2532 C CA . ASP B 1 99 ? 5.578 -3.199 -4.898 1 91.12 99 ASP B CA 1
ATOM 2533 C C . ASP B 1 99 ? 5.5 -3.568 -6.379 1 91.12 99 ASP B C 1
ATOM 2535 O O . ASP B 1 99 ? 6.527 -3.771 -7.031 1 91.12 99 ASP B O 1
ATOM 2539 N N . GLU B 1 100 ? 4.316 -3.646 -6.887 1 90.06 100 GLU B N 1
ATOM 2540 C CA . GLU B 1 100 ? 4.098 -4.062 -8.266 1 90.06 100 GLU B CA 1
ATOM 2541 C C . GLU B 1 100 ? 4.387 -2.924 -9.242 1 90.06 100 GLU B C 1
ATOM 2543 O O . GLU B 1 100 ? 4.488 -3.143 -10.453 1 90.06 100 GLU B O 1
ATOM 2548 N N . PHE B 1 101 ? 4.559 -1.752 -8.68 1 92.88 101 PHE B N 1
ATOM 2549 C CA . PHE B 1 101 ? 4.73 -0.576 -9.523 1 92.88 101 PHE B CA 1
ATOM 2550 C C . PHE B 1 101 ? 6.125 0.016 -9.344 1 92.88 101 PHE B C 1
ATOM 2552 O O . PHE B 1 101 ? 6.727 -0.104 -8.273 1 92.88 101 PHE B O 1
ATOM 2559 N N . SER B 1 102 ? 6.602 0.638 -10.453 1 94.62 102 SER B N 1
ATOM 2560 C CA . SER B 1 102 ? 7.871 1.35 -10.367 1 94.62 102 SER B CA 1
ATOM 2561 C C . SER B 1 102 ? 7.754 2.586 -9.484 1 94.62 102 SER B C 1
ATOM 2563 O O . SER B 1 102 ? 6.648 2.982 -9.109 1 94.62 102 SER B O 1
ATOM 2565 N N . VAL B 1 103 ? 8.867 3.111 -9.219 1 97.06 103 VAL B N 1
ATOM 2566 C CA . VAL B 1 103 ? 8.914 4.328 -8.414 1 97.06 103 VAL B CA 1
ATOM 2567 C C . VAL B 1 103 ? 8.109 5.43 -9.102 1 97.06 103 VAL B C 1
ATOM 2569 O O . VAL B 1 103 ? 7.262 6.07 -8.477 1 97.06 103 VAL B O 1
ATOM 2572 N N . LEU B 1 104 ? 8.375 5.625 -10.359 1 97.06 104 LEU B N 1
ATOM 2573 C CA . LEU B 1 104 ? 7.66 6.656 -11.102 1 97.06 104 LEU B CA 1
ATOM 2574 C C . LEU B 1 104 ? 6.156 6.395 -11.094 1 97.06 104 LEU B C 1
ATOM 2576 O O . LEU B 1 104 ? 5.367 7.305 -10.836 1 97.06 104 LEU B O 1
ATOM 2580 N N . GLU B 1 105 ? 5.781 5.188 -11.297 1 94.88 105 GLU B N 1
ATOM 2581 C CA . GLU B 1 105 ? 4.367 4.828 -11.305 1 94.88 105 GLU B CA 1
ATOM 2582 C C . GLU B 1 105 ? 3.73 5.082 -9.938 1 94.88 105 GLU B C 1
ATOM 2584 O O . GLU B 1 105 ? 2.6 5.562 -9.852 1 94.88 105 GLU B O 1
ATOM 2589 N N . ASN B 1 106 ? 4.418 4.758 -8.938 1 96.62 106 ASN B N 1
ATOM 2590 C CA . ASN B 1 106 ? 3.934 5.035 -7.59 1 96.62 106 ASN B CA 1
ATOM 2591 C C . ASN B 1 106 ? 3.697 6.527 -7.375 1 96.62 106 ASN B C 1
ATOM 2593 O O . ASN B 1 106 ? 2.666 6.922 -6.828 1 96.62 106 ASN B O 1
ATOM 2597 N N . ILE B 1 107 ? 4.578 7.285 -7.848 1 97.94 107 ILE B N 1
ATOM 2598 C CA . ILE B 1 107 ? 4.574 8.719 -7.582 1 97.94 107 ILE B CA 1
ATOM 2599 C C . ILE B 1 107 ? 3.406 9.375 -8.312 1 97.94 107 ILE B C 1
ATOM 2601 O O . ILE B 1 107 ? 2.752 10.273 -7.773 1 97.94 107 ILE B O 1
ATOM 2605 N N . ILE B 1 108 ? 3.084 8.914 -9.461 1 97 108 ILE B N 1
ATOM 2606 C CA . ILE B 1 108 ? 2.168 9.68 -10.297 1 97 108 ILE B CA 1
ATOM 2607 C C . ILE B 1 108 ? 0.733 9.234 -10.047 1 97 108 ILE B C 1
ATOM 2609 O O . ILE B 1 108 ? -0.214 9.836 -10.555 1 97 108 ILE B O 1
ATOM 2613 N N . LEU B 1 109 ? 0.532 8.273 -9.227 1 95.12 109 LEU B N 1
ATOM 2614 C CA . LEU B 1 109 ? -0.775 7.652 -9.023 1 95.12 109 LEU B CA 1
ATOM 2615 C C . LEU B 1 109 ? -1.811 8.695 -8.609 1 95.12 109 LEU B C 1
ATOM 2617 O O . LEU B 1 109 ? -2.883 8.781 -9.211 1 95.12 109 LEU B O 1
ATOM 2621 N N . PRO B 1 110 ? -1.519 9.516 -7.59 1 96.12 110 PRO B N 1
ATOM 2622 C CA . PRO B 1 110 ? -2.535 10.492 -7.18 1 96.12 110 PRO B CA 1
ATOM 2623 C C . PRO B 1 110 ? -2.924 11.445 -8.305 1 96.12 110 PRO B C 1
ATOM 2625 O O . PRO B 1 110 ? -4.09 11.844 -8.414 1 96.12 110 PRO B O 1
ATOM 2628 N N . LYS B 1 111 ? -1.957 11.789 -9.086 1 96 111 LYS B N 1
ATOM 2629 C CA . LYS B 1 111 ? -2.219 12.727 -10.172 1 96 111 LYS B CA 1
ATOM 2630 C C . LYS B 1 111 ? -3.068 12.078 -11.266 1 96 111 LYS B C 1
ATOM 2632 O O . LYS B 1 111 ? -3.918 12.734 -11.867 1 96 111 LYS B O 1
ATOM 2637 N N . ILE B 1 112 ? -2.805 10.805 -11.539 1 92.44 112 ILE B N 1
ATOM 2638 C CA . ILE B 1 112 ? -3.605 10.055 -12.5 1 92.44 112 ILE B CA 1
ATOM 2639 C C . ILE B 1 112 ? -5.055 10 -12.023 1 92.44 112 ILE B C 1
ATOM 2641 O O . ILE B 1 112 ? -5.98 10.195 -12.812 1 92.44 112 ILE B O 1
ATOM 2645 N N . ILE B 1 113 ? -5.246 9.773 -10.773 1 90.75 113 ILE B N 1
ATOM 2646 C CA . ILE B 1 113 ? -6.574 9.656 -10.18 1 90.75 113 ILE B CA 1
ATOM 2647 C C . ILE B 1 113 ? -7.293 11 -10.258 1 90.75 113 ILE B C 1
ATOM 2649 O O . ILE B 1 113 ? -8.508 11.055 -10.477 1 90.75 113 ILE B O 1
ATOM 2653 N N . GLU B 1 114 ? -6.582 12.031 -10.031 1 91.56 114 GLU B N 1
ATOM 2654 C CA . GLU B 1 114 ? -7.172 13.359 -10.172 1 91.56 114 GLU B CA 1
ATOM 2655 C C . GLU B 1 114 ? -7.816 13.531 -11.547 1 91.56 114 GLU B C 1
ATOM 2657 O O . GLU B 1 114 ? -8.867 14.164 -11.672 1 91.56 114 GLU B O 1
ATOM 2662 N N . GLY B 1 115 ? -7.133 13.094 -12.648 1 88.38 115 GLY B N 1
ATOM 2663 C CA . GLY B 1 115 ? -7.738 12.961 -13.961 1 88.38 115 GLY B CA 1
ATOM 2664 C C . GLY B 1 115 ? -7.773 14.266 -14.742 1 88.38 115 GLY B C 1
ATOM 2665 O O . GLY B 1 115 ? -8.555 14.414 -15.68 1 88.38 115 GLY B O 1
ATOM 2666 N N . LYS B 1 116 ? -6.91 15.242 -14.469 1 89.56 116 LYS B N 1
ATOM 2667 C CA . LYS B 1 116 ? -6.969 16.547 -15.102 1 89.56 116 LYS B CA 1
ATOM 2668 C C . LYS B 1 116 ? -5.867 16.703 -16.141 1 89.56 116 LYS B C 1
ATOM 2670 O O . LYS B 1 116 ? -6.062 17.375 -17.172 1 89.56 116 LYS B O 1
ATOM 2675 N N . ASP B 1 117 ? -4.715 16.125 -15.953 1 91.62 117 ASP B N 1
ATOM 2676 C CA . ASP B 1 117 ? -3.543 16.328 -16.797 1 91.62 117 ASP B CA 1
ATOM 2677 C C . ASP B 1 117 ? -3.283 15.102 -17.672 1 91.62 117 ASP B C 1
ATOM 2679 O O . ASP B 1 117 ? -3.686 13.984 -17.328 1 91.62 117 ASP B O 1
ATOM 2683 N N . ASN B 1 118 ? -2.688 15.281 -18.781 1 90.75 118 ASN B N 1
ATOM 2684 C CA . ASN B 1 118 ? -2.246 14.148 -19.594 1 90.75 118 ASN B CA 1
ATOM 2685 C C . ASN B 1 118 ? -0.974 13.516 -19.031 1 90.75 118 ASN B C 1
ATOM 2687 O O . ASN B 1 118 ? -0.315 14.109 -18.172 1 90.75 118 ASN B O 1
ATOM 2691 N N . LEU B 1 119 ? -0.642 12.398 -19.484 1 89.69 119 LEU B N 1
ATOM 2692 C CA . LEU B 1 119 ? 0.459 11.602 -18.953 1 89.69 119 LEU B CA 1
ATOM 2693 C C . LEU B 1 119 ? 1.786 12.336 -19.125 1 89.69 119 LEU B C 1
ATOM 2695 O O . LEU B 1 119 ? 2.652 12.266 -18.25 1 89.69 119 LEU B O 1
ATOM 2699 N N . GLU B 1 120 ? 1.947 12.945 -20.219 1 93.19 120 GLU B N 1
ATOM 2700 C CA . GLU B 1 120 ? 3.191 13.672 -20.469 1 93.19 120 GLU B CA 1
ATOM 2701 C C . GLU B 1 120 ? 3.41 14.758 -19.422 1 93.19 120 GLU B C 1
ATOM 2703 O O . GLU B 1 120 ? 4.504 14.883 -18.875 1 93.19 120 GLU B O 1
ATOM 2708 N N . THR B 1 121 ? 2.422 15.531 -19.156 1 95.94 121 THR B N 1
ATOM 2709 C CA . THR B 1 121 ? 2.479 16.578 -18.141 1 95.94 121 THR B CA 1
ATOM 2710 C C . THR B 1 121 ? 2.721 15.984 -16.75 1 95.94 121 THR B C 1
ATOM 2712 O O . THR B 1 121 ? 3.533 16.5 -15.984 1 95.94 121 THR B O 1
ATOM 2715 N N . ILE B 1 122 ? 2.049 14.945 -16.5 1 96.19 122 ILE B N 1
ATOM 2716 C CA . ILE B 1 122 ? 2.176 14.266 -15.211 1 96.19 122 ILE B CA 1
ATOM 2717 C C . ILE B 1 122 ? 3.615 13.797 -15.016 1 96.19 122 ILE B C 1
ATOM 2719 O O . ILE B 1 122 ? 4.215 14.031 -13.969 1 96.19 122 ILE B O 1
ATOM 2723 N N . ASN B 1 123 ? 4.188 13.219 -16.031 1 95.69 123 ASN B N 1
ATOM 2724 C CA . ASN B 1 123 ? 5.543 12.688 -15.953 1 95.69 123 ASN B CA 1
ATOM 2725 C C . ASN B 1 123 ? 6.57 13.805 -15.773 1 95.69 123 ASN B C 1
ATOM 2727 O O . ASN B 1 123 ? 7.547 13.641 -15.039 1 95.69 123 ASN B O 1
ATOM 2731 N N . ARG B 1 124 ? 6.371 14.867 -16.406 1 96.94 124 ARG B N 1
ATOM 2732 C CA . ARG B 1 124 ? 7.273 16 -16.266 1 96.94 124 ARG B CA 1
ATOM 2733 C C . ARG B 1 124 ? 7.27 16.531 -14.836 1 96.94 124 ARG B C 1
ATOM 2735 O O . ARG B 1 124 ? 8.328 16.781 -14.258 1 96.94 124 ARG B O 1
ATOM 2742 N N . LYS B 1 125 ? 6.078 16.656 -14.297 1 97.12 125 LYS B N 1
ATOM 2743 C CA . LYS B 1 125 ? 5.953 17.109 -12.914 1 97.12 125 LYS B CA 1
ATOM 2744 C C . LYS B 1 125 ? 6.637 16.125 -11.961 1 97.12 125 LYS B C 1
ATOM 2746 O O . LYS B 1 125 ? 7.344 16.547 -11.039 1 97.12 125 LYS B O 1
ATOM 2751 N N . ALA B 1 126 ? 6.395 14.875 -12.203 1 98.25 126 ALA B N 1
ATOM 2752 C CA . ALA B 1 126 ? 6.98 13.836 -11.367 1 98.25 126 ALA B CA 1
ATOM 2753 C C . ALA B 1 126 ? 8.508 13.875 -11.422 1 98.25 126 ALA B C 1
ATOM 2755 O O . ALA B 1 126 ? 9.172 13.797 -10.391 1 98.25 126 ALA B O 1
ATOM 2756 N N . LEU B 1 127 ? 9.008 13.984 -12.602 1 97.69 127 LEU B N 1
ATOM 2757 C CA . LEU B 1 127 ? 10.461 14 -12.773 1 97.69 127 LEU B CA 1
ATOM 2758 C C . LEU B 1 127 ? 11.078 15.203 -12.07 1 97.69 127 LEU B C 1
ATOM 2760 O O . LEU B 1 127 ? 12.141 15.086 -11.445 1 97.69 127 LEU B O 1
ATOM 2764 N N . ASN B 1 128 ? 10.477 16.359 -12.172 1 97.44 128 ASN B N 1
ATOM 2765 C CA . ASN B 1 128 ? 10.953 17.547 -11.461 1 97.44 128 ASN B CA 1
ATOM 2766 C C . ASN B 1 128 ? 10.969 17.328 -9.953 1 97.44 128 ASN B C 1
ATOM 2768 O O . ASN B 1 128 ? 11.953 17.656 -9.289 1 97.44 128 ASN B O 1
ATOM 2772 N N . LEU B 1 129 ? 9.93 16.812 -9.477 1 97.62 129 LEU B N 1
ATOM 2773 C CA . LEU B 1 129 ? 9.828 16.547 -8.047 1 97.62 129 LEU B CA 1
ATOM 2774 C C . LEU B 1 129 ? 10.875 15.516 -7.613 1 97.62 129 LEU B C 1
ATOM 2776 O O . LEU B 1 129 ? 11.484 15.656 -6.551 1 97.62 129 LEU B O 1
ATOM 2780 N N . MET B 1 130 ? 11.062 14.516 -8.43 1 98.31 130 MET B N 1
ATOM 2781 C CA . MET B 1 130 ? 12.047 13.477 -8.148 1 98.31 130 MET B CA 1
ATOM 2782 C C . MET B 1 130 ? 13.453 14.062 -8.102 1 98.31 130 MET B C 1
ATOM 2784 O O . MET B 1 130 ? 14.289 13.617 -7.309 1 98.31 130 MET B O 1
ATOM 2788 N N . LYS B 1 131 ? 13.711 15 -8.922 1 98.12 131 LYS B N 1
ATOM 2789 C CA . LYS B 1 131 ? 15.008 15.68 -8.906 1 98.12 131 LYS B CA 1
ATOM 2790 C C . LYS B 1 131 ? 15.219 16.438 -7.602 1 98.12 131 LYS B C 1
ATOM 2792 O O . LYS B 1 131 ? 16.281 16.328 -6.98 1 98.12 131 LYS B O 1
ATOM 2797 N N . ILE B 1 132 ? 14.242 17.125 -7.195 1 97.44 132 ILE B N 1
ATOM 2798 C CA . ILE B 1 132 ? 14.305 17.891 -5.957 1 97.44 132 ILE B CA 1
ATOM 2799 C C . ILE B 1 132 ? 14.562 16.953 -4.781 1 97.44 132 ILE B C 1
ATOM 2801 O O . ILE B 1 132 ? 15.344 17.266 -3.885 1 97.44 132 ILE B O 1
ATOM 2805 N N . LEU B 1 133 ? 13.953 15.781 -4.836 1 98.06 133 LEU B N 1
ATOM 2806 C CA . LEU B 1 133 ? 14.047 14.836 -3.729 1 98.06 133 LEU B CA 1
ATOM 2807 C C . LEU B 1 133 ? 15.195 13.852 -3.947 1 98.06 133 LEU B C 1
ATOM 2809 O O . LEU B 1 133 ? 15.359 12.906 -3.18 1 98.06 133 LEU B O 1
ATOM 2813 N N . GLU B 1 134 ? 15.898 14 -5.004 1 97.69 134 GLU B N 1
ATOM 2814 C CA . GLU B 1 134 ? 17.109 13.25 -5.305 1 97.69 134 GLU B CA 1
ATOM 2815 C C . GLU B 1 134 ? 16.812 11.758 -5.449 1 97.69 134 GLU B C 1
ATOM 2817 O O . GLU B 1 134 ? 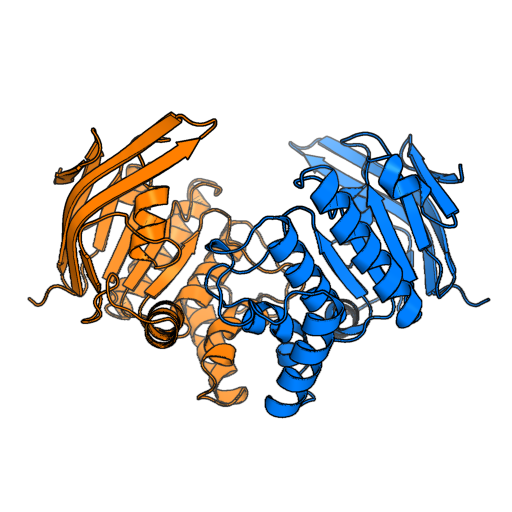17.484 10.922 -4.844 1 97.69 134 GLU B O 1
ATOM 2822 N N . ILE B 1 135 ? 15.789 11.484 -6.211 1 97.75 135 ILE B N 1
ATOM 2823 C CA . ILE B 1 135 ? 15.453 10.094 -6.465 1 97.75 135 ILE B CA 1
ATOM 2824 C C . ILE B 1 135 ? 15.141 9.898 -7.945 1 97.75 135 ILE B C 1
ATOM 2826 O O . ILE B 1 135 ? 14.5 8.914 -8.328 1 97.75 135 ILE B O 1
ATOM 2830 N N . ASP B 1 136 ? 15.547 10.812 -8.781 1 96.88 136 ASP B N 1
ATOM 2831 C CA . ASP B 1 136 ? 15.203 10.844 -10.203 1 96.88 136 ASP B CA 1
ATOM 2832 C C . ASP B 1 136 ? 15.875 9.695 -10.953 1 96.88 136 ASP B C 1
ATOM 2834 O O . ASP B 1 136 ? 15.375 9.242 -11.984 1 96.88 136 ASP B O 1
ATOM 2838 N N . THR B 1 137 ? 16.953 9.141 -10.438 1 96.12 137 THR B N 1
ATOM 2839 C CA . THR B 1 137 ? 17.672 8.062 -11.117 1 96.12 137 THR B CA 1
ATOM 2840 C C . THR B 1 137 ? 17.016 6.715 -10.828 1 96.12 137 THR B C 1
ATOM 2842 O O . THR B 1 137 ? 17.422 5.691 -11.383 1 96.12 137 THR B O 1
ATOM 2845 N N . ARG B 1 138 ? 15.961 6.711 -10.023 1 95.88 138 ARG B N 1
ATOM 2846 C CA . ARG B 1 138 ? 15.359 5.449 -9.602 1 95.88 138 ARG B CA 1
ATOM 2847 C C . ARG B 1 138 ? 13.953 5.297 -10.164 1 95.88 138 ARG B C 1
ATOM 2849 O O . ARG B 1 138 ? 13.188 4.445 -9.719 1 95.88 138 ARG B O 1
ATOM 2856 N N . GLY B 1 139 ? 13.625 6.031 -11.109 1 95.56 139 GLY B N 1
ATOM 2857 C CA . GLY B 1 139 ? 12.266 6.086 -11.617 1 95.56 139 GLY B CA 1
ATOM 2858 C C . GLY B 1 139 ? 11.75 4.738 -12.086 1 95.56 139 GLY B C 1
ATOM 2859 O O . GLY B 1 139 ? 10.578 4.406 -11.867 1 95.56 139 GLY B O 1
ATOM 2860 N N . ASP B 1 140 ? 12.648 3.951 -12.641 1 92.69 140 ASP B N 1
ATOM 2861 C CA . ASP B 1 140 ? 12.227 2.688 -13.242 1 92.69 140 ASP B CA 1
ATOM 2862 C C . ASP B 1 140 ? 12.43 1.527 -12.266 1 92.69 140 ASP B C 1
ATOM 2864 O O . ASP B 1 140 ? 12.047 0.391 -12.562 1 92.69 140 ASP B O 1
ATOM 2868 N N . HIS B 1 141 ? 12.953 1.837 -11.172 1 93.38 141 HIS B N 1
ATOM 2869 C CA . HIS B 1 141 ? 13.156 0.803 -10.164 1 93.38 141 HIS B CA 1
ATOM 2870 C C . HIS B 1 141 ? 11.859 0.486 -9.43 1 93.38 141 HIS B C 1
ATOM 2872 O O . HIS B 1 141 ? 10.914 1.272 -9.469 1 93.38 141 HIS B O 1
ATOM 2878 N N . TYR B 1 142 ? 11.922 -0.616 -8.812 1 92.12 142 TYR B N 1
ATOM 2879 C CA . TYR B 1 142 ? 10.805 -1.03 -7.98 1 92.12 142 TYR B CA 1
ATOM 2880 C C . TYR B 1 142 ? 11.141 -0.893 -6.5 1 92.12 142 TYR B C 1
ATOM 2882 O O . TYR B 1 142 ? 12.312 -0.814 -6.129 1 92.12 142 TYR B O 1
ATOM 2890 N N . PRO B 1 143 ? 10.117 -0.819 -5.703 1 93.94 143 PRO B N 1
ATOM 2891 C CA . PRO B 1 143 ? 10.344 -0.591 -4.273 1 93.94 143 PRO B CA 1
ATOM 2892 C C . PRO B 1 143 ? 11.328 -1.592 -3.668 1 93.94 143 PRO B C 1
ATOM 2894 O O . PRO B 1 143 ? 12.148 -1.224 -2.82 1 93.94 143 PRO B O 1
ATOM 2897 N N . SER B 1 144 ? 11.352 -2.785 -4.109 1 88.38 144 SER B N 1
ATOM 2898 C CA . SER B 1 144 ? 12.227 -3.82 -3.574 1 88.38 144 SER B CA 1
ATOM 2899 C C . SER B 1 144 ? 13.695 -3.514 -3.877 1 88.38 144 SER B C 1
ATOM 2901 O O . SER B 1 144 ? 14.594 -4.105 -3.277 1 88.38 144 SER B O 1
ATOM 2903 N N . GLU B 1 145 ? 13.906 -2.637 -4.738 1 90.94 145 GLU B N 1
ATOM 2904 C CA . GLU B 1 145 ? 15.266 -2.309 -5.172 1 90.94 145 GLU B CA 1
ATOM 2905 C C . GLU B 1 145 ? 15.758 -1.026 -4.512 1 90.94 145 GLU B C 1
ATOM 2907 O O . GLU B 1 145 ? 16.859 -0.565 -4.793 1 90.94 145 GLU B O 1
ATOM 2912 N N . LEU B 1 146 ? 14.961 -0.468 -3.654 1 94.75 146 LEU B N 1
ATOM 2913 C CA . LEU B 1 146 ? 15.281 0.814 -3.037 1 94.75 146 LEU B CA 1
ATOM 2914 C C . LEU B 1 146 ? 15.812 0.62 -1.62 1 94.75 146 LEU B C 1
ATOM 2916 O O . LEU B 1 146 ? 15.414 -0.318 -0.926 1 94.75 146 LEU B O 1
ATOM 2920 N N . SER B 1 147 ? 16.719 1.54 -1.242 1 94.25 147 SER B N 1
ATOM 2921 C CA . SER B 1 147 ? 17 1.667 0.185 1 94.25 147 SER B CA 1
ATOM 2922 C C . SER B 1 147 ? 15.828 2.303 0.92 1 94.25 147 SER B C 1
ATOM 2924 O O . SER B 1 147 ? 14.922 2.867 0.293 1 94.25 147 SER B O 1
ATOM 2926 N N . GLY B 1 148 ? 15.852 2.182 2.201 1 95 148 GLY B N 1
ATOM 2927 C CA . GLY B 1 148 ? 14.812 2.814 2.994 1 95 148 GLY B CA 1
ATOM 2928 C C . GLY B 1 148 ? 14.672 4.301 2.727 1 95 148 GLY B C 1
ATOM 2929 O O . GLY B 1 148 ? 13.562 4.812 2.596 1 95 148 GLY B O 1
ATOM 2930 N N . GLY B 1 149 ? 15.805 4.953 2.635 1 96.88 149 GLY B N 1
ATOM 2931 C CA . GLY B 1 149 ? 15.805 6.379 2.354 1 96.88 149 GLY B CA 1
ATOM 2932 C C . GLY B 1 149 ? 15.258 6.719 0.981 1 96.88 149 GLY B C 1
ATOM 2933 O O . GLY B 1 149 ? 14.508 7.684 0.829 1 96.88 149 GLY B O 1
ATOM 2934 N N . GLU B 1 150 ? 15.641 5.93 0.021 1 97.62 150 GLU B N 1
ATOM 2935 C CA . GLU B 1 150 ? 15.141 6.125 -1.335 1 97.62 150 GLU B CA 1
ATOM 2936 C C . GLU B 1 150 ? 13.625 5.91 -1.396 1 97.62 150 GLU B C 1
ATOM 2938 O O . GLU B 1 150 ? 12.906 6.695 -2.023 1 97.62 150 GLU B O 1
ATOM 2943 N N . ALA B 1 151 ? 13.172 4.887 -0.713 1 97.75 151 ALA B N 1
ATOM 2944 C CA . ALA B 1 151 ? 11.742 4.586 -0.682 1 97.75 151 ALA B CA 1
ATOM 2945 C C . ALA B 1 151 ? 10.953 5.723 -0.036 1 97.75 151 ALA B C 1
ATOM 2947 O O . ALA B 1 151 ? 9.883 6.102 -0.522 1 97.75 151 ALA B O 1
ATOM 2948 N N . GLN B 1 152 ? 11.5 6.223 0.967 1 98.06 152 GLN B N 1
ATOM 2949 C CA . GLN B 1 152 ? 10.82 7.312 1.66 1 98.06 152 GLN B CA 1
ATOM 2950 C C . GLN B 1 152 ? 10.766 8.57 0.793 1 98.06 152 GLN B C 1
ATOM 2952 O O . GLN B 1 152 ? 9.758 9.273 0.776 1 98.06 152 GLN B O 1
ATOM 2957 N N . ARG B 1 153 ? 11.836 8.836 0.124 1 98.38 153 ARG B N 1
ATOM 2958 C CA . ARG B 1 153 ? 11.844 9.992 -0.768 1 98.38 153 ARG B CA 1
ATOM 2959 C C . ARG B 1 153 ? 10.828 9.828 -1.89 1 98.38 153 ARG B C 1
ATOM 2961 O O . ARG B 1 153 ? 10.18 10.797 -2.295 1 98.38 153 ARG B O 1
ATOM 2968 N N . ALA B 1 154 ? 10.672 8.594 -2.357 1 98.38 154 ALA B N 1
ATOM 2969 C CA . ALA B 1 154 ? 9.617 8.312 -3.336 1 98.38 154 ALA B CA 1
ATOM 2970 C C . ALA B 1 154 ? 8.234 8.562 -2.746 1 98.38 154 ALA B C 1
ATOM 2972 O O . ALA B 1 154 ? 7.367 9.141 -3.406 1 98.38 154 ALA B O 1
ATOM 2973 N N . ALA B 1 155 ? 8.047 8.148 -1.522 1 97.94 155 ALA B N 1
ATOM 2974 C CA . ALA B 1 155 ? 6.777 8.352 -0.838 1 97.94 155 ALA B CA 1
ATOM 2975 C C . ALA B 1 155 ? 6.48 9.836 -0.662 1 97.94 155 ALA B C 1
ATOM 2977 O O . ALA B 1 155 ? 5.336 10.273 -0.816 1 97.94 155 ALA B O 1
ATOM 2978 N N . ILE B 1 156 ? 7.48 10.57 -0.331 1 98.25 156 ILE B N 1
ATOM 2979 C CA . ILE B 1 156 ? 7.328 12.016 -0.193 1 98.25 156 ILE B CA 1
ATOM 2980 C C . ILE B 1 156 ? 6.941 12.625 -1.538 1 98.25 156 ILE B C 1
ATOM 2982 O O . ILE B 1 156 ? 6.047 13.469 -1.609 1 98.25 156 ILE B O 1
ATOM 2986 N N . ALA B 1 157 ? 7.594 12.164 -2.586 1 98.5 157 ALA B N 1
ATOM 2987 C CA . ALA B 1 157 ? 7.262 12.648 -3.924 1 98.5 157 ALA B CA 1
ATOM 2988 C C . ALA B 1 157 ? 5.801 12.367 -4.262 1 98.5 157 ALA B C 1
ATOM 2990 O O . ALA B 1 157 ? 5.102 13.227 -4.793 1 98.5 157 ALA B O 1
ATOM 2991 N N . ARG B 1 158 ? 5.391 11.211 -3.938 1 97.94 158 ARG B N 1
ATOM 2992 C CA . ARG B 1 158 ? 4.004 10.844 -4.188 1 97.94 158 ARG B CA 1
ATOM 2993 C C . ARG B 1 158 ? 3.045 11.75 -3.428 1 97.94 158 ARG B C 1
ATOM 2995 O O . ARG B 1 158 ? 2.018 12.172 -3.967 1 97.94 158 ARG B O 1
ATOM 3002 N N . ALA B 1 159 ? 3.381 12.055 -2.256 1 97.88 159 ALA B N 1
ATOM 3003 C CA . ALA B 1 159 ? 2.551 12.906 -1.404 1 97.88 159 ALA B CA 1
ATOM 3004 C C . ALA B 1 159 ? 2.455 14.32 -1.968 1 97.88 159 ALA B C 1
ATOM 3006 O O . ALA B 1 159 ? 1.464 15.016 -1.742 1 97.88 159 ALA B O 1
ATOM 3007 N N . LEU B 1 160 ? 3.424 14.734 -2.75 1 98.19 160 LEU B N 1
ATOM 3008 C CA . LEU B 1 160 ? 3.547 16.141 -3.139 1 98.19 160 LEU B CA 1
ATOM 3009 C C . LEU B 1 160 ? 3.104 16.344 -4.586 1 98.19 160 LEU B C 1
ATOM 3011 O O . LEU B 1 160 ? 2.965 17.484 -5.043 1 98.19 160 LEU B O 1
ATOM 3015 N N . ILE B 1 161 ? 2.875 15.273 -5.285 1 98.06 161 ILE B N 1
ATOM 3016 C CA . ILE B 1 161 ? 2.711 15.32 -6.734 1 98.06 161 ILE B CA 1
ATOM 3017 C C . ILE B 1 161 ? 1.528 16.219 -7.09 1 98.06 161 ILE B C 1
ATOM 3019 O O . ILE B 1 161 ? 1.546 16.906 -8.117 1 98.06 161 ILE B O 1
ATOM 3023 N N . ASN B 1 162 ? 0.504 16.281 -6.242 1 97.5 162 ASN B N 1
ATOM 3024 C CA . ASN B 1 162 ? -0.662 17.109 -6.508 1 97.5 162 ASN B CA 1
ATOM 3025 C C . ASN B 1 162 ? -0.539 18.484 -5.836 1 97.5 162 ASN B C 1
ATOM 3027 O O . ASN B 1 162 ? -1.52 19.219 -5.734 1 97.5 162 ASN B O 1
ATOM 3031 N N . GLU B 1 163 ? 0.649 18.703 -5.301 1 97.06 163 GLU B N 1
ATOM 3032 C CA . GLU B 1 163 ? 0.957 20 -4.703 1 97.06 163 GLU B CA 1
ATOM 3033 C C . GLU B 1 163 ? -0.042 20.344 -3.602 1 97.06 163 GLU B C 1
ATOM 3035 O O . GLU B 1 163 ? -0.632 21.422 -3.615 1 97.06 163 GLU B O 1
ATOM 3040 N N . PRO B 1 164 ? -0.175 19.516 -2.658 1 98.38 164 PRO B N 1
ATOM 3041 C CA . PRO B 1 164 ? -1.129 19.734 -1.569 1 98.38 164 PRO B CA 1
ATOM 3042 C C . PRO B 1 164 ? -0.774 20.969 -0.723 1 98.38 164 PRO B C 1
ATOM 3044 O O . PRO B 1 164 ? 0.365 21.438 -0.764 1 98.38 164 PRO B O 1
ATOM 3047 N N . ASN B 1 165 ? -1.799 21.438 0.004 1 98.44 165 ASN B N 1
ATOM 3048 C CA . ASN B 1 165 ? -1.569 22.547 0.924 1 98.44 165 ASN B CA 1
ATOM 3049 C C . ASN B 1 165 ? -0.871 22.078 2.199 1 98.44 165 ASN B C 1
ATOM 3051 O O . ASN B 1 165 ? -0.121 22.844 2.814 1 98.44 165 ASN B O 1
ATOM 3055 N N . ILE B 1 166 ? -1.159 20.859 2.543 1 98.69 166 ILE B N 1
ATOM 3056 C CA . ILE B 1 166 ? -0.671 20.312 3.805 1 98.69 166 ILE B CA 1
ATOM 3057 C C . ILE B 1 166 ? 0.067 19 3.551 1 98.69 166 ILE B C 1
ATOM 3059 O O . ILE B 1 166 ? -0.392 18.156 2.768 1 98.69 166 ILE B O 1
ATOM 3063 N N . ILE B 1 167 ? 1.18 18.828 4.133 1 98.75 167 ILE B N 1
ATOM 3064 C CA . ILE B 1 167 ? 1.878 17.562 4.207 1 98.75 167 ILE B CA 1
ATOM 3065 C C . ILE B 1 167 ? 1.787 17 5.625 1 98.75 167 ILE B C 1
ATOM 3067 O O . ILE B 1 167 ? 2.252 17.625 6.578 1 98.75 167 ILE B O 1
ATOM 3071 N N . LEU B 1 168 ? 1.153 15.898 5.762 1 98.69 168 LEU B N 1
ATOM 3072 C CA . LEU B 1 168 ? 0.976 15.234 7.047 1 98.69 168 LEU B CA 1
ATOM 3073 C C . LEU B 1 168 ? 1.83 13.977 7.125 1 98.69 168 LEU B C 1
ATOM 3075 O O . LEU B 1 168 ? 1.703 13.078 6.289 1 98.69 168 LEU B O 1
ATOM 3079 N N . CYS B 1 169 ? 2.666 13.891 8.141 1 98.44 169 CYS B N 1
ATOM 3080 C CA . CYS B 1 169 ? 3.621 12.789 8.242 1 98.44 169 CYS B CA 1
ATOM 3081 C C . CYS B 1 169 ? 3.408 12 9.523 1 98.44 169 CYS B C 1
ATOM 3083 O O . CYS B 1 169 ? 3.273 12.578 10.602 1 98.44 169 CYS B O 1
ATOM 3085 N N . ASP B 1 170 ? 3.385 10.742 9.398 1 97 170 ASP B N 1
ATOM 3086 C CA . ASP B 1 170 ? 3.363 9.836 10.539 1 97 170 ASP B CA 1
ATOM 3087 C C . ASP B 1 170 ? 4.676 9.062 10.648 1 97 170 ASP B C 1
ATOM 3089 O O . ASP B 1 170 ? 4.852 8.031 9.984 1 97 170 ASP B O 1
ATOM 3093 N N . GLU B 1 171 ? 5.547 9.523 11.469 1 96.38 171 GLU B N 1
ATOM 3094 C CA . GLU B 1 171 ? 6.855 8.922 11.719 1 96.38 171 GLU B CA 1
ATOM 3095 C C . GLU B 1 171 ? 7.586 8.633 10.406 1 96.38 171 GLU B C 1
ATOM 3097 O O . GLU B 1 171 ? 8.055 7.52 10.188 1 96.38 171 GLU B O 1
ATOM 3102 N N . PRO B 1 172 ? 7.871 9.648 9.633 1 96.81 172 PRO B N 1
ATOM 3103 C CA . PRO B 1 172 ? 8.352 9.406 8.266 1 96.81 172 PRO B CA 1
ATOM 3104 C C . PRO B 1 172 ? 9.766 8.844 8.227 1 96.81 172 PRO B C 1
ATOM 3106 O O . PRO B 1 172 ? 10.188 8.281 7.211 1 96.81 172 PRO B O 1
ATOM 3109 N N . THR B 1 173 ? 10.516 8.969 9.281 1 96.06 173 THR B N 1
ATOM 3110 C CA . THR B 1 173 ? 11.891 8.492 9.234 1 96.06 173 THR B CA 1
ATOM 3111 C C . THR B 1 173 ? 12.133 7.449 10.32 1 96.06 173 THR B C 1
ATOM 3113 O O . THR B 1 173 ? 13.281 7.199 10.695 1 96.06 173 THR B O 1
ATOM 3116 N N . GLY B 1 174 ? 11.133 6.875 10.844 1 91.94 174 GLY B N 1
ATOM 3117 C CA . GLY B 1 174 ? 11.227 5.961 11.977 1 91.94 174 GLY B CA 1
ATOM 3118 C C . GLY B 1 174 ? 12.016 4.699 11.656 1 91.94 174 GLY B C 1
ATOM 3119 O O . GLY B 1 174 ? 12.617 4.098 12.547 1 91.94 174 GLY B O 1
ATOM 3120 N N . ASN B 1 175 ? 12.039 4.297 10.453 1 90.38 175 ASN B N 1
ATOM 3121 C CA . ASN B 1 175 ? 12.664 3.035 10.086 1 90.38 175 ASN B CA 1
ATOM 3122 C C . ASN B 1 175 ? 14.031 3.256 9.438 1 90.38 175 ASN B C 1
ATOM 3124 O O . ASN B 1 175 ? 14.648 2.314 8.938 1 90.38 175 ASN B O 1
ATOM 3128 N N . LEU B 1 176 ? 14.539 4.41 9.492 1 93.75 176 LEU B N 1
ATOM 3129 C CA . LEU B 1 176 ? 15.773 4.73 8.781 1 93.75 176 LEU B CA 1
ATOM 3130 C C . LEU B 1 176 ? 16.938 4.859 9.75 1 93.75 176 LEU B C 1
ATOM 3132 O O . LEU B 1 176 ? 16.75 5.191 10.922 1 93.75 176 LEU B O 1
ATOM 3136 N N . ASP B 1 177 ? 18.125 4.531 9.234 1 92.94 177 ASP B N 1
ATOM 3137 C CA . ASP B 1 177 ? 19.297 4.84 10.031 1 92.94 177 ASP B CA 1
ATOM 3138 C C . ASP B 1 177 ? 19.469 6.348 10.211 1 92.94 177 ASP B C 1
ATOM 3140 O O . ASP B 1 177 ? 18.906 7.133 9.438 1 92.94 177 ASP B O 1
ATOM 3144 N N . ILE B 1 178 ? 20.281 6.727 11.164 1 93.19 178 ILE B N 1
ATOM 3145 C CA . ILE B 1 178 ? 20.375 8.102 11.641 1 93.19 178 ILE B CA 1
ATOM 3146 C C . ILE B 1 178 ? 20.781 9.023 10.5 1 93.19 178 ILE B C 1
ATOM 3148 O O . ILE B 1 178 ? 20.141 10.055 10.266 1 93.19 178 ILE B O 1
ATOM 3152 N N . ASN B 1 179 ? 21.781 8.727 9.781 1 94.69 179 ASN B N 1
ATOM 3153 C CA . ASN B 1 179 ? 22.281 9.594 8.719 1 94.69 179 ASN B CA 1
ATOM 3154 C C . ASN B 1 179 ? 21.281 9.719 7.578 1 94.69 179 ASN B C 1
ATOM 3156 O O . ASN B 1 179 ? 21.031 10.812 7.07 1 94.69 179 ASN B O 1
ATOM 3160 N N . THR B 1 180 ? 20.719 8.633 7.195 1 95.81 180 THR B N 1
ATOM 3161 C CA . THR B 1 180 ? 19.688 8.633 6.148 1 95.81 180 THR B CA 1
ATOM 3162 C C . THR B 1 180 ? 18.469 9.438 6.586 1 95.81 180 THR B C 1
ATOM 3164 O O . THR B 1 180 ? 17.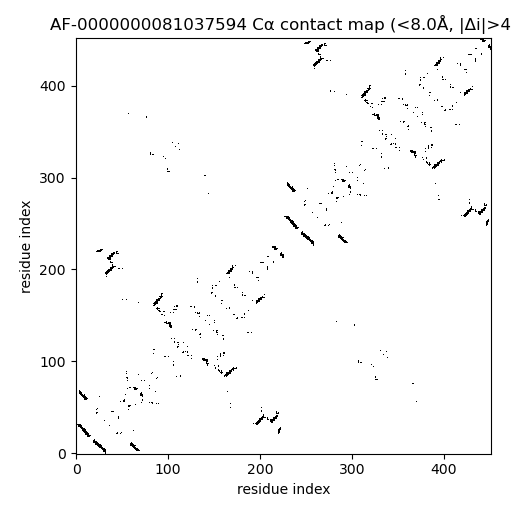906 10.195 5.797 1 95.81 180 THR B O 1
ATOM 3167 N N . ALA B 1 181 ? 18.141 9.195 7.812 1 96.69 181 ALA B N 1
ATOM 3168 C CA . ALA B 1 181 ? 17 9.922 8.359 1 96.69 181 ALA B CA 1
ATOM 3169 C C . ALA B 1 181 ? 17.219 11.43 8.266 1 96.69 181 ALA B C 1
ATOM 3171 O O . ALA B 1 181 ? 16.328 12.164 7.82 1 96.69 181 ALA B O 1
ATOM 3172 N N . LYS B 1 182 ? 18.344 11.867 8.617 1 96.69 182 LYS B N 1
ATOM 3173 C CA . LYS B 1 182 ? 18.656 13.297 8.586 1 96.69 182 LYS B CA 1
ATOM 3174 C C . LYS B 1 182 ? 18.531 13.852 7.172 1 96.69 182 LYS B C 1
ATOM 3176 O O . LYS B 1 182 ? 18.016 14.945 6.973 1 96.69 182 LYS B O 1
ATOM 3181 N N . THR B 1 183 ? 19 13.078 6.25 1 97 183 THR B N 1
ATOM 3182 C CA . THR B 1 183 ? 18.922 13.492 4.852 1 97 183 THR B CA 1
ATOM 3183 C C . THR B 1 183 ? 17.469 13.617 4.398 1 97 183 THR B C 1
ATOM 3185 O O . THR B 1 183 ? 17.094 14.617 3.801 1 97 183 THR B O 1
ATOM 3188 N N . VAL B 1 184 ? 16.703 12.625 4.691 1 97.56 184 VAL B N 1
ATOM 3189 C CA . VAL B 1 184 ? 15.305 12.602 4.285 1 97.56 184 VAL B CA 1
ATOM 3190 C C . VAL B 1 184 ? 14.555 13.742 4.977 1 97.56 184 VAL B C 1
ATOM 3192 O O . VAL B 1 184 ? 13.742 14.43 4.352 1 97.56 184 VAL B O 1
ATOM 3195 N N . GLU 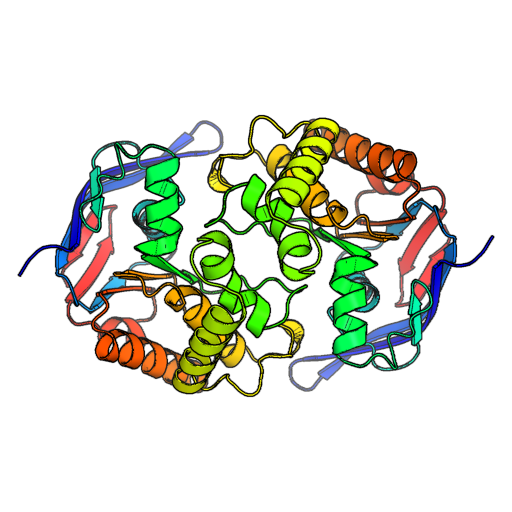B 1 185 ? 14.852 13.953 6.238 1 98 185 GLU B N 1
ATOM 3196 C CA . GLU B 1 185 ? 14.227 15.031 6.996 1 98 185 GLU B CA 1
ATOM 3197 C C . GLU B 1 185 ? 14.516 16.391 6.363 1 98 185 GLU B C 1
ATOM 3199 O O . GLU B 1 185 ? 13.609 17.203 6.18 1 98 185 GLU B O 1
ATOM 3204 N N . SER B 1 186 ? 15.719 16.594 6.051 1 97.94 186 SER B N 1
ATOM 3205 C CA . SER B 1 186 ? 16.125 17.859 5.445 1 97.94 186 SER B CA 1
ATOM 3206 C C . SER B 1 186 ? 15.43 18.078 4.109 1 97.94 186 SER B C 1
ATOM 3208 O O . SER B 1 186 ? 14.938 19.172 3.838 1 97.94 186 SER B O 1
ATOM 3210 N N . LEU B 1 187 ? 15.406 17.062 3.344 1 97.62 187 LEU B N 1
ATOM 3211 C CA . LEU B 1 187 ? 14.75 17.172 2.047 1 97.62 187 LEU B CA 1
ATOM 3212 C C . LEU B 1 187 ? 13.266 17.484 2.213 1 97.62 187 LEU B C 1
ATOM 3214 O O . LEU B 1 187 ? 12.727 18.344 1.503 1 97.62 187 LEU B O 1
ATOM 3218 N N . LEU B 1 188 ? 12.633 16.844 3.141 1 98.12 188 LEU B N 1
ATOM 3219 C CA . LEU B 1 188 ? 11.211 17.047 3.402 1 98.12 188 LEU B CA 1
ATOM 3220 C C . LEU B 1 188 ? 10.938 18.484 3.854 1 98.12 188 LEU B C 1
ATOM 3222 O O . LEU B 1 188 ? 10.086 19.156 3.287 1 98.12 188 LEU B O 1
ATOM 3226 N N . ILE B 1 189 ? 11.703 18.953 4.793 1 98.19 189 ILE B N 1
ATOM 3227 C CA . ILE B 1 189 ? 11.523 20.281 5.352 1 98.19 189 ILE B CA 1
ATOM 3228 C C . ILE B 1 189 ? 11.805 21.344 4.281 1 98.19 189 ILE B C 1
ATOM 3230 O O . ILE B 1 189 ? 11.016 22.266 4.098 1 98.19 189 ILE B O 1
ATOM 3234 N N . ASN B 1 190 ? 12.883 21.156 3.572 1 97.81 190 ASN B N 1
ATOM 3235 C CA . ASN B 1 190 ? 13.258 22.125 2.543 1 97.81 190 ASN B CA 1
ATOM 3236 C C . ASN B 1 190 ? 12.227 22.172 1.423 1 97.81 190 ASN B C 1
ATOM 3238 O O . ASN B 1 190 ? 11.914 23.25 0.913 1 97.81 190 ASN B O 1
ATOM 3242 N N . THR B 1 191 ? 11.773 21.031 1.091 1 97.12 191 THR B N 1
ATOM 3243 C CA . THR B 1 191 ? 10.766 20.984 0.038 1 97.12 191 THR B CA 1
ATOM 3244 C C . THR B 1 191 ? 9.484 21.672 0.487 1 97.12 191 THR B C 1
ATOM 3246 O O . THR B 1 191 ? 8.898 22.453 -0.261 1 97.12 191 THR B O 1
ATOM 3249 N N . ALA B 1 192 ? 9.055 21.438 1.697 1 97.44 192 ALA B N 1
ATOM 3250 C CA . ALA B 1 192 ? 7.863 22.078 2.246 1 97.44 192 ALA B CA 1
ATOM 3251 C C . ALA B 1 192 ? 8.031 23.594 2.27 1 97.44 192 ALA B C 1
ATOM 3253 O O . ALA B 1 192 ? 7.109 24.328 1.899 1 97.44 192 ALA B O 1
ATOM 3254 N N . LYS B 1 193 ? 9.172 24.016 2.637 1 96.56 193 LYS B N 1
ATOM 3255 C CA . LYS B 1 193 ? 9.461 25.453 2.711 1 96.56 193 LYS B CA 1
ATOM 3256 C C . LYS B 1 193 ? 9.492 26.078 1.319 1 96.56 193 LYS B C 1
ATOM 3258 O O . LYS B 1 193 ? 8.867 27.109 1.089 1 96.56 193 LYS B O 1
ATOM 3263 N N . THR B 1 194 ? 10.141 25.391 0.443 1 95.75 194 THR B N 1
ATOM 3264 C CA . THR B 1 194 ? 10.297 25.906 -0.916 1 95.75 194 THR B CA 1
ATOM 3265 C C . THR B 1 194 ? 8.938 26.078 -1.588 1 95.75 194 THR B C 1
ATOM 3267 O O . THR B 1 194 ? 8.703 27.078 -2.266 1 95.75 194 THR B O 1
ATOM 3270 N N . PHE B 1 195 ? 8.07 25.172 -1.312 1 96.12 195 PHE B N 1
ATOM 3271 C CA . PHE B 1 195 ? 6.773 25.219 -1.97 1 96.12 195 PHE B CA 1
ATOM 3272 C C . PHE B 1 195 ? 5.734 25.875 -1.07 1 96.12 195 PHE B C 1
ATOM 3274 O O . PHE B 1 195 ? 4.547 25.922 -1.404 1 96.12 195 PHE B O 1
ATOM 3281 N N . HIS B 1 196 ? 6.121 26.375 0.083 1 96.5 196 HIS B N 1
ATOM 3282 C CA . HIS B 1 196 ? 5.281 27.078 1.044 1 96.5 196 HIS B CA 1
ATOM 3283 C C . HIS B 1 196 ? 4.102 26.219 1.479 1 96.5 196 HIS B C 1
ATOM 3285 O O . HIS B 1 196 ? 2.955 26.672 1.456 1 96.5 196 HIS B O 1
ATOM 3291 N N . LYS B 1 197 ? 4.41 25 1.797 1 98 197 LYS B N 1
ATOM 3292 C CA . LYS B 1 197 ? 3.387 24.078 2.273 1 98 197 LYS B CA 1
ATOM 3293 C C . LYS B 1 197 ? 3.371 24.016 3.797 1 98 197 LYS B C 1
ATOM 3295 O O . LYS B 1 197 ? 4.383 24.281 4.445 1 98 197 LYS B O 1
ATOM 3300 N N . THR B 1 198 ? 2.229 23.75 4.352 1 98.62 198 THR B N 1
ATOM 3301 C CA . THR B 1 198 ? 2.119 23.453 5.773 1 98.62 198 THR B CA 1
ATOM 3302 C C . THR B 1 198 ? 2.605 22.047 6.074 1 98.62 198 THR B C 1
ATOM 3304 O O . THR B 1 198 ? 2.236 21.094 5.375 1 98.62 198 THR B O 1
ATOM 3307 N N . LEU B 1 199 ? 3.49 21.875 7.047 1 98.75 199 LEU B N 1
ATOM 3308 C CA . LEU B 1 199 ? 4.047 20.578 7.402 1 98.75 199 LEU B CA 1
ATOM 3309 C C . LEU B 1 199 ? 3.652 20.188 8.82 1 98.75 199 LEU B C 1
ATOM 3311 O O . LEU B 1 199 ? 3.908 20.922 9.773 1 98.75 199 LEU B O 1
ATOM 3315 N N . ILE B 1 200 ? 2.965 19.078 8.945 1 98.75 200 ILE B N 1
ATOM 3316 C CA . ILE B 1 200 ? 2.598 18.531 10.25 1 98.75 200 ILE B CA 1
ATOM 3317 C C . ILE B 1 200 ? 3.287 17.188 10.453 1 98.75 200 ILE B C 1
ATOM 3319 O O . ILE B 1 200 ? 3.045 16.234 9.703 1 98.75 200 ILE B O 1
ATOM 3323 N N . LEU B 1 201 ? 4.066 17.109 11.477 1 98.5 201 LEU B N 1
ATOM 3324 C CA . LEU B 1 201 ? 4.848 15.922 11.789 1 98.5 201 LEU B CA 1
ATOM 3325 C C . LEU B 1 201 ? 4.352 15.266 13.07 1 98.5 201 LEU B C 1
ATOM 3327 O O . LEU B 1 201 ? 4.352 15.891 14.133 1 98.5 201 LEU B O 1
ATOM 3331 N N . VAL B 1 202 ? 3.875 14.117 12.922 1 97.31 202 VAL B N 1
ATOM 3332 C CA . VAL B 1 202 ? 3.604 13.281 14.086 1 97.31 202 VAL B CA 1
ATOM 3333 C C . VAL B 1 202 ? 4.77 12.328 14.32 1 97.31 202 VAL B C 1
ATOM 3335 O O . VAL B 1 202 ? 5.062 11.469 13.477 1 97.31 202 VAL B O 1
ATOM 3338 N N . SER B 1 203 ? 5.469 12.461 15.438 1 95.12 203 SER B N 1
ATOM 3339 C CA . SER B 1 203 ? 6.66 11.648 15.664 1 95.12 203 SER B CA 1
ATOM 3340 C C . SER B 1 203 ? 7.012 11.57 17.141 1 95.12 203 SER B C 1
ATOM 3342 O O . SER B 1 203 ? 6.723 12.5 17.906 1 95.12 203 SER B O 1
ATOM 3344 N N . HIS B 1 204 ? 7.59 10.523 17.469 1 91.88 204 HIS B N 1
ATOM 3345 C CA . HIS B 1 204 ? 8.125 10.414 18.812 1 91.88 204 HIS B CA 1
ATOM 3346 C C . HIS B 1 204 ? 9.617 10.727 18.844 1 91.88 204 HIS B C 1
ATOM 3348 O O . HIS B 1 204 ? 10.234 10.727 19.922 1 91.88 204 HIS B O 1
ATOM 3354 N N . ASN B 1 205 ? 10.203 10.984 17.703 1 90.69 205 ASN B N 1
ATOM 3355 C CA . ASN B 1 205 ? 11.617 11.336 17.625 1 90.69 205 ASN B CA 1
ATOM 3356 C C . ASN B 1 205 ? 11.852 12.805 17.969 1 90.69 205 ASN B C 1
ATOM 3358 O O . ASN B 1 205 ? 11.5 13.695 17.203 1 90.69 205 ASN B O 1
ATOM 3362 N N . PRO B 1 206 ? 12.516 13.047 19.031 1 92.12 206 PRO B N 1
ATOM 3363 C CA . PRO B 1 206 ? 12.688 14.43 19.469 1 92.12 206 PRO B CA 1
ATOM 3364 C C . PRO B 1 206 ? 13.578 15.242 18.531 1 92.12 206 PRO B C 1
ATOM 3366 O O . PRO B 1 206 ? 13.344 16.438 18.328 1 92.12 206 PRO B O 1
ATOM 3369 N N . GLU B 1 207 ? 14.547 14.625 17.984 1 93.88 207 GLU B N 1
ATOM 3370 C CA . GLU B 1 207 ? 15.453 15.344 17.094 1 93.88 207 GLU B CA 1
ATOM 3371 C C . GLU B 1 207 ? 14.719 15.914 15.891 1 93.88 207 GLU B C 1
ATOM 3373 O O . GLU B 1 207 ? 14.938 17.062 15.5 1 93.88 207 GLU B O 1
ATOM 3378 N N . PHE B 1 208 ? 13.898 15.117 15.336 1 95.81 208 PHE B N 1
ATOM 3379 C CA . PHE B 1 208 ? 13.117 15.57 14.195 1 95.81 208 PHE B CA 1
ATOM 3380 C C . PHE B 1 208 ? 12.055 16.562 14.633 1 95.81 208 PHE B C 1
ATOM 3382 O O . PHE B 1 208 ? 11.898 17.625 14.023 1 95.81 208 PHE B O 1
ATOM 3389 N N . SER B 1 209 ? 11.383 16.297 15.688 1 96.19 209 SER B N 1
ATOM 3390 C CA . SER B 1 209 ? 10.281 17.109 16.188 1 96.19 209 SER B CA 1
ATOM 3391 C C . SER B 1 209 ? 10.766 18.5 16.578 1 96.19 209 SER B C 1
ATOM 3393 O O . SER B 1 209 ? 10.031 19.484 16.438 1 96.19 209 SER B O 1
ATOM 3395 N N . ASN B 1 210 ? 11.938 18.594 17 1 95.88 210 ASN B N 1
ATOM 3396 C CA . ASN B 1 210 ? 12.484 19.844 17.5 1 95.88 210 ASN B CA 1
ATOM 3397 C C . ASN B 1 210 ? 12.797 20.812 16.359 1 95.88 210 ASN B C 1
ATOM 3399 O O . ASN B 1 210 ? 13.039 22 16.578 1 95.88 210 ASN B O 1
ATOM 3403 N N . LYS B 1 211 ? 12.734 20.359 15.18 1 96.56 211 LYS B N 1
ATOM 3404 C CA . LYS B 1 211 ? 12.977 21.219 14.031 1 96.56 211 LYS B CA 1
ATOM 3405 C C . LYS B 1 211 ? 11.734 22.031 13.68 1 96.56 211 LYS B C 1
ATOM 3407 O O . LYS B 1 211 ? 11.812 22.969 12.883 1 96.56 211 LYS B O 1
ATOM 3412 N N . ALA B 1 212 ? 10.625 21.719 14.258 1 97.94 212 ALA B N 1
ATOM 3413 C CA . ALA B 1 212 ? 9.367 22.375 13.953 1 97.94 212 ALA B CA 1
ATOM 3414 C C . ALA B 1 212 ? 9.312 23.781 14.562 1 97.94 212 ALA B C 1
ATOM 3416 O O . ALA B 1 212 ? 9.969 24.031 15.578 1 97.94 212 ALA B O 1
ATOM 3417 N N . ASP B 1 213 ? 8.5 24.578 13.922 1 96 213 ASP B N 1
ATOM 3418 C CA . ASP B 1 213 ? 8.266 25.922 14.445 1 96 213 ASP B CA 1
ATOM 3419 C C . ASP B 1 213 ? 7.492 25.875 15.758 1 96 213 ASP B C 1
ATOM 3421 O O . ASP B 1 213 ? 7.773 26.641 16.672 1 96 213 ASP B O 1
ATOM 3425 N N . ILE B 1 214 ? 6.547 25.141 15.797 1 97.19 214 ILE B N 1
ATOM 3426 C CA . ILE B 1 214 ? 5.668 24.969 16.953 1 97.19 214 ILE B CA 1
ATOM 3427 C C . ILE B 1 214 ? 5.582 23.5 17.328 1 97.19 214 ILE B C 1
ATOM 3429 O O . ILE B 1 214 ? 5.441 22.641 16.453 1 97.19 214 ILE B O 1
ATOM 3433 N N . LYS B 1 215 ? 5.664 23.219 18.609 1 97.75 215 LYS B N 1
ATOM 3434 C CA . LYS B 1 215 ? 5.672 21.828 19.078 1 97.75 215 LYS B CA 1
ATOM 3435 C C . LYS B 1 215 ? 4.508 21.578 20.031 1 97.75 215 LYS B C 1
ATOM 3437 O O . LYS B 1 215 ? 4.223 22.391 20.906 1 97.75 215 LYS B O 1
ATOM 3442 N N . TYR B 1 216 ? 3.875 20.5 19.766 1 97.69 216 TYR B N 1
ATOM 3443 C CA . TYR B 1 216 ? 2.801 20.031 20.641 1 97.69 216 TYR B CA 1
ATOM 3444 C C . TYR B 1 216 ? 3.094 18.641 21.188 1 97.69 216 TYR B C 1
ATOM 3446 O O . TYR B 1 216 ? 3.871 17.891 20.594 1 97.69 216 TYR B O 1
ATOM 3454 N N . GLU B 1 217 ? 2.484 18.344 22.328 1 97.25 217 GLU B N 1
ATOM 3455 C CA . GLU B 1 217 ? 2.5 17 22.906 1 97.25 217 GLU B CA 1
ATOM 3456 C C . GLU B 1 217 ? 1.083 16.469 23.125 1 97.25 217 GLU B C 1
ATOM 3458 O O . GLU B 1 217 ? 0.222 17.188 23.641 1 97.25 217 GLU B O 1
ATOM 3463 N N . LEU B 1 218 ? 0.907 15.305 22.578 1 96.81 218 LEU B N 1
ATOM 3464 C CA . LEU B 1 218 ? -0.341 14.609 22.875 1 96.81 218 LEU B CA 1
ATOM 3465 C C . LEU B 1 218 ? -0.218 13.789 24.156 1 96.81 218 LEU B C 1
ATOM 3467 O O . LEU B 1 218 ? 0.498 12.781 24.172 1 96.81 218 LEU B O 1
ATOM 3471 N N . LYS B 1 219 ? -0.867 14.273 25.156 1 93.5 219 LYS B N 1
ATOM 3472 C CA . LYS B 1 219 ? -0.866 13.648 26.469 1 93.5 219 LYS B CA 1
ATOM 3473 C C . LYS B 1 219 ? -2.244 13.734 27.125 1 93.5 219 LYS B C 1
ATOM 3475 O O . LYS B 1 219 ? -2.92 14.766 27.016 1 93.5 219 LYS B O 1
ATOM 3480 N N . GLU B 1 220 ? -2.658 12.602 27.734 1 92.31 220 GLU B N 1
ATOM 3481 C CA . GLU B 1 220 ? -3.957 12.547 28.391 1 92.31 220 GLU B CA 1
ATOM 3482 C C . GLU B 1 220 ? -5.082 12.922 27.438 1 92.31 220 GLU B C 1
ATOM 3484 O O . GLU B 1 220 ? -5.945 13.734 27.781 1 92.31 220 GLU B O 1
ATOM 3489 N N . LYS B 1 221 ? -4.973 12.578 26.25 1 93.69 221 LYS B N 1
ATOM 3490 C CA . LYS B 1 221 ? -6.012 12.602 25.234 1 93.69 221 LYS B CA 1
ATOM 3491 C C . LYS B 1 221 ? -6.266 14.023 24.734 1 93.69 221 LYS B C 1
ATOM 3493 O O . LYS B 1 221 ? -7.273 14.281 24.078 1 93.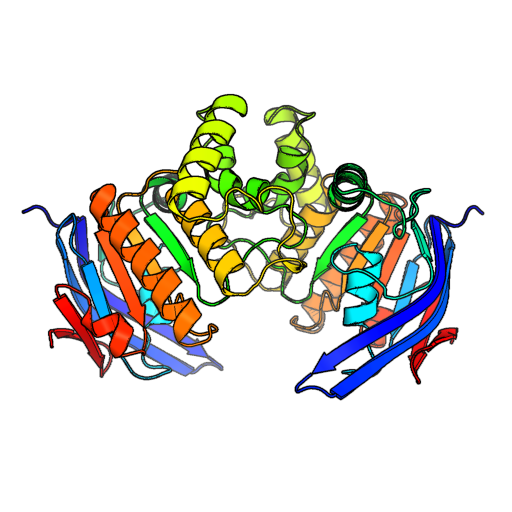69 221 LYS B O 1
ATOM 3498 N N . THR B 1 222 ? -5.289 14.914 25.094 1 93.12 222 THR B N 1
ATOM 3499 C CA . THR B 1 222 ? -5.352 16.297 24.609 1 93.12 222 THR B CA 1
ATOM 3500 C C . THR B 1 222 ? -3.988 16.766 24.125 1 93.12 222 THR B C 1
ATOM 3502 O O . THR B 1 222 ? -2.975 16.094 24.359 1 93.12 222 THR B O 1
ATOM 3505 N N . LEU B 1 223 ? -4.031 17.875 23.344 1 96.06 223 LEU B N 1
ATOM 3506 C CA . LEU B 1 223 ? -2.801 18.469 22.828 1 96.06 223 LEU B CA 1
ATOM 3507 C C . LEU B 1 223 ? -2.379 19.672 23.672 1 96.06 223 LEU B C 1
ATOM 3509 O O . LEU B 1 223 ? -3.217 20.484 24.047 1 96.06 223 LEU B O 1
ATOM 3513 N N . LYS B 1 224 ? -1.123 19.719 24.016 1 95.19 224 LYS B N 1
ATOM 3514 C CA . LYS B 1 224 ? -0.554 20.859 24.719 1 95.19 224 LYS B CA 1
ATOM 3515 C C . LYS B 1 224 ? 0.684 21.391 23.984 1 95.19 224 LYS B C 1
ATOM 3517 O O . LYS B 1 224 ? 1.534 20.609 23.562 1 95.19 224 LYS B O 1
ATOM 3522 N N . ARG B 1 225 ? 0.739 22.672 23.875 1 95.38 225 ARG B N 1
ATOM 3523 C CA . ARG B 1 225 ? 1.93 23.266 23.281 1 95.38 225 ARG B CA 1
ATOM 3524 C C . ARG B 1 225 ? 3.125 23.156 24.219 1 95.38 225 ARG B C 1
ATOM 3526 O O . ARG B 1 225 ? 2.994 23.391 25.422 1 95.38 225 ARG B O 1
ATOM 3533 N N . ILE B 1 226 ? 4.199 22.875 23.719 1 93.56 226 ILE B N 1
ATOM 3534 C CA . ILE B 1 226 ? 5.391 22.734 24.547 1 93.56 226 ILE B CA 1
ATOM 3535 C C . ILE B 1 226 ? 6.527 23.578 23.969 1 93.56 226 ILE B C 1
ATOM 3537 O O . ILE B 1 226 ? 6.551 23.859 22.766 1 93.56 226 ILE B O 1
#

Foldseek 3Di:
DDWQKWWFQFWAWDADPNDIDTQAGGATDTDHQLFFEEEAEDPPNCLVVVLCCQLLVDHTPDTWMQHRNDISNPDDPVRSLCCNLAAEFEAEQQLPFDQVDFLQCRQLVSVVVVPDDDPVVSSVLLLVLCVLLVQNVRRGPGPVPDDLLSSLSSSLSSRCSNPHQEYEYEASCVPDDDVSSVSSLVSNVVVCNVSSHYYYHYHNDCVSNVVGPWYWYRDPNYIDTD/DDWQKWWFQFWAWDADPNDIHTQAGGATDTDHQLFFEEEAEDPPNCLVVVLCCQLLVDHTPDTWMQHRNDISNPDDPVRSLCCNLAAEFEAEQQLPFDQVDFLQCRQLVSVVVVPDDDPVVLSVLLLVLCVLLVQNVRRGPGPVPDDLLSSLSSSLSSRCSNPHQEYEYEASCVPDDDVSSVSSLVSNVVVCNVSSHYYYHYDNDCVSNVVGPWYWYRDPNYIDTD

Solvent-accessible surface area (backbone atoms only — not comparable to full-atom values): 23428 Å² total; per-residue (Å²): 134,63,65,34,32,42,34,41,46,30,25,33,68,46,74,54,96,90,39,79,45,78,40,34,49,62,25,55,47,75,39,46,65,48,40,36,35,17,40,28,44,60,89,88,47,34,65,68,59,52,49,31,39,74,57,60,57,40,78,67,73,41,56,41,37,34,46,77,86,39,47,62,68,73,45,49,68,68,55,46,49,46,40,35,55,40,41,36,14,63,32,44,45,78,34,75,70,56,60,78,34,30,43,46,55,52,24,43,43,57,48,60,70,68,62,81,67,55,69,69,60,50,49,53,54,47,48,53,46,23,50,75,55,70,46,51,91,43,37,79,36,35,55,74,75,45,53,67,58,54,42,36,40,47,26,47,39,28,26,43,62,54,60,28,54,30,40,41,29,44,32,56,49,72,80,42,57,71,71,49,26,52,51,53,49,49,47,53,53,50,50,32,58,75,69,58,23,19,35,40,36,36,35,70,50,61,77,66,39,64,70,33,78,42,36,30,34,42,54,94,29,26,62,41,79,104,132,63,65,33,31,40,37,41,46,29,24,34,68,46,73,55,96,89,38,79,44,77,43,35,50,63,26,55,46,77,38,47,66,48,40,36,35,17,38,27,46,62,89,87,49,34,65,67,60,51,50,30,39,74,59,60,57,40,80,66,72,40,57,40,38,34,46,77,86,41,47,61,68,73,44,49,68,70,55,46,48,46,40,35,54,40,40,36,14,61,31,43,45,77,35,75,71,54,60,77,34,30,42,45,57,52,26,44,44,57,48,60,69,69,62,82,67,54,68,69,60,48,50,52,54,47,47,52,46,23,50,75,54,70,47,53,92,41,37,79,37,36,55,74,75,45,53,68,57,53,41,38,40,45,25,47,38,29,25,42,62,53,60,26,55,30,40,42,29,45,30,56,49,71,80,41,57,71,70,50,26,53,52,52,50,49,48,53,53,50,50,31,57,74,70,58,21,18,34,38,36,37,37,71,50,61,77,65,38,65,71,33,78,42,37,31,33,42,53,94,29,26,61,42,79,101

Radius of gyration: 22.71 Å; Cα contacts (8 Å, |Δi|>4): 944; chains: 2; bounding box: 49×69×52 Å

Secondary structure (DSSP, 8-state):
--EEEEEEEEEEEEEETTEEEEEEEEEEEEEETT-EEEEE--TTSSHHHHHHHHHTSS--SEEEEEETTEETTT--HHHHHHIIIIIEEEEETTTT--TTS-HHHHHHHHHHHHT-S-HHHHHHHHHHHHHHTT-GGGTT--GGGS-HHHHHHHHHHHHHTT--SEEEEESTTTTS-HHHHHHHHHHHHHHHHHTT-EEEEE-S-HHHHTTSSEEEEEETTEEEE-/--EEEEEEEEEEEEEETTEEEEEEEEEEEEEETT-EEEEE--TTSSHHHHHHHHHTSS--SEEEEEETTEETTT--HHHHHHIIIIIEEEEETTTT--TTS-HHHHHHHHHHHHT-S-HHHHHHHHHHHHHHTT-GGGTT--GGGS-HHHHHHHHHHHHHTT--SEEEEESTTTTS-HHHHHHHHHHHHHHHHHTT-EEEEE-S-HHHHTTSSEEEEEETTEEEE-